Protein AF-0000000072285812 (afdb_homodimer)

Structure (mmCIF, N/CA/C/O backbone):
data_AF-0000000072285812-model_v1
#
loop_
_entity.id
_entity.type
_entity.pdbx_description
1 polymer 'Umta methyltransferase family protein'
#
loop_
_atom_site.group_PDB
_atom_site.id
_atom_site.type_symbol
_atom_site.label_atom_id
_atom_site.label_alt_id
_atom_site.label_comp_id
_atom_site.label_asym_id
_atom_site.label_entity_id
_atom_site.label_seq_id
_atom_site.pdbx_PDB_ins_code
_atom_site.Cartn_x
_atom_site.Cartn_y
_atom_site.Cartn_z
_atom_site.occupancy
_atom_site.B_iso_or_equiv
_atom_site.auth_seq_id
_atom_site.auth_comp_id
_atom_site.auth_asym_id
_atom_site.auth_atom_id
_atom_site.pdbx_PDB_model_num
ATOM 1 N N . MET A 1 1 ? -48.469 -13.789 -26.672 1 27.2 1 MET A N 1
ATOM 2 C CA . MET A 1 1 ? -47.25 -13.008 -26.906 1 27.2 1 MET A CA 1
ATOM 3 C C . MET A 1 1 ? -46.031 -13.672 -26.25 1 27.2 1 MET A C 1
ATOM 5 O O . MET A 1 1 ? -46.062 -14.008 -25.062 1 27.2 1 MET A O 1
ATOM 9 N N . ALA A 1 2 ? -45.156 -14.234 -27.094 1 32.62 2 ALA A N 1
ATOM 10 C CA . ALA A 1 2 ? -44.094 -15.141 -26.703 1 32.62 2 ALA A CA 1
ATOM 11 C C . ALA A 1 2 ? -43.125 -14.461 -25.75 1 32.62 2 ALA A C 1
ATOM 13 O O . ALA A 1 2 ? -42.781 -13.289 -25.922 1 32.62 2 ALA A O 1
ATOM 14 N N . PRO A 1 3 ? -42.906 -15.008 -24.516 1 30.02 3 PRO A N 1
ATOM 15 C CA . PRO A 1 3 ? -42.125 -14.391 -23.438 1 30.02 3 PRO A CA 1
ATOM 16 C C . PRO A 1 3 ? -40.688 -14.07 -23.859 1 30.02 3 PRO A C 1
ATOM 18 O O . PRO A 1 3 ? -40.125 -14.75 -24.719 1 30.02 3 PRO A O 1
ATOM 21 N N . PHE A 1 4 ? -40.281 -12.75 -24.016 1 30.02 4 PHE A N 1
ATOM 22 C CA . PHE A 1 4 ? -38.969 -12.234 -24.328 1 30.02 4 PHE A CA 1
ATOM 23 C C . PHE A 1 4 ? -37.906 -12.883 -23.438 1 30.02 4 PHE A C 1
ATOM 25 O O . PHE A 1 4 ? -37.906 -12.68 -22.219 1 30.02 4 PHE A O 1
ATOM 32 N N . MET A 1 5 ? -37.5 -14.117 -23.688 1 23.75 5 MET A N 1
ATOM 33 C CA . MET A 1 5 ? -36.438 -14.789 -22.984 1 23.75 5 MET A CA 1
ATOM 34 C C . MET A 1 5 ? -35.188 -13.906 -22.969 1 23.75 5 MET A C 1
ATOM 36 O O . MET A 1 5 ? -34.625 -13.562 -24.016 1 23.75 5 MET A O 1
ATOM 40 N N . ALA A 1 6 ? -35.125 -13 -22.047 1 31.92 6 ALA A N 1
ATOM 41 C CA . ALA A 1 6 ? -33.938 -12.203 -21.75 1 31.92 6 ALA A CA 1
ATOM 42 C C . ALA A 1 6 ? -32.656 -13.031 -21.906 1 31.92 6 ALA A C 1
ATOM 44 O O . ALA A 1 6 ? -32.531 -14.078 -21.266 1 31.92 6 ALA A O 1
ATOM 45 N N . SER A 1 7 ? -32.062 -13.094 -23.109 1 28.64 7 SER A N 1
ATOM 46 C CA . SER A 1 7 ? -30.797 -13.742 -23.422 1 28.64 7 SER A CA 1
ATOM 47 C C . SER A 1 7 ? -29.797 -13.586 -22.266 1 28.64 7 SER A C 1
ATOM 49 O O . SER A 1 7 ? -29.703 -12.508 -21.672 1 28.64 7 SER A O 1
ATOM 51 N N . THR A 1 8 ? -29.547 -14.547 -21.531 1 31.12 8 THR A N 1
ATOM 52 C CA . THR A 1 8 ? -28.531 -14.68 -20.484 1 31.12 8 THR A CA 1
ATOM 53 C C . THR A 1 8 ? -27.203 -14.086 -20.938 1 31.12 8 THR A C 1
ATOM 55 O O . THR A 1 8 ? -26.656 -14.492 -21.969 1 31.12 8 THR A O 1
ATOM 58 N N . PRO A 1 9 ? -26.953 -12.805 -20.688 1 32.06 9 PRO A N 1
ATOM 59 C CA . PRO A 1 9 ? -25.672 -12.234 -21.109 1 32.06 9 PRO A CA 1
ATOM 60 C C . PRO A 1 9 ? -24.516 -13.211 -20.969 1 32.06 9 PRO A C 1
ATOM 62 O O . PRO A 1 9 ? -24.438 -13.953 -19.984 1 32.06 9 PRO A O 1
ATOM 65 N N . GLN A 1 10 ? -24.094 -13.922 -22.016 1 32.12 10 GLN A N 1
ATOM 66 C CA . GLN A 1 10 ? -22.875 -14.727 -22.078 1 32.12 10 GLN A CA 1
ATOM 67 C C . GLN A 1 10 ? -21.781 -14.133 -21.203 1 32.12 10 GLN A C 1
ATOM 69 O O . GLN A 1 10 ? -21.484 -12.945 -21.297 1 32.12 10 GLN A O 1
ATOM 74 N N . SER A 1 11 ? -21.609 -14.609 -20.109 1 34.03 11 SER A N 1
ATOM 75 C CA . SER A 1 11 ? -20.484 -14.297 -19.219 1 34.03 11 SER A CA 1
ATOM 76 C C . SER A 1 11 ? -19.188 -14.188 -20.016 1 34.03 11 SER A C 1
ATOM 78 O O . SER A 1 11 ? -18.656 -15.195 -20.484 1 34.03 11 SER A O 1
ATOM 80 N N . VAL A 1 12 ? -19.078 -13.383 -21.031 1 34.56 12 VAL A N 1
ATOM 81 C CA . VAL A 1 12 ? -17.797 -13.125 -21.688 1 34.56 12 VAL A CA 1
ATOM 82 C C . VAL A 1 12 ? -16.672 -13.164 -20.656 1 34.56 12 VAL A C 1
ATOM 84 O O . VAL A 1 12 ? -16.703 -12.43 -19.656 1 34.56 12 VAL A O 1
ATOM 87 N N . ASP A 1 13 ? -16.078 -14.32 -20.531 1 37.75 13 ASP A N 1
ATOM 88 C CA . ASP A 1 13 ? -14.859 -14.43 -19.75 1 37.75 13 ASP A CA 1
ATOM 89 C C . ASP A 1 13 ? -13.898 -13.281 -20.047 1 37.75 13 ASP A C 1
ATOM 91 O O . ASP A 1 13 ? -13.305 -13.227 -21.125 1 37.75 13 ASP A O 1
ATOM 95 N N . THR A 1 14 ? -14.133 -12.281 -19.656 1 42.47 14 THR A N 1
ATOM 96 C CA . THR A 1 14 ? -13.492 -10.992 -19.891 1 42.47 14 THR A CA 1
ATOM 97 C C . THR A 1 14 ? -11.969 -11.148 -19.922 1 42.47 14 THR A C 1
ATOM 99 O O . THR A 1 14 ? -11.289 -10.508 -20.719 1 42.47 14 THR A O 1
ATOM 102 N N . TYR A 1 15 ? -11.445 -12.008 -19.156 1 43.88 15 TYR A N 1
ATOM 103 C CA . TYR A 1 15 ? -9.984 -12.047 -19.141 1 43.88 15 TYR A CA 1
ATOM 104 C C . TYR A 1 15 ? -9.445 -12.773 -20.359 1 43.88 15 TYR A C 1
ATOM 106 O O . TYR A 1 15 ? -8.273 -12.625 -20.719 1 43.88 15 TYR A O 1
ATOM 114 N N . GLU A 1 16 ? -10.234 -13.727 -20.812 1 45.72 16 GLU A N 1
ATOM 115 C CA . GLU A 1 16 ? -9.773 -14.406 -22.031 1 45.72 16 GLU A CA 1
ATOM 116 C C . GLU A 1 16 ? -9.578 -13.414 -23.172 1 45.72 16 GLU A C 1
ATOM 118 O O . GLU A 1 16 ? -8.852 -13.703 -24.125 1 45.72 16 GLU A O 1
ATOM 123 N N . SER A 1 17 ? -10.242 -12.414 -23.031 1 44.28 17 SER A N 1
ATOM 124 C CA . SER A 1 17 ? -10.148 -11.469 -24.141 1 44.28 17 SER A CA 1
ATOM 125 C C . SER A 1 17 ? -8.906 -10.594 -24.016 1 44.28 17 SER A C 1
ATOM 127 O O . SER A 1 17 ? -8.641 -9.758 -24.875 1 44.28 17 SER A O 1
ATOM 129 N N . ILE A 1 18 ? -8.281 -10.727 -22.938 1 47.75 18 ILE A N 1
ATOM 130 C CA . ILE A 1 18 ? -7.078 -9.906 -22.828 1 47.75 18 ILE A CA 1
ATOM 131 C C . ILE A 1 18 ? -5.988 -10.469 -23.734 1 47.75 18 ILE A C 1
ATOM 133 O O . ILE A 1 18 ? -5.594 -11.633 -23.594 1 47.75 18 ILE A O 1
ATOM 137 N N . PRO A 1 19 ? -5.836 -9.906 -24.859 1 41.94 19 PRO A N 1
ATOM 138 C CA . PRO A 1 19 ? -4.711 -10.438 -25.641 1 41.94 19 PRO A CA 1
ATOM 139 C C . PRO A 1 19 ? -3.482 -10.711 -24.781 1 41.94 19 PRO A C 1
ATOM 141 O O . PRO A 1 19 ? -3.201 -9.969 -23.828 1 41.94 19 PRO A O 1
ATOM 144 N N . LYS A 1 20 ? -2.982 -11.953 -24.734 1 41.62 20 LYS A N 1
ATOM 145 C CA . LYS A 1 20 ? -1.859 -12.469 -23.953 1 41.62 20 LYS A CA 1
ATOM 146 C C . LYS A 1 20 ? -0.836 -11.375 -23.672 1 41.62 20 LYS A C 1
ATOM 148 O O . LYS A 1 20 ? -0.332 -11.258 -22.562 1 41.62 20 LYS A O 1
ATOM 153 N N . GLY A 1 21 ? -0.28 -10.766 -24.578 1 39 21 GLY A N 1
ATOM 154 C CA . GLY A 1 21 ? 0.837 -9.836 -24.625 1 39 21 GLY A CA 1
ATOM 155 C C . GLY A 1 21 ? 0.529 -8.5 -23.953 1 39 21 GLY A C 1
ATOM 156 O O . GLY A 1 21 ? 1.438 -7.727 -23.656 1 39 21 GLY A O 1
ATOM 157 N N . VAL A 1 22 ? -0.623 -8.125 -23.938 1 42.41 22 VAL A N 1
ATOM 158 C CA . VAL A 1 22 ? -1 -6.762 -23.578 1 42.41 22 VAL A CA 1
ATOM 159 C C . VAL A 1 22 ? -0.995 -6.605 -22.062 1 42.41 22 VAL A C 1
ATOM 161 O O . VAL A 1 22 ? -0.718 -5.52 -21.547 1 42.41 22 VAL A O 1
ATOM 164 N N . TYR A 1 23 ? -1.388 -7.566 -21.359 1 44.94 23 TYR A N 1
ATOM 165 C CA . TYR A 1 23 ? -1.429 -7.434 -19.906 1 44.94 23 TYR A CA 1
ATOM 166 C C . TYR A 1 23 ? -0.082 -6.973 -19.375 1 44.94 23 TYR A C 1
ATOM 168 O O . TYR A 1 23 ? -0.024 -6.117 -18.484 1 44.94 23 TYR A O 1
ATOM 176 N N . ALA A 1 24 ? 0.96 -7.836 -19.828 1 42.12 24 ALA A N 1
ATOM 177 C CA . ALA A 1 24 ? 2.32 -7.59 -19.359 1 42.12 24 ALA A CA 1
ATOM 178 C C . ALA A 1 24 ? 2.744 -6.148 -19.625 1 42.12 24 ALA A C 1
ATOM 180 O O . ALA A 1 24 ? 3.67 -5.637 -19 1 42.12 24 ALA A O 1
ATOM 181 N N . LEU A 1 25 ? 2.264 -5.586 -20.703 1 42.22 25 LEU A N 1
ATOM 182 C CA . LEU A 1 25 ? 2.963 -4.477 -21.328 1 42.22 25 LEU A CA 1
ATOM 183 C C . LEU A 1 25 ? 2.725 -3.178 -20.562 1 42.22 25 LEU A C 1
ATOM 185 O O . LEU A 1 25 ? 3.447 -2.197 -20.766 1 42.22 25 LEU A O 1
ATOM 189 N N . LYS A 1 26 ? 1.423 -2.879 -19.875 1 52.38 26 LYS A N 1
ATOM 190 C CA . LYS A 1 26 ? 1.472 -1.476 -19.469 1 52.38 26 LYS A CA 1
ATOM 191 C C . LYS A 1 26 ? 1.421 -1.336 -17.953 1 52.38 26 LYS A C 1
ATOM 193 O O . LYS A 1 26 ? 0.407 -0.907 -17.391 1 52.38 26 LYS A O 1
ATOM 198 N N . ARG A 1 27 ? 2.32 -2.158 -17.281 1 68.06 27 ARG A N 1
ATOM 199 C CA . ARG A 1 27 ? 2.373 -1.961 -15.844 1 68.06 27 ARG A CA 1
ATOM 200 C C . ARG A 1 27 ? 3.145 -0.694 -15.492 1 68.06 27 ARG A C 1
ATOM 202 O O . ARG A 1 27 ? 4.375 -0.663 -15.586 1 68.06 27 ARG A O 1
ATOM 209 N N . ASP A 1 28 ? 2.381 0.284 -15.188 1 83.38 28 ASP A N 1
ATOM 210 C CA . ASP A 1 28 ? 2.955 1.599 -14.914 1 83.38 28 ASP A CA 1
ATOM 211 C C . ASP A 1 28 ? 3.088 1.839 -13.414 1 83.38 28 ASP A C 1
ATOM 213 O O . ASP A 1 28 ? 2.994 0.901 -12.617 1 83.38 28 ASP A O 1
ATOM 217 N N . PHE A 1 29 ? 3.545 2.928 -13.078 1 92.94 29 PHE A N 1
ATOM 218 C CA . PHE A 1 29 ? 3.824 3.299 -11.695 1 92.94 29 PHE A CA 1
ATOM 219 C C . PHE A 1 29 ? 2.561 3.215 -10.852 1 92.94 29 PHE A C 1
ATOM 221 O O . PHE A 1 29 ? 2.627 2.906 -9.656 1 92.94 29 PHE A O 1
ATOM 228 N N . ASN A 1 30 ? 1.419 3.377 -11.469 1 91.5 30 ASN A N 1
ATOM 229 C CA . ASN A 1 30 ? 0.169 3.225 -10.727 1 91.5 30 ASN A CA 1
ATOM 230 C C . ASN A 1 30 ? -0.097 1.764 -10.375 1 91.5 30 ASN A C 1
ATOM 232 O O . ASN A 1 30 ? -0.474 1.456 -9.242 1 91.5 30 ASN A O 1
ATOM 236 N N . ALA A 1 31 ? 0.117 0.9 -11.352 1 92.56 31 ALA A N 1
ATOM 237 C CA . ALA A 1 31 ? -0.055 -0.529 -11.102 1 92.56 31 ALA A CA 1
ATOM 238 C C . ALA A 1 31 ? 0.906 -1.021 -10.023 1 92.56 31 ALA A C 1
ATOM 240 O O . ALA A 1 31 ? 0.517 -1.79 -9.141 1 92.56 31 ALA A O 1
ATOM 241 N N . SER A 1 32 ? 2.094 -0.593 -10.133 1 95.38 32 SER A N 1
ATOM 242 C CA . SER A 1 32 ? 3.088 -0.981 -9.141 1 95.38 32 SER A CA 1
ATOM 243 C C . SER A 1 32 ? 2.705 -0.479 -7.75 1 95.38 32 SER A C 1
ATOM 245 O O . SER A 1 32 ? 2.879 -1.19 -6.758 1 95.38 32 SER A O 1
ATOM 247 N N . THR A 1 33 ? 2.23 0.733 -7.684 1 96.88 33 THR A N 1
ATOM 248 C CA . THR A 1 33 ? 1.771 1.307 -6.422 1 96.88 33 THR A CA 1
ATOM 249 C C . THR A 1 33 ? 0.627 0.482 -5.84 1 96.88 33 THR A C 1
ATOM 251 O O . THR A 1 33 ? 0.604 0.205 -4.637 1 96.88 33 THR A O 1
ATOM 254 N N . ARG A 1 34 ? -0.248 0.1 -6.668 1 96.25 34 ARG A N 1
ATOM 255 C CA . ARG A 1 34 ? -1.357 -0.748 -6.242 1 96.25 34 ARG A CA 1
ATOM 256 C C . ARG A 1 34 ? -0.852 -2.08 -5.703 1 96.25 34 ARG A C 1
ATOM 258 O O . ARG A 1 34 ? -1.338 -2.564 -4.676 1 96.25 34 ARG A O 1
ATOM 265 N N . LEU A 1 35 ? 0.121 -2.668 -6.383 1 97 35 LEU A N 1
ATOM 266 C CA . LEU A 1 35 ? 0.687 -3.936 -5.934 1 97 35 LEU A CA 1
ATOM 267 C C . LEU A 1 35 ? 1.321 -3.787 -4.555 1 97 35 LEU A C 1
ATOM 269 O O . LEU A 1 35 ? 1.238 -4.699 -3.727 1 97 35 LEU A O 1
ATOM 273 N N . THR A 1 36 ? 1.909 -2.656 -4.328 1 98.44 36 THR A N 1
ATOM 274 C CA . THR A 1 36 ? 2.52 -2.383 -3.031 1 98.44 36 THR A CA 1
ATOM 275 C C . THR A 1 36 ? 1.457 -2.299 -1.94 1 98.44 36 THR A C 1
ATOM 277 O O . THR A 1 36 ? 1.587 -2.934 -0.89 1 98.44 36 THR A O 1
ATOM 280 N N . ALA A 1 37 ? 0.407 -1.543 -2.232 1 98.5 37 ALA A N 1
ATOM 281 C CA . ALA A 1 37 ? -0.7 -1.469 -1.281 1 98.5 37 ALA A CA 1
ATOM 282 C C . ALA A 1 37 ? -1.284 -2.852 -1.011 1 98.5 37 ALA A C 1
ATOM 284 O O . ALA A 1 37 ? -1.52 -3.219 0.143 1 98.5 37 ALA A O 1
ATOM 285 N N . GLN A 1 38 ? -1.468 -3.584 -2.045 1 98.12 38 GLN A N 1
ATOM 286 C CA . GLN A 1 38 ? -2.037 -4.926 -1.974 1 98.12 38 GLN A CA 1
ATOM 287 C C . GLN A 1 38 ? -1.181 -5.84 -1.101 1 98.12 38 GLN A C 1
ATOM 289 O O . GLN A 1 38 ? -1.707 -6.59 -0.275 1 98.12 38 GLN A O 1
ATOM 294 N N . HIS A 1 39 ? 0.105 -5.75 -1.241 1 98.44 39 HIS A N 1
ATOM 295 C CA . HIS A 1 39 ? 1.01 -6.586 -0.458 1 98.44 39 HIS A CA 1
ATOM 296 C C . HIS A 1 39 ? 0.875 -6.293 1.033 1 98.44 39 HIS A C 1
ATOM 298 O O . HIS A 1 39 ? 0.716 -7.215 1.838 1 98.44 39 HIS A O 1
ATOM 304 N N . TYR A 1 40 ? 0.917 -5.051 1.334 1 98.31 40 TYR A N 1
ATOM 305 C CA . TYR A 1 40 ? 0.938 -4.711 2.752 1 98.31 40 TYR A CA 1
ATOM 306 C C . TYR A 1 40 ? -0.416 -4.98 3.398 1 98.31 40 TYR A C 1
ATOM 308 O O . TYR A 1 40 ? -0.486 -5.402 4.555 1 98.31 40 TYR A O 1
ATOM 316 N N . LEU A 1 41 ? -1.493 -4.75 2.666 1 98.31 41 LEU A N 1
ATOM 317 C CA . LEU A 1 41 ? -2.809 -5.105 3.186 1 98.31 41 LEU A CA 1
ATOM 318 C C . LEU A 1 41 ? -2.938 -6.613 3.355 1 98.31 41 LEU A C 1
ATOM 320 O O . LEU A 1 41 ? -3.535 -7.086 4.324 1 98.31 41 LEU A O 1
ATOM 324 N N . TRP A 1 42 ? -2.404 -7.336 2.35 1 98.56 42 TRP A N 1
ATOM 325 C CA . TRP A 1 42 ? -2.416 -8.789 2.42 1 98.56 42 TRP A CA 1
ATOM 326 C C . TRP A 1 42 ? -1.677 -9.281 3.662 1 98.56 42 TRP A C 1
ATOM 328 O O . TRP A 1 42 ? -2.195 -10.109 4.414 1 98.56 42 TRP A O 1
ATOM 338 N N . LYS A 1 43 ? -0.519 -8.766 3.855 1 97.88 43 LYS A N 1
ATOM 339 C CA . LYS A 1 43 ? 0.288 -9.133 5.016 1 97.88 43 LYS A CA 1
ATOM 340 C C . LYS A 1 43 ? -0.415 -8.758 6.316 1 97.88 43 LYS A C 1
ATOM 342 O O . LYS A 1 43 ? -0.366 -9.5 7.297 1 97.88 43 LYS A O 1
ATOM 347 N N . ASP A 1 44 ? -0.99 -7.605 6.297 1 96.69 44 ASP A N 1
ATOM 348 C CA . ASP A 1 44 ? -1.737 -7.164 7.469 1 96.69 44 ASP A CA 1
ATOM 349 C C . ASP A 1 44 ? -2.869 -8.133 7.801 1 96.69 44 ASP A C 1
ATOM 351 O O . ASP A 1 44 ? -3.15 -8.391 8.969 1 96.69 44 ASP A O 1
ATOM 355 N N . ALA A 1 45 ? -3.541 -8.633 6.812 1 97.12 45 ALA A N 1
ATOM 356 C CA . ALA A 1 45 ? -4.652 -9.562 7.012 1 97.12 45 ALA A CA 1
ATOM 357 C C . ALA A 1 45 ? -4.148 -10.93 7.477 1 97.12 45 ALA A C 1
ATOM 359 O O . ALA A 1 45 ? -4.695 -11.508 8.414 1 97.12 45 ALA A O 1
ATOM 360 N N . LEU A 1 46 ? -3.109 -11.383 6.848 1 97.81 46 LEU A N 1
ATOM 361 C CA . LEU A 1 46 ? -2.635 -12.734 7.125 1 97.81 46 LEU A CA 1
ATOM 362 C C . LEU A 1 46 ? -1.773 -12.766 8.383 1 97.81 46 LEU A C 1
ATOM 364 O O . LEU A 1 46 ? -1.783 -13.75 9.125 1 97.81 46 LEU A O 1
ATOM 368 N N . LYS A 1 47 ? -0.917 -11.781 8.547 1 96.62 47 LYS A N 1
ATOM 369 C CA . LYS A 1 47 ? 0.047 -11.633 9.633 1 96.62 47 LYS A CA 1
ATOM 370 C C . LYS A 1 47 ? 1.309 -12.445 9.367 1 96.62 47 LYS A C 1
ATOM 372 O O . LYS A 1 47 ? 2.143 -12.617 10.258 1 96.62 47 LYS A O 1
ATOM 377 N N . PHE A 1 48 ? 1.448 -12.992 8.164 1 97.81 48 PHE A N 1
ATOM 378 C CA . PHE A 1 48 ? 2.658 -13.695 7.762 1 97.81 48 PHE A CA 1
ATOM 379 C C . PHE A 1 48 ? 2.908 -13.523 6.266 1 97.81 48 PHE A C 1
ATOM 381 O O . PHE A 1 48 ? 1.979 -13.258 5.504 1 97.81 48 PHE A O 1
ATOM 388 N N . ASN A 1 49 ? 4.164 -13.594 5.867 1 98.5 49 ASN A N 1
ATOM 389 C CA . ASN A 1 49 ? 4.504 -13.773 4.461 1 98.5 49 ASN A CA 1
ATOM 390 C C . ASN A 1 49 ? 4.535 -15.25 4.074 1 98.5 49 ASN A C 1
ATOM 392 O O . ASN A 1 49 ? 3.912 -15.656 3.092 1 98.5 49 ASN A O 1
ATOM 396 N N . ILE A 1 50 ? 5.215 -16.031 4.844 1 98.75 50 ILE A N 1
ATOM 397 C CA . ILE A 1 50 ? 5.266 -17.484 4.695 1 98.75 50 ILE A CA 1
ATOM 398 C C . ILE A 1 50 ? 4.406 -18.141 5.773 1 98.75 50 ILE A C 1
ATOM 400 O O . ILE A 1 50 ? 4.535 -17.828 6.957 1 98.75 50 ILE A O 1
ATOM 404 N N . HIS A 1 51 ? 3.51 -18.984 5.352 1 98.75 51 HIS A N 1
ATOM 405 C CA . HIS A 1 51 ? 2.625 -19.641 6.305 1 98.75 51 HIS A CA 1
ATOM 406 C C . HIS A 1 51 ? 3.418 -20.297 7.426 1 98.75 51 HIS A C 1
ATOM 408 O O . HIS A 1 51 ? 4.418 -20.984 7.172 1 98.75 51 HIS A O 1
ATOM 414 N N . PRO A 1 52 ? 2.93 -20.234 8.664 1 97.94 52 PRO A N 1
ATOM 415 C CA . PRO A 1 52 ? 3.707 -20.688 9.82 1 97.94 52 PRO A CA 1
ATOM 416 C C . PRO A 1 52 ? 3.936 -22.203 9.82 1 97.94 52 PRO A C 1
ATOM 418 O O . PRO A 1 52 ? 4.859 -22.688 10.477 1 97.94 52 PRO A O 1
ATOM 421 N N . ASP A 1 53 ? 3.162 -22.938 9.125 1 98.25 53 ASP A N 1
ATOM 422 C CA . ASP A 1 53 ? 3.314 -24.391 9.094 1 98.25 53 ASP A CA 1
ATOM 423 C C . ASP A 1 53 ? 4.391 -24.812 8.094 1 98.25 53 ASP A C 1
ATOM 425 O O . ASP A 1 53 ? 4.742 -25.984 8.008 1 98.25 53 ASP A O 1
ATOM 429 N N . ILE A 1 54 ? 4.93 -23.906 7.355 1 98.5 54 ILE A N 1
ATOM 430 C CA . ILE A 1 54 ? 6.047 -24.172 6.457 1 98.5 54 ILE A CA 1
ATOM 431 C C . ILE A 1 54 ? 7.367 -23.938 7.188 1 98.5 54 ILE A C 1
ATOM 433 O O . ILE A 1 54 ? 7.641 -22.828 7.641 1 98.5 54 ILE A O 1
ATOM 437 N N . PRO A 1 55 ? 8.219 -24.953 7.254 1 97.38 55 PRO A N 1
ATOM 438 C CA . PRO A 1 55 ? 9.492 -24.781 7.957 1 97.38 55 PRO A CA 1
ATOM 439 C C . PRO A 1 55 ? 10.445 -23.828 7.234 1 97.38 55 PRO A C 1
ATOM 441 O O . PRO A 1 55 ? 10.602 -23.922 6.016 1 97.38 55 PRO A O 1
ATOM 444 N N . THR A 1 56 ? 11.023 -22.922 7.992 1 96.88 56 THR A N 1
ATOM 445 C CA . THR A 1 56 ? 11.977 -21.969 7.434 1 96.88 56 THR A CA 1
ATOM 446 C C . THR A 1 56 ? 13.273 -21.969 8.25 1 96.88 56 THR A C 1
ATOM 448 O O . THR A 1 56 ? 14.039 -21 8.195 1 96.88 56 THR A O 1
ATOM 451 N N . ASP A 1 57 ? 13.562 -22.938 9 1 94.12 57 ASP A N 1
ATOM 452 C CA . ASP A 1 57 ? 14.672 -23 9.945 1 94.12 57 ASP A CA 1
ATOM 453 C C . ASP A 1 57 ? 16 -23.219 9.227 1 94.12 57 ASP A C 1
ATOM 455 O O . ASP A 1 57 ? 17.062 -22.891 9.758 1 94.12 57 ASP A O 1
ATOM 459 N N . ASN A 1 58 ? 15.961 -23.797 8.062 1 94.44 58 ASN A N 1
ATOM 460 C CA . ASN A 1 58 ? 17.188 -23.969 7.285 1 94.44 58 ASN A CA 1
ATOM 461 C C . ASN A 1 58 ? 17.781 -22.641 6.867 1 94.44 58 ASN A C 1
ATOM 463 O O . ASN A 1 58 ? 17.172 -21.891 6.094 1 94.44 58 ASN A O 1
ATOM 467 N N . SER A 1 59 ? 19.016 -22.391 7.266 1 95.06 59 SER A N 1
ATOM 468 C CA . SER A 1 59 ? 19.656 -21.094 7.02 1 95.06 59 SER A CA 1
ATOM 469 C C . SER A 1 59 ? 20 -20.922 5.547 1 95.06 59 SER A C 1
ATOM 471 O O . SER A 1 59 ? 20.203 -19.797 5.082 1 95.06 59 SER A O 1
ATOM 473 N N . HIS A 1 60 ? 20.047 -22.016 4.809 1 97.12 60 HIS A N 1
ATOM 474 C CA . HIS A 1 60 ? 20.359 -21.953 3.389 1 97.12 60 HIS A CA 1
ATOM 475 C C . HIS A 1 60 ? 19.141 -22.25 2.533 1 97.12 60 HIS A C 1
ATOM 477 O O . HIS A 1 60 ? 19.266 -22.766 1.421 1 97.12 60 HIS A O 1
ATOM 483 N N . ILE A 1 61 ? 18.047 -21.953 3.053 1 98.25 61 ILE A N 1
ATOM 484 C CA . ILE A 1 61 ? 16.766 -22.234 2.402 1 98.25 61 ILE A CA 1
ATOM 485 C C . ILE A 1 61 ? 16.719 -21.516 1.051 1 98.25 61 ILE A C 1
ATOM 487 O O . ILE A 1 61 ? 17.203 -20.406 0.91 1 98.25 61 ILE A O 1
ATOM 491 N N . ARG A 1 62 ? 16.156 -22.203 0.026 1 98.75 62 ARG A N 1
ATOM 492 C CA . ARG A 1 62 ? 15.914 -21.672 -1.31 1 98.75 62 ARG A CA 1
ATOM 493 C C . ARG A 1 62 ? 14.438 -21.375 -1.523 1 98.75 62 ARG A C 1
ATOM 495 O O . ARG A 1 62 ? 13.594 -22.281 -1.408 1 98.75 62 ARG A O 1
ATOM 502 N N . ILE A 1 63 ? 14.109 -20.109 -1.849 1 98.88 63 ILE A N 1
ATOM 503 C CA . ILE A 1 63 ? 12.719 -19.688 -1.98 1 98.88 63 ILE A CA 1
ATOM 504 C C . ILE A 1 63 ? 12.492 -19.078 -3.357 1 98.88 63 ILE A C 1
ATOM 506 O O . ILE A 1 63 ? 13.273 -18.219 -3.799 1 98.88 63 ILE A O 1
ATOM 510 N N . ALA A 1 64 ? 11.477 -19.531 -4.031 1 98.94 64 ALA A N 1
ATOM 511 C CA . ALA A 1 64 ? 11.039 -18.938 -5.293 1 98.94 64 ALA A CA 1
ATOM 512 C C . ALA A 1 64 ? 9.727 -18.172 -5.113 1 98.94 64 ALA A C 1
ATOM 514 O O . ALA A 1 64 ? 8.797 -18.672 -4.465 1 98.94 64 ALA A O 1
ATOM 515 N N . ASP A 1 65 ? 9.711 -17 -5.609 1 98.88 65 ASP A N 1
ATOM 516 C CA . ASP A 1 65 ? 8.484 -16.219 -5.75 1 98.88 65 ASP A CA 1
ATOM 517 C C . ASP A 1 65 ? 8.07 -16.109 -7.219 1 98.88 65 ASP A C 1
ATOM 519 O O . ASP A 1 65 ? 8.688 -15.375 -7.984 1 98.88 65 ASP A O 1
ATOM 523 N N . VAL A 1 66 ? 6.984 -16.766 -7.594 1 98.62 66 VAL A N 1
ATOM 524 C CA . VAL A 1 66 ? 6.535 -16.828 -8.984 1 98.62 66 VAL A CA 1
ATOM 525 C C . VAL A 1 66 ? 5.434 -15.789 -9.211 1 98.62 66 VAL A C 1
ATOM 527 O O . VAL A 1 66 ? 4.523 -15.648 -8.391 1 98.62 66 VAL A O 1
ATOM 530 N N . ALA A 1 67 ? 5.488 -15.141 -10.461 1 97.25 67 ALA A N 1
ATOM 531 C CA . ALA A 1 67 ? 4.676 -13.953 -10.711 1 97.25 67 ALA A CA 1
ATOM 532 C C . ALA A 1 67 ? 4.914 -12.891 -9.641 1 97.25 67 ALA A C 1
ATOM 534 O O . ALA A 1 67 ? 3.969 -12.391 -9.031 1 97.25 67 ALA A O 1
ATOM 535 N N . THR A 1 68 ? 6.172 -12.562 -9.484 1 97.62 68 THR A N 1
ATOM 536 C CA . THR A 1 68 ? 6.637 -11.773 -8.344 1 97.62 68 THR A CA 1
ATOM 537 C C . THR A 1 68 ? 6.141 -10.336 -8.445 1 97.62 68 THR A C 1
ATOM 539 O O . THR A 1 68 ? 6.164 -9.594 -7.457 1 97.62 68 THR A O 1
ATOM 542 N N . GLY A 1 69 ? 5.727 -9.914 -9.609 1 96 69 GLY A N 1
ATOM 543 C CA . GLY A 1 69 ? 5.266 -8.547 -9.766 1 96 69 GLY A CA 1
ATOM 544 C C . GLY A 1 69 ? 6.363 -7.516 -9.578 1 96 69 GLY A C 1
ATOM 545 O O . GLY A 1 69 ? 7.402 -7.578 -10.242 1 96 69 GLY A O 1
ATOM 546 N N . ASN A 1 70 ? 6.141 -6.641 -8.672 1 96.94 70 ASN A N 1
ATOM 547 C CA . ASN A 1 70 ? 7.164 -5.625 -8.453 1 96.94 70 ASN A CA 1
ATOM 548 C C . ASN A 1 70 ? 8.211 -6.094 -7.445 1 96.94 70 ASN A C 1
ATOM 550 O O . ASN A 1 70 ? 9.109 -5.332 -7.074 1 96.94 70 ASN A O 1
ATOM 554 N N . GLY A 1 71 ? 8.086 -7.277 -6.953 1 97.69 71 GLY A N 1
ATOM 555 C CA . GLY A 1 71 ? 9.109 -7.898 -6.125 1 97.69 71 GLY A CA 1
ATOM 556 C C . GLY A 1 71 ? 8.953 -7.586 -4.648 1 97.69 71 GLY A C 1
ATOM 557 O O . GLY A 1 71 ? 9.797 -7.965 -3.836 1 97.69 71 GLY A O 1
ATOM 558 N N . ILE A 1 72 ? 7.883 -6.965 -4.262 1 98.25 72 ILE A N 1
ATOM 559 C CA . ILE A 1 72 ? 7.75 -6.441 -2.908 1 98.25 72 ILE A CA 1
ATOM 560 C C . ILE A 1 72 ? 7.656 -7.598 -1.915 1 98.25 72 ILE A C 1
ATOM 562 O O . ILE A 1 72 ? 8.219 -7.531 -0.82 1 98.25 72 ILE A O 1
ATOM 566 N N . TRP A 1 73 ? 6.938 -8.625 -2.236 1 98.56 73 TRP A N 1
ATOM 567 C CA . TRP A 1 73 ? 6.871 -9.781 -1.347 1 98.56 73 TRP A CA 1
ATOM 568 C C . TRP A 1 73 ? 8.258 -10.391 -1.144 1 98.56 73 TRP A C 1
ATOM 570 O O . TRP A 1 73 ? 8.648 -10.688 -0.014 1 98.56 73 TRP A O 1
ATOM 580 N N . LEU A 1 74 ? 8.906 -10.594 -2.223 1 98.12 74 LEU A N 1
ATOM 581 C CA . LEU A 1 74 ? 10.234 -11.195 -2.23 1 98.12 74 LEU A CA 1
ATOM 582 C C . LEU A 1 74 ? 11.188 -10.406 -1.338 1 98.12 74 LEU A C 1
ATOM 584 O O . LEU A 1 74 ? 11.906 -10.992 -0.524 1 98.12 74 LEU A O 1
ATOM 588 N N . LEU A 1 75 ? 11.188 -9.172 -1.439 1 97.44 75 LEU A N 1
ATOM 589 C CA . LEU A 1 75 ? 12.094 -8.312 -0.69 1 97.44 75 LEU A CA 1
ATOM 590 C C . LEU A 1 75 ? 11.695 -8.25 0.78 1 97.44 75 LEU A C 1
ATOM 592 O O . LEU A 1 75 ? 12.555 -8.141 1.656 1 97.44 75 LEU A O 1
ATOM 596 N N . ASP A 1 76 ? 10.375 -8.273 1.011 1 97.56 76 ASP A N 1
ATOM 597 C CA . ASP A 1 76 ? 9.898 -8.336 2.387 1 97.56 76 ASP A CA 1
ATOM 598 C C . ASP A 1 76 ? 10.352 -9.633 3.064 1 97.56 76 ASP A C 1
ATOM 600 O O . ASP A 1 76 ? 10.852 -9.602 4.188 1 97.56 76 ASP A O 1
ATOM 604 N N . VAL A 1 77 ? 10.297 -10.734 2.389 1 97.94 77 VAL A N 1
ATOM 605 C CA . VAL A 1 77 ? 10.703 -12.039 2.916 1 97.94 77 VAL A CA 1
ATOM 606 C C . VAL A 1 77 ? 12.219 -12.062 3.113 1 97.94 77 VAL A C 1
ATOM 608 O O . VAL A 1 77 ? 12.719 -12.617 4.098 1 97.94 77 VAL A O 1
ATOM 611 N N . ALA A 1 78 ? 12.922 -11.477 2.221 1 96.31 78 ALA A N 1
ATOM 612 C CA . ALA A 1 78 ? 14.383 -11.453 2.301 1 96.31 78 ALA A CA 1
ATOM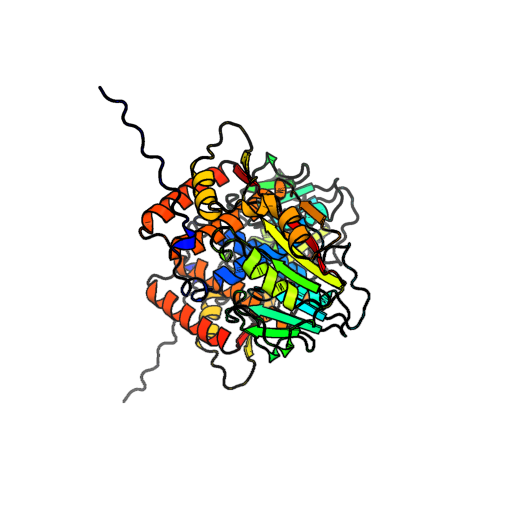 613 C C . ALA A 1 78 ? 14.844 -10.844 3.623 1 96.31 78 ALA A C 1
ATOM 615 O O . ALA A 1 78 ? 15.898 -11.203 4.145 1 96.31 78 ALA A O 1
ATOM 616 N N . ARG A 1 79 ? 14.062 -9.992 4.191 1 93.25 79 ARG A N 1
ATOM 617 C CA . ARG A 1 79 ? 14.422 -9.328 5.441 1 93.25 79 ARG A CA 1
ATOM 618 C C . ARG A 1 79 ? 14.016 -10.172 6.648 1 93.25 79 ARG A C 1
ATOM 620 O O . ARG A 1 79 ? 14.453 -9.906 7.77 1 93.25 79 ARG A O 1
ATOM 627 N N . GLU A 1 80 ? 13.188 -11.125 6.395 1 93.81 80 GLU A N 1
ATOM 628 C CA . GLU A 1 80 ? 12.617 -11.898 7.496 1 93.81 80 GLU A CA 1
ATOM 629 C C . GLU A 1 80 ? 13.367 -13.211 7.688 1 93.81 80 GLU A C 1
ATOM 631 O O . GLU A 1 80 ? 13.242 -13.859 8.727 1 93.81 80 GLU A O 1
ATOM 636 N N . ILE A 1 81 ? 14.094 -13.578 6.676 1 95 81 ILE A N 1
ATOM 637 C CA . ILE A 1 81 ? 14.727 -14.891 6.719 1 95 81 ILE A CA 1
ATOM 638 C C . ILE A 1 81 ? 16.234 -14.734 6.867 1 95 81 ILE A C 1
ATOM 640 O O . ILE A 1 81 ? 16.75 -13.609 6.895 1 95 81 ILE A O 1
ATOM 644 N N . SER A 1 82 ? 16.938 -15.891 6.984 1 94.19 82 SER A N 1
ATOM 645 C CA . SER A 1 82 ? 18.391 -15.891 7.133 1 94.19 82 SER A CA 1
ATOM 646 C C . SER A 1 82 ? 19.062 -15.188 5.957 1 94.19 82 SER A C 1
ATOM 648 O O . SER A 1 82 ? 18.672 -15.375 4.805 1 94.19 82 SER A O 1
ATOM 650 N N . PRO A 1 83 ? 20.109 -14.469 6.242 1 93.94 83 PRO A N 1
ATOM 651 C CA . PRO A 1 83 ? 20.844 -13.82 5.148 1 93.94 83 PRO A CA 1
ATOM 652 C C . PRO A 1 83 ? 21.531 -14.82 4.219 1 93.94 83 PRO A C 1
ATOM 654 O O . PRO A 1 83 ? 21.922 -14.469 3.109 1 93.94 83 PRO A O 1
ATOM 657 N N . SER A 1 84 ? 21.594 -16 4.695 1 96.81 84 SER A N 1
ATOM 658 C CA . SER A 1 84 ? 22.234 -17.031 3.871 1 96.81 84 SER A CA 1
ATOM 659 C C . SER A 1 84 ? 21.203 -17.703 2.959 1 96.81 84 SER A C 1
ATOM 661 O O . SER A 1 84 ? 21.578 -18.484 2.078 1 96.81 84 SER A O 1
ATOM 663 N N . ALA A 1 85 ? 19.984 -17.359 3.162 1 97.81 85 ALA A N 1
ATOM 664 C CA . ALA A 1 85 ? 18.953 -17.844 2.252 1 97.81 85 ALA A CA 1
ATOM 665 C C . ALA A 1 85 ? 19.125 -17.266 0.851 1 97.81 85 ALA A C 1
ATOM 667 O O . ALA A 1 85 ? 19.812 -16.266 0.674 1 97.81 85 ALA A O 1
ATOM 668 N N . ARG A 1 86 ? 18.656 -17.969 -0.121 1 98.31 86 ARG A N 1
ATOM 669 C CA . ARG A 1 86 ? 18.641 -17.469 -1.493 1 98.31 86 ARG A CA 1
ATOM 670 C C . ARG A 1 86 ? 17.219 -17.359 -2.025 1 98.31 86 ARG A C 1
ATOM 672 O O . ARG A 1 86 ? 16.438 -18.312 -1.92 1 98.31 86 ARG A O 1
ATOM 679 N N . LEU A 1 87 ? 16.922 -16.219 -2.555 1 98.69 87 LEU A N 1
ATOM 680 C CA . LEU A 1 87 ? 15.586 -15.953 -3.064 1 98.69 87 LEU A CA 1
ATOM 681 C C . LEU A 1 87 ? 15.625 -15.633 -4.555 1 98.69 87 LEU A C 1
ATOM 683 O O . LEU A 1 87 ? 16.469 -14.859 -5.004 1 98.69 87 LEU A O 1
ATOM 687 N N . ASP A 1 88 ? 14.758 -16.25 -5.297 1 98.88 88 ASP A N 1
ATOM 688 C CA . ASP A 1 88 ? 14.609 -16.016 -6.73 1 98.88 88 ASP A CA 1
ATOM 689 C C . ASP A 1 88 ? 13.18 -15.617 -7.082 1 98.88 88 ASP A C 1
ATOM 691 O O . ASP A 1 88 ? 12.234 -16.328 -6.754 1 98.88 88 ASP A O 1
ATOM 695 N N . GLY A 1 89 ? 13.031 -14.477 -7.699 1 98.75 89 GLY A N 1
ATOM 696 C CA . GLY A 1 89 ? 11.75 -14.039 -8.219 1 98.75 89 GLY A CA 1
ATOM 69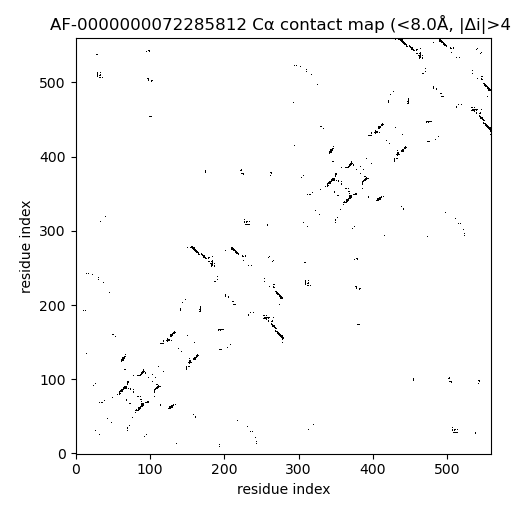7 C C . GLY A 1 89 ? 11.609 -14.258 -9.719 1 98.75 89 GLY A C 1
ATOM 698 O O . GLY A 1 89 ? 12.562 -14.07 -10.469 1 98.75 89 GLY A O 1
ATOM 699 N N . PHE A 1 90 ? 10.398 -14.641 -10.125 1 98.44 90 PHE A N 1
ATOM 700 C CA . PHE A 1 90 ? 10.109 -14.898 -11.531 1 98.44 90 PHE A CA 1
ATOM 701 C C . PHE A 1 90 ? 8.883 -14.109 -11.984 1 98.44 90 PHE A C 1
ATOM 703 O O . PHE A 1 90 ? 7.883 -14.047 -11.273 1 98.44 90 PHE A O 1
ATOM 710 N N . ASP A 1 91 ? 8.992 -13.555 -13.148 1 96.56 91 ASP A N 1
ATOM 711 C CA . ASP A 1 91 ? 7.852 -12.906 -13.773 1 96.56 91 ASP A CA 1
ATOM 712 C C . ASP A 1 91 ? 8.031 -12.828 -15.289 1 96.56 91 ASP A C 1
ATOM 714 O O . ASP A 1 91 ? 9.148 -12.93 -15.797 1 96.56 91 ASP A O 1
ATOM 718 N N . ILE A 1 92 ? 6.914 -12.672 -15.977 1 94.12 92 ILE A N 1
ATOM 719 C CA . ILE A 1 92 ? 6.965 -12.555 -17.438 1 94.12 92 ILE A CA 1
ATOM 720 C C . ILE A 1 92 ? 7.641 -11.242 -17.812 1 94.12 92 ILE A C 1
ATOM 722 O O . ILE A 1 92 ? 8.234 -11.133 -18.891 1 94.12 92 ILE A O 1
ATOM 726 N N . SER A 1 93 ? 7.586 -10.328 -16.906 1 92.06 93 SER A N 1
ATOM 727 C CA . SER A 1 93 ? 8.258 -9.039 -17.078 1 92.06 93 SER A CA 1
ATOM 728 C C . SER A 1 93 ? 8.812 -8.539 -15.75 1 92.06 93 SER A C 1
ATOM 730 O O . SER A 1 93 ? 8.172 -8.68 -14.703 1 92.06 93 SER A O 1
ATOM 732 N N . LEU A 1 94 ? 9.961 -7.93 -15.836 1 93.56 94 LEU A N 1
ATOM 733 C CA . LEU A 1 94 ? 10.594 -7.418 -14.625 1 93.56 94 LEU A CA 1
ATOM 734 C C . LEU A 1 94 ? 10.602 -5.895 -14.609 1 93.56 94 LEU A C 1
ATOM 736 O O . LEU A 1 94 ? 11.336 -5.277 -13.844 1 93.56 94 LEU A O 1
ATOM 740 N N . ASP A 1 95 ? 9.719 -5.32 -15.406 1 89.94 95 ASP A N 1
ATOM 741 C CA . ASP A 1 95 ? 9.711 -3.877 -15.625 1 89.94 95 ASP A CA 1
ATOM 742 C C . ASP A 1 95 ? 9.352 -3.125 -14.352 1 89.94 95 ASP A C 1
ATOM 744 O O . ASP A 1 95 ? 9.68 -1.944 -14.203 1 89.94 95 ASP A O 1
ATOM 748 N N . GLN A 1 96 ? 8.727 -3.775 -13.438 1 93.19 96 GLN A N 1
ATOM 749 C CA . GLN A 1 96 ? 8.266 -3.098 -12.234 1 93.19 96 GLN A CA 1
ATOM 750 C C . GLN A 1 96 ? 9.219 -3.334 -11.07 1 93.19 96 GLN A C 1
ATOM 752 O O . GLN A 1 96 ? 9.055 -2.752 -10 1 93.19 96 GLN A O 1
ATOM 757 N N . CYS A 1 97 ? 10.211 -4.113 -11.281 1 96.06 97 CYS A N 1
ATOM 758 C CA . CYS A 1 97 ? 11.086 -4.523 -10.188 1 96.06 97 CYS A CA 1
ATOM 759 C C . CYS A 1 97 ? 12.258 -3.566 -10.039 1 96.06 97 CYS A C 1
ATOM 761 O O . CYS A 1 97 ? 12.617 -2.867 -10.992 1 96.06 97 CYS A O 1
ATOM 763 N N . PRO A 1 98 ? 12.867 -3.512 -8.828 1 96.69 98 PRO A N 1
ATOM 764 C CA . PRO A 1 98 ? 14.141 -2.805 -8.703 1 96.69 98 PRO A CA 1
ATOM 765 C C . PRO A 1 98 ? 15.234 -3.396 -9.586 1 96.69 98 PRO A C 1
ATOM 767 O O . PRO A 1 98 ? 15.227 -4.598 -9.867 1 96.69 98 PRO A O 1
ATOM 770 N N . PRO A 1 99 ? 16.141 -2.496 -10.016 1 96.31 99 PRO A N 1
ATOM 771 C CA . PRO A 1 99 ? 17.25 -3.033 -10.812 1 96.31 99 PRO A CA 1
ATOM 772 C C . PRO A 1 99 ? 18.172 -3.932 -9.992 1 96.31 99 PRO A C 1
ATOM 774 O O . PRO A 1 99 ? 18.297 -3.764 -8.773 1 96.31 99 PRO A O 1
ATOM 777 N N . SER A 1 100 ? 18.812 -4.766 -10.664 1 95.5 100 SER A N 1
ATOM 778 C CA . SER A 1 100 ? 19.594 -5.84 -10.062 1 95.5 100 SER A CA 1
ATOM 779 C C . SER A 1 100 ? 20.609 -5.297 -9.062 1 95.5 100 SER A C 1
ATOM 781 O O . SER A 1 100 ? 20.75 -5.84 -7.965 1 95.5 100 SER A O 1
ATOM 783 N N . PRO A 1 101 ? 21.297 -4.156 -9.328 1 96.69 101 PRO A N 1
ATOM 784 C CA . PRO A 1 101 ? 22.312 -3.676 -8.391 1 96.69 101 PRO A CA 1
ATOM 785 C C . PRO A 1 101 ? 21.734 -3.211 -7.062 1 96.69 101 PRO A C 1
ATOM 787 O O . PRO A 1 101 ? 22.453 -3.039 -6.086 1 96.69 101 PRO A O 1
ATOM 790 N N . TRP A 1 102 ? 20.438 -2.986 -7.023 1 97.19 102 TRP A N 1
ATOM 791 C CA . TRP A 1 102 ? 19.812 -2.486 -5.801 1 97.19 102 TRP A CA 1
ATOM 792 C C . TRP A 1 102 ? 19.234 -3.631 -4.98 1 97.19 102 TRP A C 1
ATOM 794 O O . TRP A 1 102 ? 18.766 -3.424 -3.855 1 97.19 102 TRP A O 1
ATOM 804 N N . LEU A 1 103 ? 19.297 -4.836 -5.52 1 97.25 103 LEU A N 1
ATOM 805 C CA . LEU A 1 103 ? 18.797 -5.996 -4.797 1 97.25 103 LEU A CA 1
ATOM 806 C C . LEU A 1 103 ? 19.797 -6.484 -3.77 1 97.25 103 LEU A C 1
ATOM 808 O O . LEU A 1 103 ? 21.016 -6.359 -3.973 1 97.25 103 LEU A O 1
ATOM 812 N N . PRO A 1 104 ? 19.234 -7.031 -2.664 1 96 104 PRO A N 1
ATOM 813 C CA . PRO A 1 104 ? 20.172 -7.719 -1.77 1 96 104 PRO A CA 1
ATOM 814 C C . PRO A 1 104 ? 20.953 -8.812 -2.479 1 96 104 PRO A C 1
ATOM 816 O O . PRO A 1 104 ? 20.484 -9.383 -3.467 1 96 104 PRO A O 1
ATOM 819 N N . THR A 1 105 ? 22.062 -9.164 -1.927 1 94.31 105 THR A N 1
ATOM 820 C CA . THR A 1 105 ? 22.969 -10.102 -2.578 1 94.31 105 THR A CA 1
ATOM 821 C C . THR A 1 105 ? 22.328 -11.484 -2.689 1 94.31 105 THR A C 1
ATOM 823 O O . THR A 1 105 ? 22.656 -12.258 -3.592 1 94.31 105 THR A O 1
ATOM 826 N N . ASN A 1 106 ? 21.422 -11.758 -1.864 1 95.75 106 ASN A N 1
ATOM 827 C CA . ASN A 1 106 ? 20.828 -13.086 -1.846 1 95.75 106 ASN A CA 1
ATOM 828 C C . ASN A 1 106 ? 19.516 -13.125 -2.639 1 95.75 106 ASN A C 1
ATOM 830 O O . ASN A 1 106 ? 18.75 -14.078 -2.52 1 95.75 106 ASN A O 1
ATOM 834 N N . THR A 1 107 ? 19.188 -12.102 -3.369 1 97.94 107 THR A N 1
ATOM 835 C CA . THR A 1 107 ? 17.922 -12 -4.094 1 97.94 107 THR A CA 1
ATOM 836 C C . THR A 1 107 ? 18.172 -11.781 -5.586 1 97.94 107 THR A C 1
ATOM 838 O O . THR A 1 107 ? 18.906 -10.867 -5.973 1 97.94 107 THR A O 1
ATOM 841 N N . HIS A 1 108 ? 17.547 -12.641 -6.398 1 98.25 108 HIS A N 1
ATOM 842 C CA . HIS A 1 108 ? 17.719 -12.594 -7.848 1 98.25 108 HIS A CA 1
ATOM 843 C C . HIS A 1 108 ? 16.375 -12.609 -8.57 1 98.25 108 HIS A C 1
ATOM 845 O O . HIS A 1 108 ? 15.398 -13.148 -8.047 1 98.25 108 HIS A O 1
ATOM 851 N N . LEU A 1 109 ? 16.391 -12.023 -9.766 1 98.38 109 LEU A N 1
ATOM 852 C CA . LEU A 1 109 ? 15.172 -11.945 -10.57 1 98.38 109 LEU A CA 1
ATOM 853 C C . LEU A 1 109 ? 15.398 -12.562 -11.945 1 98.38 109 LEU A C 1
ATOM 855 O O . LEU A 1 109 ? 16.469 -12.414 -12.539 1 98.38 109 LEU A O 1
ATOM 859 N N . HIS A 1 110 ? 14.344 -13.211 -12.414 1 98.19 110 HIS A N 1
ATOM 860 C CA . HIS A 1 110 ? 14.398 -13.922 -13.688 1 98.19 110 HIS A CA 1
ATOM 861 C C . HIS A 1 110 ? 13.117 -13.727 -14.484 1 98.19 110 HIS A C 1
ATOM 863 O O . HIS A 1 110 ? 12.023 -13.711 -13.914 1 98.19 110 HIS A O 1
ATOM 869 N N . THR A 1 111 ? 13.328 -13.539 -15.805 1 96.88 111 THR A N 1
ATOM 870 C CA . THR A 1 111 ? 12.164 -13.523 -16.688 1 96.88 111 THR A CA 1
ATOM 871 C C . THR A 1 111 ? 11.742 -14.953 -17.047 1 96.88 111 THR A C 1
ATOM 873 O O . THR A 1 111 ? 12.555 -15.742 -17.516 1 96.88 111 THR A O 1
ATOM 876 N N . TRP A 1 112 ? 10.453 -15.219 -16.766 1 97.12 112 TRP A N 1
ATOM 877 C CA . TRP A 1 112 ? 9.945 -16.562 -17.031 1 97.12 112 TRP A CA 1
ATOM 878 C C . TRP A 1 112 ? 8.422 -16.547 -17.172 1 97.12 112 TRP A C 1
ATOM 880 O O . TRP A 1 112 ? 7.734 -15.867 -16.406 1 97.12 112 TRP A O 1
ATOM 890 N N . ASN A 1 113 ? 7.984 -17.234 -18.188 1 96.19 113 ASN A N 1
ATOM 891 C CA . ASN A 1 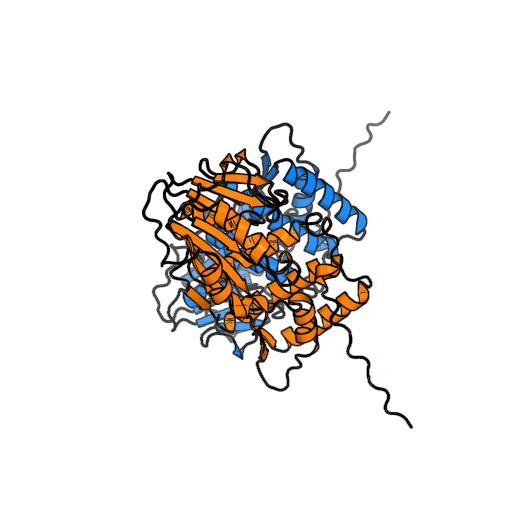113 ? 6.559 -17.5 -18.359 1 96.19 113 ASN A CA 1
ATOM 892 C C . ASN A 1 113 ? 6.137 -18.766 -17.609 1 96.19 113 ASN A C 1
ATOM 894 O O . ASN A 1 113 ? 6.582 -19.875 -17.953 1 96.19 113 ASN A O 1
ATOM 898 N N . VAL A 1 114 ? 5.219 -18.641 -16.719 1 96.69 114 VAL A N 1
ATOM 899 C CA . VAL A 1 114 ? 4.859 -19.719 -15.797 1 96.69 114 VAL A CA 1
ATOM 900 C C . VAL A 1 114 ? 4.23 -20.875 -16.578 1 96.69 114 VAL A C 1
ATOM 902 O O . VAL A 1 114 ? 4.141 -22 -16.062 1 96.69 114 VAL A O 1
ATOM 905 N N . TYR A 1 115 ? 3.826 -20.641 -17.828 1 96.12 115 TYR A N 1
ATOM 906 C CA . TYR A 1 115 ? 3.246 -21.703 -18.641 1 96.12 115 TYR A CA 1
ATOM 907 C C . TYR A 1 115 ? 4.332 -22.516 -19.344 1 96.12 115 TYR A C 1
ATOM 909 O O . TYR A 1 115 ? 4.062 -23.578 -19.891 1 96.12 115 TYR A O 1
ATOM 917 N N . ASN A 1 116 ? 5.492 -22.016 -19.297 1 97.44 116 ASN A N 1
ATOM 918 C CA . ASN A 1 116 ? 6.613 -22.75 -19.875 1 97.44 116 ASN A CA 1
ATOM 919 C C . ASN A 1 116 ? 7.309 -23.609 -18.812 1 97.44 116 ASN A C 1
ATOM 921 O O . ASN A 1 116 ? 7.281 -23.281 -17.625 1 97.44 116 ASN A O 1
ATOM 925 N N . GLU A 1 117 ? 7.938 -24.625 -19.281 1 98.12 117 GLU A N 1
ATOM 926 C CA . GLU A 1 117 ? 8.789 -25.375 -18.375 1 98.12 117 GLU A CA 1
ATOM 927 C C . GLU A 1 117 ? 9.883 -24.5 -17.781 1 98.12 117 GLU A C 1
ATOM 929 O O . GLU A 1 117 ? 10.492 -23.688 -18.484 1 98.12 117 GLU A O 1
ATOM 934 N N . PRO A 1 118 ? 10 -24.641 -16.484 1 98.38 118 PRO A N 1
ATOM 935 C CA . PRO A 1 118 ? 11.062 -23.797 -15.914 1 98.38 118 PRO A CA 1
ATOM 936 C C . PRO A 1 118 ? 12.445 -24.172 -16.453 1 98.38 118 PRO A C 1
ATOM 938 O O . PRO A 1 118 ? 12.695 -25.328 -16.781 1 98.38 118 PRO A O 1
ATOM 941 N N . PRO A 1 119 ? 13.336 -23.172 -16.484 1 97.69 119 PRO A N 1
ATOM 942 C CA . PRO A 1 119 ? 14.703 -23.484 -16.875 1 97.69 119 PRO A CA 1
ATOM 943 C C . PRO A 1 119 ? 15.32 -24.594 -16.016 1 97.69 119 PRO A C 1
ATOM 945 O O . PRO A 1 119 ? 15.047 -24.672 -14.82 1 97.69 119 PRO A O 1
ATOM 948 N N . LYS A 1 120 ? 16.188 -25.375 -16.594 1 98 120 LYS A N 1
ATOM 949 C CA . LYS A 1 120 ? 16.766 -26.562 -15.969 1 98 120 LYS A CA 1
ATOM 950 C C . LYS A 1 120 ? 17.469 -26.203 -14.664 1 98 120 LYS A C 1
ATOM 952 O O . LYS A 1 120 ? 17.375 -26.953 -13.688 1 98 120 LYS A O 1
ATOM 957 N N . GLN A 1 121 ? 18.078 -25.078 -14.594 1 98.12 121 GLN A N 1
ATOM 958 C CA . GLN A 1 121 ? 18.859 -24.688 -13.43 1 98.12 121 GLN A CA 1
ATOM 959 C C . GLN A 1 121 ? 17.969 -24.422 -12.219 1 98.12 121 GLN A C 1
ATOM 961 O O . GLN A 1 121 ? 18.453 -24.359 -11.086 1 98.12 121 GLN A O 1
ATOM 966 N N . PHE A 1 122 ? 16.703 -24.297 -12.484 1 98.75 122 PHE A N 1
ATOM 967 C CA . PHE A 1 122 ? 15.797 -23.984 -11.383 1 98.75 122 PHE A CA 1
ATOM 968 C C . PHE A 1 122 ? 14.906 -25.172 -11.062 1 98.75 122 PHE A C 1
ATOM 970 O O . PHE A 1 122 ? 14.078 -25.109 -10.148 1 98.75 122 PHE A O 1
ATOM 977 N N . GLN A 1 123 ? 14.992 -26.266 -11.797 1 98.62 123 GLN A N 1
ATOM 978 C CA . GLN A 1 123 ? 14.203 -27.453 -11.523 1 98.62 123 GLN A CA 1
ATOM 979 C C . GLN A 1 123 ? 14.703 -28.172 -10.273 1 98.62 123 GLN A C 1
ATOM 981 O O . GLN A 1 123 ? 15.914 -28.281 -10.055 1 98.62 123 GLN A O 1
ATOM 986 N N . GLU A 1 124 ? 13.766 -28.594 -9.375 1 98.56 124 GLU A N 1
ATOM 987 C CA . GLU A 1 124 ? 14.047 -29.297 -8.125 1 98.56 124 GLU A CA 1
ATOM 988 C C . GLU A 1 124 ? 15.07 -28.531 -7.289 1 98.56 124 GLU A C 1
ATOM 990 O O . GLU A 1 124 ? 16.047 -29.125 -6.809 1 98.56 124 GLU A O 1
ATOM 995 N N . THR A 1 125 ? 14.844 -27.281 -7.125 1 98.69 125 THR A N 1
ATOM 996 C CA . THR A 1 125 ? 15.844 -26.406 -6.52 1 98.69 125 THR A CA 1
ATOM 997 C C . THR A 1 125 ? 15.305 -25.781 -5.238 1 98.69 125 THR A C 1
ATOM 999 O O . THR A 1 125 ? 16.062 -25.516 -4.305 1 98.69 125 THR A O 1
ATOM 1002 N N . PHE A 1 126 ? 14.07 -25.594 -5.141 1 98.88 126 PHE A N 1
ATOM 1003 C CA . PHE A 1 126 ? 13.539 -24.703 -4.117 1 98.88 126 PHE A CA 1
ATOM 1004 C C . PHE A 1 126 ? 12.898 -25.5 -2.986 1 98.88 126 PHE A C 1
ATOM 1006 O O . PHE A 1 126 ? 12.234 -26.5 -3.229 1 98.88 126 PHE A O 1
ATOM 1013 N N . ASP A 1 127 ? 13.102 -24.984 -1.792 1 98.88 127 ASP A N 1
ATOM 1014 C CA . ASP A 1 127 ? 12.422 -25.516 -0.605 1 98.88 127 ASP A CA 1
ATOM 1015 C C . ASP A 1 127 ? 11 -24.969 -0.505 1 98.88 127 ASP A C 1
ATOM 1017 O O . ASP A 1 127 ? 10.117 -25.641 0.04 1 98.88 127 ASP A O 1
ATOM 1021 N N . ILE A 1 128 ? 10.797 -23.797 -0.948 1 98.94 128 ILE A N 1
ATOM 1022 C CA . ILE A 1 128 ? 9.5 -23.141 -0.937 1 98.94 128 ILE A CA 1
ATOM 1023 C C . ILE A 1 128 ? 9.25 -22.453 -2.281 1 98.94 128 ILE A C 1
ATOM 1025 O O . ILE A 1 128 ? 10.125 -21.766 -2.803 1 98.94 128 ILE A O 1
ATOM 1029 N N . VAL A 1 129 ? 8.102 -22.672 -2.832 1 98.94 129 VAL A N 1
ATOM 1030 C CA . VAL A 1 129 ? 7.598 -21.922 -3.975 1 98.94 129 VAL A CA 1
ATOM 1031 C C . VAL A 1 129 ? 6.332 -21.172 -3.578 1 98.94 129 VAL A C 1
ATOM 1033 O O . VAL A 1 129 ? 5.375 -21.766 -3.08 1 98.94 129 VAL A O 1
ATOM 1036 N N . HIS A 1 130 ? 6.438 -19.906 -3.762 1 98.94 130 HIS A N 1
ATOM 1037 C CA . HIS A 1 130 ? 5.312 -19.031 -3.469 1 98.94 130 HIS A CA 1
ATOM 1038 C C . HIS A 1 130 ? 4.715 -18.453 -4.75 1 98.94 130 HIS A C 1
ATOM 1040 O O . HIS A 1 130 ? 5.449 -18.094 -5.676 1 98.94 130 HIS A O 1
ATOM 1046 N N . VAL A 1 131 ? 3.42 -18.375 -4.84 1 98.75 131 VAL A N 1
ATOM 1047 C CA . VAL A 1 131 ? 2.699 -17.688 -5.91 1 98.75 131 VAL A CA 1
ATOM 1048 C C . VAL A 1 131 ? 1.437 -17.031 -5.352 1 98.75 131 VAL A C 1
ATOM 1050 O O . VAL A 1 131 ? 0.773 -17.609 -4.48 1 98.75 131 VAL A O 1
ATOM 1053 N N . ARG A 1 132 ? 1.192 -15.859 -5.797 1 98.12 132 ARG A N 1
ATOM 1054 C CA . ARG A 1 132 ? 0.046 -15.148 -5.246 1 98.12 132 ARG A CA 1
ATOM 1055 C C . ARG A 1 132 ? -0.656 -14.328 -6.324 1 98.12 132 ARG A C 1
ATOM 1057 O O . ARG A 1 132 ? -0.004 -13.641 -7.117 1 98.12 132 ARG A O 1
ATOM 1064 N N . LEU A 1 133 ? -1.966 -14.391 -6.328 1 95.5 133 LEU A N 1
ATOM 1065 C CA . LEU A 1 133 ? -2.865 -13.516 -7.074 1 95.5 133 LEU A CA 1
ATOM 1066 C C . LEU A 1 133 ? -2.582 -13.602 -8.57 1 95.5 133 LEU A C 1
ATOM 1068 O O . LEU A 1 133 ? -2.393 -12.57 -9.227 1 95.5 133 LEU A O 1
ATOM 1072 N N . ILE A 1 134 ? -2.645 -14.852 -9.078 1 93.56 134 ILE A N 1
ATOM 1073 C CA . ILE A 1 134 ? -2.402 -15.047 -10.5 1 93.56 134 ILE A CA 1
ATOM 1074 C C . ILE A 1 134 ? -3.66 -15.609 -11.164 1 93.56 134 ILE A C 1
ATOM 1076 O O . ILE A 1 134 ? -3.58 -16.266 -12.203 1 93.56 134 ILE A O 1
ATOM 1080 N N . THR A 1 135 ? -4.816 -15.375 -10.586 1 89.56 135 THR A N 1
ATOM 1081 C CA . THR A 1 135 ? -6.078 -15.906 -11.102 1 89.56 135 THR A CA 1
ATOM 1082 C C . THR A 1 135 ? -6.266 -15.523 -12.562 1 89.56 135 THR A C 1
ATOM 1084 O O . THR A 1 135 ? -6.703 -16.344 -13.375 1 89.56 135 THR A O 1
ATOM 1087 N N . VAL A 1 136 ? -5.898 -14.328 -12.906 1 81.38 136 VAL A N 1
ATOM 1088 C CA . VAL A 1 136 ? -6.109 -13.82 -14.258 1 81.38 136 VAL A CA 1
ATOM 1089 C C . VAL A 1 136 ? -5.199 -14.562 -15.234 1 81.38 136 VAL A C 1
ATOM 1091 O O . VAL A 1 136 ? -5.477 -14.609 -16.438 1 81.38 136 VAL A O 1
ATOM 1094 N N . ALA A 1 137 ? -4.141 -15.117 -14.703 1 85.38 137 ALA A N 1
ATOM 1095 C CA . ALA A 1 137 ? -3.199 -15.844 -15.547 1 85.38 137 ALA A CA 1
ATOM 1096 C C . ALA A 1 137 ? -3.643 -17.297 -15.734 1 85.38 137 ALA A C 1
ATOM 1098 O O . ALA A 1 137 ? -3.121 -18 -16.594 1 85.38 137 ALA A O 1
ATOM 1099 N N . VAL A 1 138 ? -4.539 -17.75 -14.938 1 90.81 138 VAL A N 1
ATOM 1100 C CA . VAL A 1 138 ? -5.02 -19.125 -15.047 1 90.81 138 VAL A CA 1
ATOM 1101 C C . VAL A 1 138 ? -5.949 -19.25 -16.25 1 90.81 138 VAL A C 1
ATOM 1103 O O . VAL A 1 138 ? -7.035 -18.656 -16.266 1 90.81 138 VAL A O 1
ATOM 1106 N N . LYS A 1 139 ? -5.547 -20.062 -17.172 1 87.81 139 LYS A N 1
ATOM 1107 C CA . LYS A 1 139 ? -6.309 -20.234 -18.406 1 87.81 139 LYS A CA 1
ATOM 1108 C C . LYS A 1 139 ? -7.32 -21.375 -18.266 1 87.81 139 LYS A C 1
ATOM 1110 O O . LYS A 1 139 ? -7.051 -22.375 -17.594 1 87.81 139 LYS A O 1
ATOM 1115 N N . ASN A 1 140 ? -8.445 -21.172 -18.906 1 89.06 140 ASN A N 1
ATOM 1116 C CA . ASN A 1 140 ? -9.477 -22.203 -19.031 1 89.06 140 ASN A CA 1
ATOM 1117 C C . ASN A 1 140 ? -9.953 -22.688 -17.672 1 89.06 140 ASN A C 1
ATOM 1119 O O . ASN A 1 140 ? -10.281 -23.859 -17.5 1 89.06 140 ASN A O 1
ATOM 1123 N N . ASN A 1 141 ? -9.805 -21.781 -16.688 1 90.88 141 ASN A N 1
ATOM 1124 C CA . ASN A 1 141 ? -10.234 -22.125 -15.328 1 90.88 141 ASN A CA 1
ATOM 1125 C C . ASN A 1 141 ? -9.547 -23.375 -14.82 1 90.88 141 ASN A C 1
ATOM 1127 O O . ASN A 1 141 ? -10.156 -24.188 -14.117 1 90.88 141 ASN A O 1
ATOM 1131 N N . ASP A 1 142 ? -8.391 -23.625 -15.305 1 94.69 142 ASP A N 1
ATOM 1132 C CA . ASP A 1 142 ? -7.625 -24.812 -14.953 1 94.69 142 ASP A CA 1
ATOM 1133 C C . ASP A 1 142 ? -6.223 -24.453 -14.469 1 94.69 142 ASP A C 1
ATOM 1135 O O . ASP A 1 142 ? -5.363 -24.078 -15.266 1 94.69 142 ASP A O 1
ATOM 1139 N N . PRO A 1 143 ? -5.965 -24.609 -13.156 1 96.75 143 PRO A N 1
ATOM 1140 C CA . PRO A 1 143 ? -4.66 -24.219 -12.625 1 96.75 143 PRO A CA 1
ATOM 1141 C C . PRO A 1 143 ? -3.594 -25.297 -12.844 1 96.75 143 PRO A C 1
ATOM 1143 O O . PRO A 1 143 ? -2.418 -25.062 -12.547 1 96.75 143 PRO A O 1
ATOM 1146 N N . ARG A 1 144 ? -3.939 -26.453 -13.375 1 97.56 144 ARG A N 1
ATOM 1147 C CA . ARG A 1 144 ? -3.08 -27.641 -13.391 1 97.56 144 ARG A CA 1
ATOM 1148 C C . ARG A 1 144 ? -1.835 -27.406 -14.234 1 97.56 144 ARG A C 1
ATOM 1150 O O . ARG A 1 144 ? -0.735 -27.812 -13.859 1 97.56 144 ARG A O 1
ATOM 1157 N N . PRO A 1 145 ? -2.008 -26.688 -15.406 1 97 145 PRO A N 1
ATOM 1158 C CA . PRO A 1 145 ? -0.788 -26.438 -16.172 1 97 145 PRO A CA 1
ATOM 1159 C C . PRO A 1 145 ? 0.232 -25.594 -15.414 1 97 145 PRO A C 1
ATOM 1161 O O . PRO A 1 145 ? 1.436 -25.859 -15.492 1 97 145 PRO A O 1
ATOM 1164 N N . ILE A 1 146 ? -0.188 -24.594 -14.711 1 97.56 146 ILE A N 1
ATOM 1165 C CA . ILE A 1 146 ? 0.688 -23.75 -13.891 1 97.56 146 ILE A CA 1
ATOM 1166 C C . ILE A 1 146 ? 1.241 -24.578 -12.727 1 97.56 146 ILE A C 1
ATOM 1168 O O . ILE A 1 146 ? 2.441 -24.547 -12.453 1 97.56 146 ILE A O 1
ATOM 1172 N N . LEU A 1 147 ? 0.381 -25.359 -12.117 1 98.25 147 LEU A N 1
ATOM 1173 C CA . LEU A 1 147 ? 0.754 -26.188 -10.969 1 98.25 147 LEU A CA 1
ATOM 1174 C C . LEU A 1 147 ? 1.861 -27.172 -11.344 1 98.25 147 LEU A C 1
ATOM 1176 O O . LEU A 1 147 ? 2.791 -27.391 -10.562 1 98.25 147 LEU A O 1
ATOM 1180 N N . ALA A 1 148 ? 1.776 -27.734 -12.5 1 98 148 ALA A N 1
ATOM 1181 C CA . ALA A 1 148 ? 2.781 -28.688 -12.961 1 98 148 ALA A CA 1
ATOM 1182 C C . ALA A 1 148 ? 4.164 -28.047 -13.016 1 98 148 ALA A C 1
ATOM 1184 O O . ALA A 1 148 ? 5.156 -28.656 -12.609 1 98 148 ALA A O 1
ATOM 1185 N N . ASN A 1 149 ? 4.223 -26.828 -13.469 1 98.5 149 ASN A N 1
ATOM 1186 C CA . ASN A 1 149 ? 5.496 -26.141 -13.586 1 98.5 149 ASN A CA 1
ATOM 1187 C C . ASN A 1 149 ? 5.996 -25.656 -12.227 1 98.5 149 ASN A C 1
ATOM 1189 O O . ASN A 1 149 ? 7.203 -25.672 -11.961 1 98.5 149 ASN A O 1
ATOM 1193 N N . LEU A 1 150 ? 5.109 -25.25 -11.352 1 98.75 150 LEU A N 1
ATOM 1194 C CA . LEU A 1 150 ? 5.504 -24.891 -9.992 1 98.75 150 LEU A CA 1
ATOM 1195 C C . LEU A 1 150 ? 6.094 -26.094 -9.258 1 98.75 150 LEU A C 1
ATOM 1197 O O . LEU A 1 150 ? 7.074 -25.953 -8.523 1 98.75 150 LEU A O 1
ATOM 1201 N N . LYS A 1 151 ? 5.496 -27.234 -9.492 1 98.69 151 LYS A N 1
ATOM 1202 C CA . LYS A 1 151 ? 5.969 -28.469 -8.859 1 98.69 151 LYS A CA 1
ATOM 1203 C C . LYS A 1 151 ? 7.387 -28.797 -9.32 1 98.69 151 LYS A C 1
ATOM 1205 O O . LYS A 1 151 ? 8.195 -29.297 -8.531 1 98.69 151 LYS A O 1
ATOM 1210 N N . LYS A 1 152 ? 7.695 -28.547 -10.547 1 98.62 152 LYS A N 1
ATOM 1211 C CA . LYS A 1 152 ? 9.016 -28.828 -11.094 1 98.62 152 LYS A CA 1
ATOM 1212 C C . LYS A 1 152 ? 10.086 -27.969 -10.422 1 98.62 152 LYS A C 1
ATOM 1214 O O . LYS A 1 152 ? 11.258 -28.359 -10.375 1 98.62 152 LYS A O 1
ATOM 1219 N N . LEU A 1 153 ? 9.695 -26.812 -9.906 1 98.88 153 LEU A N 1
ATOM 1220 C CA . LEU A 1 153 ? 10.641 -25.938 -9.211 1 98.88 153 LEU A CA 1
ATOM 1221 C C . LEU A 1 153 ? 11.016 -26.516 -7.852 1 98.88 153 LEU A C 1
ATOM 1223 O O . LEU A 1 153 ? 12.125 -26.297 -7.363 1 98.88 153 LEU A O 1
ATOM 1227 N N . LEU A 1 154 ? 10.125 -27.281 -7.25 1 98.88 154 LEU A N 1
ATOM 1228 C CA . LEU A 1 154 ? 10.25 -27.719 -5.867 1 98.88 154 LEU A CA 1
ATOM 1229 C C . LEU A 1 154 ? 11.18 -28.938 -5.762 1 98.88 154 LEU A C 1
ATOM 1231 O O . LEU A 1 154 ? 11.117 -29.844 -6.594 1 98.88 154 LEU A O 1
ATOM 1235 N N . LYS A 1 155 ? 11.992 -28.938 -4.738 1 98.31 155 LYS A N 1
ATOM 1236 C CA . LYS A 1 155 ? 12.625 -30.188 -4.285 1 98.31 155 LYS A CA 1
ATOM 1237 C C . LYS A 1 155 ? 11.586 -31.172 -3.789 1 98.31 155 LYS A C 1
ATOM 1239 O O . LYS A 1 155 ? 10.508 -30.781 -3.332 1 98.31 155 LYS A O 1
ATOM 1244 N N . PRO A 1 156 ? 12.016 -32.5 -3.926 1 97.75 156 PRO A N 1
ATOM 1245 C CA . PRO A 1 156 ? 11.172 -33.406 -3.152 1 97.75 156 PRO A CA 1
ATOM 1246 C C . PRO A 1 156 ? 11.062 -33 -1.684 1 97.75 156 PRO A C 1
ATOM 1248 O O . PRO A 1 156 ? 12.07 -32.688 -1.047 1 97.75 156 PRO A O 1
ATOM 1251 N N . GLY A 1 157 ? 9.898 -32.906 -1.191 1 98 157 GLY A N 1
ATOM 1252 C CA . GLY A 1 157 ? 9.688 -32.5 0.187 1 98 157 GLY A CA 1
ATOM 1253 C C . GLY A 1 157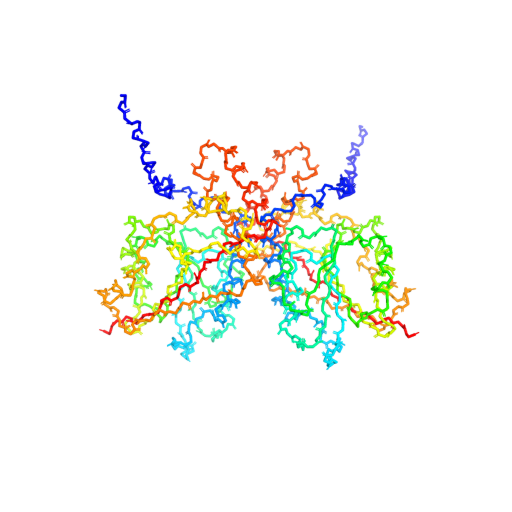 ? 9.523 -30.984 0.34 1 98 157 GLY A C 1
ATOM 1254 O O . GLY A 1 157 ? 9.234 -30.5 1.436 1 98 157 GLY A O 1
ATOM 1255 N N . GLY A 1 158 ? 9.688 -30.25 -0.748 1 98.69 158 GLY A N 1
ATOM 1256 C CA . GLY A 1 158 ? 9.5 -28.797 -0.705 1 98.69 158 GLY A CA 1
ATOM 1257 C C . GLY A 1 158 ? 8.039 -28.391 -0.564 1 98.69 158 GLY A C 1
ATOM 1258 O O . GLY A 1 158 ? 7.145 -29.234 -0.723 1 98.69 158 GLY A O 1
ATOM 1259 N N . PHE A 1 159 ? 7.781 -27.109 -0.286 1 98.88 159 PHE A N 1
ATOM 1260 C CA . PHE A 1 159 ? 6.434 -26.641 -0 1 98.88 159 PHE A CA 1
ATOM 1261 C C . PHE A 1 159 ? 5.984 -25.609 -1.041 1 98.88 159 PHE A C 1
ATOM 1263 O O . PHE A 1 159 ? 6.766 -24.75 -1.447 1 98.88 159 PHE A O 1
ATOM 1270 N N . LEU A 1 160 ? 4.75 -25.766 -1.404 1 98.94 160 LEU A N 1
ATOM 1271 C CA . LEU A 1 160 ? 4.047 -24.766 -2.195 1 98.94 160 LEU A CA 1
ATOM 1272 C C . LEU A 1 160 ? 3.137 -23.922 -1.312 1 98.94 160 LEU A C 1
ATOM 1274 O O . LEU A 1 160 ? 2.404 -24.453 -0.475 1 98.94 160 LEU A O 1
ATOM 1278 N N . GLN A 1 161 ? 3.23 -22.641 -1.412 1 98.94 161 GLN A N 1
ATOM 1279 C CA . GLN A 1 161 ? 2.23 -21.703 -0.905 1 98.94 161 GLN A CA 1
ATOM 1280 C C . GLN A 1 161 ? 1.584 -20.922 -2.043 1 98.94 161 GLN A C 1
ATOM 1282 O O . GLN A 1 161 ? 2.266 -20.203 -2.77 1 98.94 161 GLN A O 1
ATOM 1287 N N . TRP A 1 162 ? 0.31 -21.109 -2.193 1 98.88 162 TRP A N 1
ATOM 1288 C CA . TRP A 1 162 ? -0.46 -20.422 -3.221 1 98.88 162 TRP A CA 1
ATOM 1289 C C . TRP A 1 162 ? -1.559 -19.562 -2.596 1 98.88 162 TRP A C 1
ATOM 1291 O O . TRP A 1 162 ? -2.52 -20.094 -2.031 1 98.88 162 TRP A O 1
ATOM 1301 N N . ASP A 1 163 ? -1.426 -18.219 -2.697 1 98.75 163 ASP A N 1
ATOM 1302 C CA . ASP A 1 163 ? -2.373 -17.266 -2.135 1 98.75 163 ASP A CA 1
ATOM 1303 C C . ASP A 1 163 ? -3.285 -16.688 -3.219 1 98.75 163 ASP A C 1
ATOM 1305 O O . ASP A 1 163 ? -2.811 -16.234 -4.258 1 98.75 163 ASP A O 1
ATOM 1309 N N . GLU A 1 164 ? -4.605 -16.656 -2.963 1 97.44 164 GLU A N 1
ATOM 1310 C CA . GLU A 1 164 ? -5.574 -16.031 -3.859 1 97.44 164 GLU A CA 1
ATOM 1311 C C . GLU A 1 164 ? -6.668 -15.32 -3.076 1 97.44 164 GLU A C 1
ATOM 1313 O O . GLU A 1 164 ? -6.922 -15.641 -1.914 1 97.44 164 GLU A O 1
ATOM 1318 N N . ALA A 1 165 ? -7.262 -14.336 -3.736 1 96.44 165 ALA A N 1
ATOM 1319 C CA . ALA A 1 165 ? -8.523 -13.797 -3.242 1 96.44 165 ALA A CA 1
ATOM 1320 C C . ALA A 1 165 ? -9.688 -14.734 -3.562 1 96.44 165 ALA A C 1
ATOM 1322 O O . ALA A 1 165 ? -9.734 -15.32 -4.645 1 96.44 165 ALA A O 1
ATOM 1323 N N . ASP A 1 166 ? -10.586 -14.883 -2.682 1 95.88 166 ASP A N 1
ATOM 1324 C CA . ASP A 1 166 ? -11.75 -15.734 -2.906 1 95.88 166 ASP A CA 1
ATOM 1325 C C . ASP A 1 166 ? -12.758 -15.047 -3.824 1 95.88 166 ASP A C 1
ATOM 1327 O O . ASP A 1 166 ? -13.836 -14.633 -3.381 1 95.88 166 ASP A O 1
ATOM 1331 N N . SER A 1 167 ? -12.508 -15.094 -5.047 1 90.88 167 SER A N 1
ATOM 1332 C CA . SER A 1 167 ? -13.367 -14.453 -6.043 1 90.88 167 SER A CA 1
ATOM 1333 C C . SER A 1 167 ? -14.602 -15.297 -6.332 1 90.88 167 SER A C 1
ATOM 1335 O O . SER A 1 167 ? -15.367 -14.992 -7.254 1 90.88 167 SER A O 1
ATOM 1337 N N . VAL A 1 168 ? -14.766 -16.328 -5.641 1 91.56 168 VAL A N 1
ATOM 1338 C CA . VAL A 1 168 ? -15.93 -17.188 -5.801 1 91.56 168 VAL A CA 1
ATOM 1339 C C . VAL A 1 168 ? -16.969 -16.875 -4.727 1 91.56 168 VAL A C 1
ATOM 1341 O O . VAL A 1 168 ? -18.125 -16.594 -5.035 1 91.56 168 VAL A O 1
ATOM 1344 N N . ASP A 1 169 ? -16.5 -16.812 -3.49 1 91.81 169 ASP A N 1
ATOM 1345 C CA . ASP A 1 169 ? -17.422 -16.594 -2.369 1 91.81 169 ASP A CA 1
ATOM 1346 C C . ASP A 1 169 ? -17.203 -15.195 -1.765 1 91.81 169 ASP A C 1
ATOM 1348 O O . ASP A 1 169 ? -17.125 -15.055 -0.543 1 91.81 169 ASP A O 1
ATOM 1352 N N . TRP A 1 170 ? -17.078 -14.219 -2.57 1 94.5 170 TRP A N 1
ATOM 1353 C CA . TRP A 1 170 ? -17.016 -12.828 -2.125 1 94.5 170 TRP A CA 1
ATOM 1354 C C . TRP A 1 170 ? -18.422 -12.273 -1.885 1 94.5 170 TRP A C 1
ATOM 1356 O O . TRP A 1 170 ? -19.406 -12.844 -2.35 1 94.5 170 TRP A O 1
ATOM 1366 N N . THR A 1 171 ? -18.531 -11.195 -1.097 1 96 171 THR A N 1
ATOM 1367 C CA . THR A 1 171 ? -19.781 -10.508 -0.813 1 96 171 THR A CA 1
ATOM 1368 C C . THR A 1 171 ? -19.578 -8.992 -0.783 1 96 171 THR A C 1
ATOM 1370 O O . THR A 1 171 ? -18.438 -8.516 -0.83 1 96 171 THR A O 1
ATOM 1373 N N . VAL A 1 172 ? -20.656 -8.289 -0.846 1 97.81 172 VAL A N 1
ATOM 1374 C CA . VAL A 1 172 ? -20.641 -6.855 -0.57 1 97.81 172 VAL A CA 1
ATOM 1375 C C . VAL A 1 172 ? -21.297 -6.582 0.783 1 97.81 172 VAL A C 1
ATOM 1377 O O . VAL A 1 172 ? -22.422 -7.027 1.04 1 97.81 172 VAL A O 1
ATOM 1380 N N . LYS A 1 173 ? -20.547 -5.93 1.641 1 97.94 173 LYS A N 1
ATOM 1381 C CA . LYS A 1 173 ? -21.062 -5.527 2.947 1 97.94 173 LYS A CA 1
ATOM 1382 C C . LYS A 1 173 ? -21.609 -4.105 2.91 1 97.94 173 LYS A C 1
ATOM 1384 O O . LYS A 1 173 ? -21.141 -3.271 2.139 1 97.94 173 LYS A O 1
ATOM 1389 N N . THR A 1 174 ? -22.641 -3.848 3.701 1 98 174 THR A N 1
ATOM 1390 C CA . THR A 1 174 ? -23.266 -2.529 3.771 1 98 174 THR A CA 1
ATOM 1391 C C . THR A 1 174 ? -23.438 -2.09 5.223 1 98 174 THR A C 1
ATOM 1393 O O . THR A 1 174 ? -23.531 -2.926 6.121 1 98 174 THR A O 1
ATOM 1396 N N . ILE A 1 175 ? -23.469 -0.778 5.422 1 97.25 175 ILE A N 1
ATOM 1397 C CA . ILE A 1 175 ? -23.703 -0.24 6.758 1 97.25 175 ILE A CA 1
ATOM 1398 C C . ILE A 1 175 ? -25.172 -0.389 7.125 1 97.25 175 ILE A C 1
ATOM 1400 O O . ILE A 1 175 ? -25.531 -0.437 8.305 1 97.25 175 ILE A O 1
ATOM 1404 N N . ASP A 1 176 ? -25.984 -0.395 6.086 1 95.56 176 ASP A N 1
ATOM 1405 C CA . ASP A 1 176 ? -27.422 -0.641 6.281 1 95.56 176 ASP A CA 1
ATOM 1406 C C . ASP A 1 176 ? -28.094 -1.073 4.98 1 95.56 176 ASP A C 1
ATOM 1408 O O . ASP A 1 176 ? -27.484 -0.999 3.91 1 95.56 176 ASP A O 1
ATOM 1412 N N . SER A 1 177 ? -29.312 -1.537 5.047 1 95.12 177 SER A N 1
ATOM 1413 C CA . SER A 1 177 ? -29.984 -2.201 3.936 1 95.12 177 SER A CA 1
ATOM 1414 C C . SER A 1 177 ? -30.391 -1.201 2.855 1 95.12 177 SER A C 1
ATOM 1416 O O . SER A 1 177 ? -30.75 -1.592 1.741 1 95.12 177 SER A O 1
ATOM 1418 N N . SER A 1 178 ? -30.344 0.057 3.098 1 96.19 178 SER A N 1
ATOM 1419 C CA . SER A 1 178 ? -30.766 1.068 2.141 1 96.19 178 SER A CA 1
ATOM 1420 C C . SER A 1 178 ? -29.672 1.38 1.128 1 96.19 178 SER A C 1
ATOM 1422 O O . SER A 1 178 ? -29.922 2.012 0.102 1 96.19 178 SER A O 1
ATOM 1424 N N . VAL A 1 179 ? -28.516 0.908 1.444 1 97.44 179 VAL A N 1
ATOM 1425 C CA . VAL A 1 179 ? -27.375 1.211 0.581 1 97.44 179 VAL A CA 1
ATOM 1426 C C . VAL A 1 179 ? -27.406 0.312 -0.653 1 97.44 179 VAL A C 1
ATOM 1428 O O . VAL A 1 179 ? -27.438 -0.916 -0.534 1 97.44 179 VAL A O 1
ATOM 1431 N N . ALA A 1 180 ? -27.422 0.957 -1.862 1 97.88 180 ALA A N 1
ATOM 1432 C CA . ALA A 1 180 ? -27.375 0.207 -3.115 1 97.88 180 ALA A CA 1
ATOM 1433 C C . ALA A 1 180 ? -26.016 -0.441 -3.318 1 97.88 180 ALA A C 1
ATOM 1435 O O . ALA A 1 180 ? -24.984 0.126 -2.934 1 97.88 180 ALA A O 1
ATOM 1436 N N . THR A 1 181 ? -26.047 -1.641 -3.934 1 98.25 181 THR A N 1
ATOM 1437 C CA . THR A 1 181 ? -24.797 -2.371 -4.09 1 98.25 181 THR A CA 1
ATOM 1438 C C . THR A 1 181 ? -24.641 -2.879 -5.523 1 98.25 181 THR A C 1
ATOM 1440 O O . THR A 1 181 ? -23.625 -3.488 -5.863 1 98.25 181 THR A O 1
ATOM 1443 N N . ASP A 1 182 ? -25.531 -2.631 -6.422 1 97.94 182 ASP A N 1
ATOM 1444 C CA . ASP A 1 182 ? -25.641 -3.275 -7.727 1 97.94 182 ASP A CA 1
ATOM 1445 C C . ASP A 1 182 ? -24.453 -2.912 -8.617 1 97.94 182 ASP A C 1
ATOM 1447 O O . ASP A 1 182 ? -23.906 -3.773 -9.305 1 97.94 182 ASP A O 1
ATOM 1451 N N . ASP A 1 183 ? -24.094 -1.648 -8.656 1 97.19 183 ASP A N 1
ATOM 1452 C CA . ASP A 1 183 ? -23 -1.215 -9.516 1 97.19 183 ASP A CA 1
ATOM 1453 C C . ASP A 1 183 ? -21.656 -1.756 -9.023 1 97.19 183 ASP A C 1
ATOM 1455 O O . ASP A 1 183 ? -20.812 -2.156 -9.82 1 97.19 183 ASP A O 1
ATOM 1459 N N . LEU A 1 184 ? -21.469 -1.719 -7.688 1 97.44 184 LEU A N 1
ATOM 1460 C CA . LEU A 1 184 ? -20.234 -2.273 -7.137 1 97.44 184 LEU A CA 1
ATOM 1461 C C . LEU A 1 184 ? -20.141 -3.77 -7.414 1 97.44 184 LEU A C 1
ATOM 1463 O O . LEU A 1 184 ? -19.078 -4.273 -7.781 1 97.44 184 LEU A O 1
ATOM 1467 N N . LYS A 1 185 ? -21.266 -4.465 -7.254 1 97.19 185 LYS A N 1
ATOM 1468 C CA . LYS A 1 185 ? -21.312 -5.895 -7.551 1 97.19 185 LYS A CA 1
ATOM 1469 C C . LYS A 1 185 ? -20.984 -6.16 -9.023 1 97.19 185 LYS A C 1
ATOM 1471 O O . LYS A 1 185 ? -20.219 -7.074 -9.336 1 97.19 185 LYS A O 1
ATOM 1476 N N . ARG A 1 186 ? -21.562 -5.383 -9.844 1 94.81 186 ARG A N 1
ATOM 1477 C CA . ARG A 1 186 ? -21.312 -5.527 -11.281 1 94.81 186 ARG A CA 1
ATOM 1478 C C . ARG A 1 186 ? -19.844 -5.316 -11.609 1 94.81 186 ARG A C 1
ATOM 1480 O O . ARG A 1 186 ? -19.266 -6.074 -12.383 1 94.81 186 ARG A O 1
ATOM 1487 N N . LEU A 1 187 ? -19.297 -4.309 -11.039 1 93.62 187 LEU A N 1
ATOM 1488 C CA . LEU A 1 187 ? -17.875 -4 -11.242 1 93.62 187 LEU A CA 1
ATOM 1489 C C . LEU A 1 187 ? -17 -5.168 -10.812 1 93.62 187 LEU A C 1
ATOM 1491 O O . LEU A 1 187 ? -16.141 -5.609 -11.57 1 93.62 187 LEU A O 1
ATOM 1495 N N . PHE A 1 188 ? -17.281 -5.66 -9.664 1 94.06 188 PHE A N 1
ATOM 1496 C CA . PHE A 1 188 ? -16.406 -6.691 -9.117 1 94.06 188 PHE A CA 1
ATOM 1497 C C . PHE A 1 188 ? -16.609 -8.016 -9.83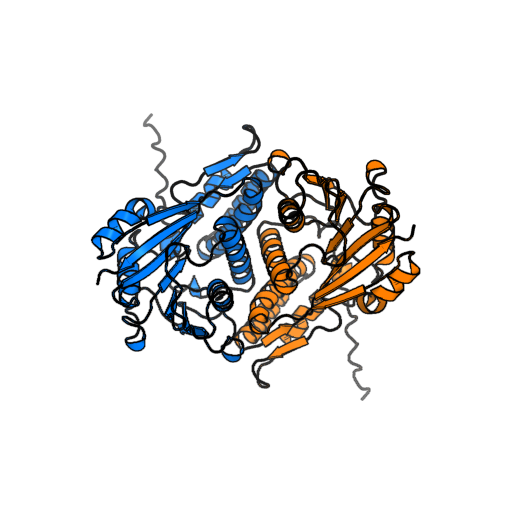6 1 94.06 188 PHE A C 1
ATOM 1499 O O . PHE A 1 188 ? -15.68 -8.797 -10 1 94.06 188 PHE A O 1
ATOM 1506 N N . GLN A 1 189 ? -17.734 -8.25 -10.266 1 90.75 189 GLN A N 1
ATOM 1507 C CA . GLN A 1 189 ? -18 -9.445 -11.055 1 90.75 189 GLN A CA 1
ATOM 1508 C C . GLN A 1 189 ? -17.203 -9.438 -12.352 1 90.75 189 GLN A C 1
ATOM 1510 O O . GLN A 1 189 ? -16.734 -10.484 -12.805 1 90.75 189 GLN A O 1
ATOM 1515 N N . GLN A 1 190 ? -17.109 -8.305 -12.914 1 85.94 190 GLN A N 1
ATOM 1516 C CA . GLN A 1 190 ? -16.312 -8.18 -14.125 1 85.94 190 GLN A CA 1
ATOM 1517 C C . GLN A 1 190 ? -14.852 -8.5 -13.859 1 85.94 190 GLN A C 1
ATOM 1519 O O . GLN A 1 190 ? -14.164 -9.047 -14.727 1 85.94 190 GLN A O 1
ATOM 1524 N N . LEU A 1 191 ? -14.422 -8.188 -12.68 1 84.31 191 LEU A N 1
ATOM 1525 C CA . LEU A 1 191 ? -13.031 -8.453 -12.305 1 84.31 191 LEU A CA 1
ATOM 1526 C C . LEU A 1 191 ? -12.828 -9.938 -12.008 1 84.31 191 LEU A C 1
ATOM 1528 O O . LEU A 1 191 ? -11.82 -10.516 -12.43 1 84.31 191 LEU A O 1
ATOM 1532 N N . CYS A 1 192 ? -13.664 -10.562 -11.242 1 81.81 192 CYS A N 1
ATOM 1533 C CA . CYS A 1 192 ? -13.531 -11.93 -10.758 1 81.81 192 CYS A CA 1
ATOM 1534 C C . CYS A 1 192 ? -13.703 -12.938 -11.891 1 81.81 192 CYS A C 1
ATOM 1536 O O . CYS A 1 192 ? -13.047 -13.977 -11.914 1 81.81 192 CYS A O 1
ATOM 1538 N N . GLY A 1 193 ? -14.547 -12.672 -12.719 1 77.44 193 GLY A N 1
ATOM 1539 C CA . GLY A 1 193 ? -14.844 -13.633 -13.766 1 77.44 193 GLY A CA 1
ATOM 1540 C C . GLY A 1 193 ? -15.492 -14.898 -13.242 1 77.44 193 GLY A C 1
ATOM 1541 O O . GLY A 1 193 ? -16.359 -14.844 -12.359 1 77.44 193 GLY A O 1
ATOM 1542 N N . SER A 1 194 ? -15.18 -16.062 -13.906 1 76 194 SER A N 1
ATOM 1543 C CA . SER A 1 194 ? -15.805 -17.328 -13.562 1 76 194 SER A CA 1
ATOM 1544 C C . SER A 1 194 ? -14.781 -18.328 -13.016 1 76 194 SER A C 1
ATOM 1546 O O . SER A 1 194 ? -14.898 -19.531 -13.227 1 76 194 SER A O 1
ATOM 1548 N N . HIS A 1 195 ? -13.93 -17.906 -12.25 1 78.81 195 HIS A N 1
ATOM 1549 C CA . HIS A 1 195 ? -12.844 -18.75 -11.773 1 78.81 195 HIS A CA 1
ATOM 1550 C C . HIS A 1 195 ? -13.281 -19.578 -10.57 1 78.81 195 HIS A C 1
ATOM 1552 O O . HIS A 1 195 ? -12.93 -19.266 -9.43 1 78.81 195 HIS A O 1
ATOM 1558 N N . ASP A 1 196 ? -13.836 -20.734 -10.82 1 88.38 196 ASP A N 1
ATOM 1559 C CA . ASP A 1 196 ? -14.344 -21.531 -9.719 1 88.38 196 ASP A CA 1
ATOM 1560 C C . ASP A 1 196 ? -13.367 -22.656 -9.359 1 88.38 196 ASP A C 1
ATOM 1562 O O . ASP A 1 196 ? -13.625 -23.453 -8.453 1 88.38 196 ASP A O 1
ATOM 1566 N N . TRP A 1 197 ? -12.203 -22.656 -10.062 1 93.69 197 TRP A N 1
ATOM 1567 C CA . TRP A 1 197 ? -11.211 -23.703 -9.797 1 93.69 197 TRP A CA 1
ATOM 1568 C C . TRP A 1 197 ? -10.766 -23.656 -8.344 1 93.69 197 TRP A C 1
ATOM 1570 O O . TRP A 1 197 ? -10.336 -24.672 -7.789 1 93.69 197 TRP A O 1
ATOM 1580 N N . LYS A 1 198 ? -10.883 -22.562 -7.715 1 95.38 198 LYS A N 1
ATOM 1581 C CA . LYS A 1 198 ? -10.453 -22.391 -6.328 1 95.38 198 LYS A CA 1
ATOM 1582 C C . LYS A 1 198 ? -11.219 -23.312 -5.395 1 95.38 198 LYS A C 1
ATOM 1584 O O . LYS A 1 198 ? -10.688 -23.75 -4.367 1 95.38 198 LYS A O 1
ATOM 1589 N N . ARG A 1 199 ? -12.445 -23.672 -5.773 1 94.44 199 ARG A N 1
ATOM 1590 C CA . ARG A 1 199 ? -13.273 -24.562 -4.969 1 94.44 199 ARG A CA 1
ATOM 1591 C C . ARG A 1 199 ? -12.695 -25.969 -4.938 1 94.44 199 ARG A C 1
ATOM 1593 O O . ARG A 1 199 ? -12.945 -26.734 -3.996 1 94.44 199 ARG A O 1
ATOM 1600 N N . TYR A 1 200 ? -11.883 -26.25 -5.883 1 95.81 200 TYR A N 1
ATOM 1601 C CA . TYR A 1 200 ? -11.406 -27.625 -6.043 1 95.81 200 TYR A CA 1
ATOM 1602 C C . TYR A 1 200 ? -9.898 -27.703 -5.836 1 95.81 200 TYR A C 1
ATOM 1604 O O . TYR A 1 200 ? -9.281 -28.734 -6.117 1 95.81 200 TYR A O 1
ATOM 1612 N N . MET A 1 201 ? -9.336 -26.672 -5.348 1 97.56 201 MET A N 1
ATOM 1613 C CA . MET A 1 201 ? -7.875 -26.578 -5.316 1 97.56 201 MET A CA 1
ATOM 1614 C C . MET A 1 201 ? -7.285 -27.641 -4.395 1 97.56 201 MET A C 1
ATOM 1616 O O . MET A 1 201 ? -6.238 -28.219 -4.695 1 97.56 201 MET A O 1
ATOM 1620 N N . VAL A 1 202 ? -7.914 -27.953 -3.301 1 98.06 202 VAL A N 1
ATOM 1621 C CA . VAL A 1 202 ? -7.41 -28.984 -2.391 1 98.06 202 VAL A CA 1
ATOM 1622 C C . VAL A 1 202 ? -7.363 -30.328 -3.105 1 98.06 202 VAL A C 1
ATOM 1624 O O . VAL A 1 202 ? -6.355 -31.031 -3.045 1 98.06 202 VAL A O 1
ATOM 1627 N N . ASP A 1 203 ? -8.422 -30.641 -3.797 1 97.94 203 ASP A N 1
ATOM 1628 C CA . ASP A 1 203 ? -8.484 -31.891 -4.543 1 97.94 203 ASP A CA 1
ATOM 1629 C C . ASP A 1 203 ? -7.434 -31.922 -5.656 1 97.94 203 ASP A C 1
ATOM 1631 O O . ASP A 1 203 ? -6.773 -32.938 -5.867 1 97.94 203 ASP A O 1
ATOM 1635 N N . ILE A 1 204 ? -7.336 -30.844 -6.328 1 98.06 204 ILE A N 1
ATOM 1636 C CA . ILE A 1 204 ? -6.383 -30.734 -7.43 1 98.06 204 ILE A CA 1
ATOM 1637 C C . ILE A 1 204 ? -4.965 -30.969 -6.914 1 98.06 204 ILE A C 1
ATOM 1639 O O . ILE A 1 204 ? -4.203 -31.734 -7.512 1 98.06 204 ILE A O 1
ATOM 1643 N N . LEU A 1 205 ? -4.605 -30.359 -5.785 1 98.44 205 LEU A N 1
ATOM 1644 C CA . LEU A 1 205 ? -3.275 -30.5 -5.199 1 98.44 205 LEU A CA 1
ATOM 1645 C C . LEU A 1 205 ? -3.035 -31.953 -4.773 1 98.44 205 LEU A C 1
ATOM 1647 O O . LEU A 1 205 ? -1.967 -32.5 -5.031 1 98.44 205 LEU A O 1
ATOM 1651 N N . ASN A 1 206 ? -4.016 -32.562 -4.199 1 97.44 206 ASN A N 1
ATOM 1652 C CA . ASN A 1 206 ? -3.904 -33.938 -3.766 1 97.44 206 ASN A CA 1
ATOM 1653 C C . ASN A 1 206 ? -3.682 -34.875 -4.945 1 97.44 206 ASN A C 1
ATOM 1655 O O . ASN A 1 206 ? -2.922 -35.844 -4.844 1 97.44 206 ASN A O 1
ATOM 1659 N N . GLU A 1 207 ? -4.297 -34.594 -6.008 1 96.88 207 GLU A N 1
ATOM 1660 C CA . GLU A 1 207 ? -4.23 -35.438 -7.191 1 96.88 207 GLU A CA 1
ATOM 1661 C C . GLU A 1 207 ? -2.934 -35.219 -7.965 1 96.88 207 GLU A C 1
ATOM 1663 O O . GLU A 1 207 ? -2.537 -36.031 -8.781 1 96.88 207 GLU A O 1
ATOM 1668 N N . ASP A 1 208 ? -2.314 -34.125 -7.656 1 95.56 208 ASP A N 1
ATOM 1669 C CA . ASP A 1 208 ? -1.136 -33.75 -8.43 1 95.56 208 ASP A CA 1
ATOM 1670 C C . ASP A 1 208 ? 0.148 -34.062 -7.668 1 95.56 208 ASP A C 1
ATOM 1672 O O . ASP A 1 208 ? 1.188 -33.438 -7.902 1 95.56 208 ASP A O 1
ATOM 1676 N N . GLY A 1 209 ? 0.128 -34.938 -6.746 1 94.94 209 GLY A N 1
ATOM 1677 C CA . GLY A 1 209 ? 1.34 -35.406 -6.113 1 94.94 209 GLY A CA 1
ATOM 1678 C C . GLY A 1 209 ? 1.755 -34.594 -4.902 1 94.94 209 GLY A C 1
ATOM 1679 O O . GLY A 1 209 ? 2.891 -34.719 -4.438 1 94.94 209 GLY A O 1
ATOM 1680 N N . PHE A 1 210 ? 0.894 -33.781 -4.41 1 98.38 210 PHE A N 1
ATOM 1681 C CA . PHE A 1 210 ? 1.146 -33.094 -3.154 1 98.38 210 PHE A CA 1
ATOM 1682 C C . PHE A 1 210 ? 0.483 -33.812 -1.989 1 98.38 210 PHE A C 1
ATOM 1684 O O . PHE A 1 210 ? -0.464 -34.562 -2.186 1 98.38 210 PHE A O 1
ATOM 1691 N N . LYS A 1 211 ? 1.044 -33.594 -0.832 1 97.94 211 LYS A N 1
ATOM 1692 C CA . LYS A 1 211 ? 0.482 -34.156 0.395 1 97.94 211 LYS A CA 1
ATOM 1693 C C . LYS A 1 211 ? 0.351 -33.094 1.476 1 97.94 211 LYS A C 1
ATOM 1695 O O . LYS A 1 211 ? 0.83 -31.969 1.306 1 97.94 211 LYS A O 1
ATOM 1700 N N . ASP A 1 212 ? -0.439 -33.406 2.555 1 97.5 212 ASP A N 1
ATOM 1701 C CA . ASP A 1 212 ? -0.655 -32.531 3.697 1 97.5 212 ASP A CA 1
ATOM 1702 C C . ASP A 1 212 ? -1.19 -31.156 3.25 1 97.5 212 ASP A C 1
ATOM 1704 O O . ASP A 1 212 ? -0.689 -30.109 3.676 1 97.5 212 ASP A O 1
ATOM 1708 N N . VAL A 1 213 ? -2.109 -31.266 2.326 1 98.5 213 VAL A N 1
ATOM 1709 C CA . VAL A 1 213 ? -2.686 -30.062 1.752 1 98.5 213 VAL A CA 1
ATOM 1710 C C . VAL A 1 213 ? -3.564 -29.359 2.789 1 98.5 213 VAL A C 1
ATOM 1712 O O . VAL A 1 213 ? -4.398 -30 3.436 1 98.5 213 VAL A O 1
ATOM 1715 N N . GLN A 1 214 ? -3.354 -28.047 2.977 1 98.31 214 GLN A N 1
ATOM 1716 C CA . GLN A 1 214 ? -4.141 -27.219 3.887 1 98.31 214 GLN A CA 1
ATOM 1717 C C . GLN A 1 214 ? -4.652 -25.969 3.189 1 98.31 214 GLN A C 1
ATOM 1719 O O . GLN A 1 214 ? -3.957 -25.391 2.35 1 98.31 214 GLN A O 1
ATOM 1724 N N . LEU A 1 215 ? -5.844 -25.594 3.547 1 98.44 215 LEU A N 1
ATOM 1725 C CA . LEU A 1 215 ? -6.402 -24.297 3.156 1 98.44 215 LEU A CA 1
ATOM 1726 C C . LEU A 1 215 ? -6.598 -23.406 4.371 1 98.44 215 LEU A C 1
ATOM 1728 O O . LEU A 1 215 ? -7.285 -23.781 5.32 1 98.44 215 LEU A O 1
ATOM 1732 N N . HIS A 1 216 ? -5.961 -22.328 4.379 1 98 216 HIS A N 1
ATOM 1733 C CA . HIS A 1 216 ? -6.152 -21.266 5.359 1 98 216 HIS A CA 1
ATOM 1734 C C . HIS A 1 216 ? -6.969 -20.109 4.773 1 98 216 HIS A C 1
ATOM 1736 O O . HIS A 1 216 ? -6.492 -19.391 3.896 1 98 216 HIS A O 1
ATOM 1742 N N . ARG A 1 217 ? -8.195 -19.953 5.223 1 97.5 217 ARG A N 1
ATOM 1743 C CA . ARG A 1 217 ? -9.094 -18.891 4.777 1 97.5 217 ARG A CA 1
ATOM 1744 C C . ARG A 1 217 ? -9.148 -17.766 5.793 1 97.5 217 ARG A C 1
ATOM 1746 O O . ARG A 1 217 ? -9.445 -17.984 6.969 1 97.5 217 ARG A O 1
ATOM 1753 N N . VAL A 1 218 ? -8.898 -16.562 5.355 1 97.25 218 VAL A N 1
ATOM 1754 C CA . VAL A 1 218 ? -8.797 -15.422 6.258 1 97.25 218 VAL A CA 1
ATOM 1755 C C . VAL A 1 218 ? -9.797 -14.344 5.84 1 97.25 218 VAL A C 1
ATOM 1757 O O . VAL A 1 218 ? -9.805 -13.914 4.684 1 97.25 218 VAL A O 1
ATOM 1760 N N . GLU A 1 219 ? -10.578 -13.961 6.816 1 95.25 219 GLU A N 1
ATOM 1761 C CA . GLU A 1 219 ? -11.414 -12.773 6.668 1 95.25 219 GLU A CA 1
ATOM 1762 C C . GLU A 1 219 ? -10.781 -11.562 7.344 1 95.25 219 GLU A C 1
ATOM 1764 O O . GLU A 1 219 ? -9.961 -11.711 8.258 1 95.25 219 GLU A O 1
ATOM 1769 N N . TYR A 1 220 ? -10.984 -10.445 6.832 1 93.19 220 TYR A N 1
ATOM 1770 C CA . TYR A 1 220 ? -10.5 -9.227 7.477 1 93.19 220 TYR A CA 1
ATOM 1771 C C . TYR A 1 220 ? -11.656 -8.406 8.039 1 93.19 220 TYR A C 1
ATOM 1773 O O . TYR A 1 220 ? -12.805 -8.578 7.629 1 93.19 220 TYR A O 1
ATOM 1781 N N . ASP A 1 221 ? -11.305 -7.555 9.008 1 91.94 221 ASP A N 1
ATOM 1782 C CA . ASP A 1 221 ? -12.273 -6.699 9.695 1 91.94 221 ASP A CA 1
ATOM 1783 C C . ASP A 1 221 ? -12.883 -5.688 8.734 1 91.94 221 ASP A C 1
ATOM 1785 O O . ASP A 1 221 ? -12.203 -5.18 7.836 1 91.94 221 ASP A O 1
ATOM 1789 N N . LEU A 1 222 ? -14.148 -5.32 9.031 1 94.38 222 LEU A N 1
ATOM 1790 C CA . LEU A 1 222 ? -14.859 -4.379 8.172 1 94.38 222 LEU A CA 1
ATOM 1791 C C . LEU A 1 222 ? -14.172 -3.018 8.172 1 94.38 222 LEU A C 1
ATOM 1793 O O . LEU A 1 222 ? -14.281 -2.264 7.199 1 94.38 222 LEU A O 1
ATOM 1797 N N . THR A 1 223 ? -13.438 -2.781 9.188 1 93.38 223 THR A N 1
ATOM 1798 C CA . THR A 1 223 ? -12.672 -1.539 9.266 1 93.38 223 THR A CA 1
ATOM 1799 C C . THR A 1 223 ? -11.688 -1.439 8.109 1 93.38 223 THR A C 1
ATOM 1801 O O . THR A 1 223 ? -11.391 -0.342 7.629 1 93.38 223 THR A O 1
ATOM 1804 N N . MET A 1 224 ? -11.266 -2.605 7.641 1 96.38 224 MET A N 1
ATOM 1805 C CA . MET A 1 224 ? -10.25 -2.645 6.59 1 96.38 224 MET A CA 1
ATOM 1806 C C . MET A 1 224 ? -10.898 -2.816 5.219 1 96.38 224 MET A C 1
ATOM 1808 O O . MET A 1 224 ? -10.227 -2.697 4.191 1 96.38 224 MET A O 1
ATOM 1812 N N . ALA A 1 225 ? -12.195 -3.012 5.168 1 96.88 225 ALA A N 1
ATOM 1813 C CA . ALA A 1 225 ? -12.898 -3.352 3.932 1 96.88 225 ALA A CA 1
ATOM 1814 C C . ALA A 1 225 ? -12.82 -2.207 2.924 1 96.88 225 ALA A C 1
ATOM 1816 O O . ALA A 1 225 ? -12.719 -2.439 1.718 1 96.88 225 ALA A O 1
ATOM 1817 N N . ARG A 1 226 ? -12.812 -1.009 3.391 1 96.31 226 ARG A N 1
ATOM 1818 C CA . ARG A 1 226 ? -12.758 0.145 2.498 1 96.31 226 ARG A CA 1
ATOM 1819 C C . ARG A 1 226 ? -11.438 0.181 1.732 1 96.31 226 ARG A C 1
ATOM 1821 O O . ARG A 1 226 ? -11.422 0.449 0.53 1 96.31 226 ARG A O 1
ATOM 1828 N N . PHE A 1 227 ? -10.352 -0.064 2.414 1 98 227 PHE A N 1
ATOM 1829 C CA . PHE A 1 227 ? -9.039 -0.045 1.776 1 98 227 PHE A CA 1
ATOM 1830 C C . PHE A 1 227 ? -8.93 -1.142 0.724 1 98 227 PHE A C 1
ATOM 1832 O O . PHE A 1 227 ? -8.453 -0.9 -0.386 1 98 227 PHE A O 1
ATOM 1839 N N . TRP A 1 228 ? -9.383 -2.285 1.074 1 97.94 228 TRP A N 1
ATOM 1840 C CA . TRP A 1 228 ? -9.391 -3.385 0.114 1 97.94 228 TRP A CA 1
ATOM 1841 C C . TRP A 1 228 ? -10.281 -3.057 -1.081 1 97.94 228 TRP A C 1
ATOM 1843 O O . TRP A 1 228 ? -9.922 -3.344 -2.227 1 97.94 228 TRP A O 1
ATOM 1853 N N . ASN A 1 229 ? -11.438 -2.496 -0.755 1 97.69 229 ASN A N 1
ATOM 1854 C CA . ASN A 1 229 ? -12.344 -2.104 -1.828 1 97.69 229 ASN A CA 1
ATOM 1855 C C . ASN A 1 229 ? -11.656 -1.199 -2.844 1 97.69 229 ASN A C 1
ATOM 1857 O O . ASN A 1 229 ? -11.812 -1.383 -4.051 1 97.69 229 ASN A O 1
ATOM 1861 N N . ASP A 1 230 ? -10.961 -0.246 -2.344 1 97.19 230 ASP A N 1
ATOM 1862 C CA . ASP A 1 230 ? -10.266 0.678 -3.236 1 97.19 230 ASP A CA 1
ATOM 1863 C C . ASP A 1 230 ? -9.219 -0.051 -4.078 1 97.19 230 ASP A C 1
ATOM 1865 O O . ASP A 1 230 ? -9.039 0.256 -5.258 1 97.19 230 ASP A O 1
ATOM 1869 N N . VAL A 1 231 ? -8.508 -1.002 -3.531 1 97.19 231 VAL A N 1
ATOM 1870 C CA . VAL A 1 231 ? -7.531 -1.804 -4.258 1 97.19 231 VAL A CA 1
ATOM 1871 C C . VAL A 1 231 ? -8.234 -2.611 -5.348 1 97.19 231 VAL A C 1
ATOM 1873 O O . VAL A 1 231 ? -7.758 -2.678 -6.484 1 97.19 231 VAL A O 1
ATOM 1876 N N . TYR A 1 232 ? -9.383 -3.201 -5.004 1 96.25 232 TYR A N 1
ATOM 1877 C CA . TYR A 1 232 ? -10.133 -3.98 -5.984 1 96.25 232 TYR A CA 1
ATOM 1878 C C . TYR A 1 232 ? -10.602 -3.102 -7.137 1 96.25 232 TYR A C 1
ATOM 1880 O O . TYR A 1 232 ? -10.492 -3.49 -8.305 1 96.25 232 TYR A O 1
ATOM 1888 N N . MET A 1 233 ? -11.086 -1.964 -6.816 1 95.06 233 MET A N 1
ATOM 1889 C CA . MET A 1 233 ? -11.555 -1.062 -7.863 1 95.06 233 MET A CA 1
ATOM 1890 C C . MET A 1 233 ? -10.391 -0.564 -8.711 1 95.06 233 MET A C 1
ATOM 1892 O O . MET A 1 233 ? -10.531 -0.388 -9.922 1 95.06 233 MET A O 1
ATOM 1896 N N . SER A 1 234 ? -9.297 -0.32 -8.047 1 93.69 234 SER A N 1
ATOM 1897 C CA . SER A 1 234 ? -8.102 0.058 -8.797 1 93.69 234 SER A CA 1
ATOM 1898 C C . SER A 1 234 ? -7.664 -1.057 -9.742 1 93.69 234 SER A C 1
ATOM 1900 O O . SER A 1 234 ? -7.266 -0.793 -10.875 1 93.69 234 SER A O 1
ATOM 1902 N N . THR A 1 235 ? -7.688 -2.293 -9.273 1 92.31 235 THR A N 1
ATOM 1903 C CA . THR A 1 235 ? -7.375 -3.445 -10.109 1 92.31 235 THR A CA 1
ATOM 1904 C C . THR A 1 235 ? -8.32 -3.523 -11.297 1 92.31 235 THR A C 1
ATOM 1906 O O . THR A 1 235 ? -7.887 -3.709 -12.438 1 92.31 235 THR A O 1
ATOM 1909 N N . TRP A 1 236 ? -9.57 -3.354 -11.016 1 90.81 236 TRP A N 1
ATOM 1910 C CA . TRP A 1 236 ? -10.578 -3.373 -12.07 1 90.81 236 TRP A CA 1
ATOM 1911 C C . TRP A 1 236 ? -10.305 -2.287 -13.109 1 90.81 236 TRP A C 1
ATOM 1913 O O . TRP A 1 236 ? -10.422 -2.525 -14.312 1 90.81 236 TRP A O 1
ATOM 1923 N N . ASP A 1 237 ? -9.992 -1.108 -12.602 1 88.69 237 ASP A N 1
ATOM 1924 C CA . ASP A 1 237 ? -9.719 0.028 -13.477 1 88.69 237 ASP A CA 1
ATOM 1925 C C . ASP A 1 237 ? -8.578 -0.286 -14.438 1 88.69 237 ASP A C 1
ATOM 1927 O O . ASP A 1 237 ? -8.641 0.073 -15.617 1 88.69 237 ASP A O 1
ATOM 1931 N N . GLU A 1 238 ? -7.559 -0.915 -13.969 1 84.12 238 GLU A N 1
ATOM 1932 C CA . GLU A 1 238 ? -6.426 -1.335 -14.789 1 84.12 238 GLU A CA 1
ATOM 1933 C C . GLU A 1 238 ? -6.863 -2.322 -15.867 1 84.12 238 GLU A C 1
ATOM 1935 O O . GLU A 1 238 ? -6.477 -2.191 -17.031 1 84.12 238 GLU A O 1
ATOM 1940 N N . PHE A 1 239 ? -7.664 -3.207 -15.477 1 79 239 PHE A N 1
ATOM 1941 C CA . PHE A 1 239 ? -8.141 -4.23 -16.391 1 79 239 PHE A CA 1
ATOM 1942 C C . PHE A 1 239 ? -9.094 -3.635 -17.422 1 79 239 PHE A C 1
ATOM 1944 O O . PHE A 1 239 ? -9.047 -3.996 -18.609 1 79 239 PHE A O 1
ATOM 1951 N N . ALA A 1 240 ? -10.008 -2.799 -16.953 1 79.94 240 ALA A N 1
ATOM 1952 C CA . ALA A 1 240 ? -11 -2.182 -17.828 1 79.94 240 ALA A CA 1
ATOM 1953 C C . ALA A 1 240 ? -10.328 -1.393 -18.953 1 79.94 240 ALA A C 1
ATOM 1955 O O . ALA A 1 240 ? -10.828 -1.355 -20.078 1 79.94 240 ALA A O 1
ATOM 1956 N N . LYS A 1 241 ? -9.297 -0.814 -18.719 1 73.94 241 LYS A N 1
ATOM 1957 C CA . LYS A 1 241 ? -8.562 -0.04 -19.719 1 73.94 241 LYS A CA 1
ATOM 1958 C C . LYS A 1 241 ? -7.969 -0.948 -20.781 1 73.94 241 LYS A C 1
ATOM 1960 O O . LYS A 1 241 ? -7.703 -0.504 -21.906 1 73.94 241 LYS A O 1
ATOM 1965 N N . MET A 1 242 ? -7.863 -2.143 -20.438 1 67.75 242 MET A N 1
ATOM 1966 C CA . MET A 1 242 ? -7.25 -3.086 -21.375 1 67.75 242 MET A CA 1
ATOM 1967 C C . MET A 1 242 ? -8.312 -3.787 -22.219 1 67.75 242 MET A C 1
ATOM 1969 O O . MET A 1 242 ? -8.047 -4.195 -23.344 1 67.75 242 MET A O 1
ATOM 1973 N N . ILE A 1 243 ? -9.469 -3.916 -21.625 1 61.66 243 ILE A N 1
ATOM 1974 C CA . ILE A 1 243 ? -10.422 -4.824 -22.25 1 61.66 243 ILE A CA 1
ATOM 1975 C C . ILE A 1 243 ? -11.578 -4.027 -22.844 1 61.66 243 ILE A C 1
ATOM 1977 O O . ILE A 1 243 ? -12.234 -4.477 -23.781 1 61.66 243 ILE A O 1
ATOM 1981 N N . VAL A 1 244 ? -11.906 -2.994 -22.172 1 59.03 244 VAL A N 1
ATOM 1982 C CA . VAL A 1 244 ? -13.188 -2.379 -22.5 1 59.03 244 VAL A CA 1
ATOM 1983 C C . VAL A 1 244 ? -13.023 -1.44 -23.688 1 59.03 244 VAL A C 1
ATOM 1985 O O . VAL A 1 244 ? -12.156 -0.557 -23.672 1 59.03 244 VAL A O 1
ATOM 1988 N N . ARG A 1 245 ? -13.789 -1.713 -24.594 1 60.31 245 ARG A N 1
ATOM 1989 C CA . ARG A 1 245 ? -13.828 -0.979 -25.859 1 60.31 245 ARG A CA 1
ATOM 1990 C C . ARG A 1 245 ? -14.484 0.386 -25.688 1 60.31 245 ARG A C 1
ATOM 1992 O O . ARG A 1 245 ? -14.266 1.295 -26.484 1 60.31 245 ARG A O 1
ATOM 1999 N N . LYS A 1 246 ? -15.258 0.438 -24.625 1 67.81 246 LYS A N 1
ATOM 2000 C CA . LYS A 1 246 ? -15.93 1.718 -24.422 1 67.81 246 LYS A CA 1
ATOM 2001 C C . LYS A 1 246 ? -15.508 2.369 -23.109 1 67.81 246 LYS A C 1
ATOM 2003 O O . LYS A 1 246 ? -16.141 2.164 -22.078 1 67.81 246 LYS A O 1
ATOM 2008 N N . PRO A 1 247 ? -14.594 3.186 -23.188 1 73.31 247 PRO A N 1
ATOM 2009 C CA . PRO A 1 247 ? -14.023 3.781 -21.984 1 73.31 247 PRO A CA 1
ATOM 2010 C C . PRO A 1 247 ? -15.039 4.609 -21.188 1 73.31 247 PRO A C 1
ATOM 2012 O O . PRO A 1 247 ? -14.961 4.684 -19.969 1 73.31 247 PRO A O 1
ATOM 2015 N N . GLU A 1 248 ? -16.031 4.953 -21.844 1 79.62 248 GLU A N 1
ATOM 2016 C CA . GLU A 1 248 ? -17.016 5.785 -21.172 1 79.62 248 GLU A CA 1
ATOM 2017 C C . GLU A 1 248 ? -17.891 4.953 -20.234 1 79.62 248 GLU A C 1
ATOM 2019 O O . GLU A 1 248 ? -18.234 5.402 -19.141 1 79.62 248 GLU A O 1
ATOM 2024 N N . GLU A 1 249 ? -18.234 3.807 -20.656 1 81.69 249 GLU A N 1
ATOM 2025 C CA . GLU A 1 249 ? -19.062 2.936 -19.844 1 81.69 249 GLU A CA 1
ATOM 2026 C C . GLU A 1 249 ? -18.328 2.492 -18.578 1 81.69 249 GLU A C 1
ATOM 2028 O O . GLU A 1 249 ? -18.922 2.422 -17.5 1 81.69 249 GLU A O 1
ATOM 2033 N N . SER A 1 250 ? -17.141 2.193 -18.781 1 84.5 250 SER A N 1
ATOM 2034 C CA . SER A 1 250 ? -16.328 1.797 -17.625 1 84.5 250 SER A CA 1
ATOM 2035 C C . SER A 1 250 ? -16.172 2.947 -16.641 1 84.5 250 SER A C 1
ATOM 2037 O O . SER A 1 250 ? -16.219 2.742 -15.43 1 84.5 250 SER A O 1
ATOM 2039 N N . LEU A 1 251 ? -16.047 4.082 -17.219 1 86.56 251 LEU A N 1
ATOM 2040 C CA . LEU A 1 251 ? -15.938 5.262 -16.359 1 86.56 251 LEU A CA 1
ATOM 2041 C C . LEU A 1 251 ? -17.219 5.488 -15.578 1 86.56 251 LEU A C 1
ATOM 2043 O O . LEU A 1 251 ? -17.172 5.754 -14.375 1 86.56 251 LEU A O 1
ATOM 2047 N N . GLN A 1 252 ? -18.297 5.379 -16.25 1 89.25 252 GLN A N 1
ATOM 2048 C CA . GLN A 1 252 ? -19.594 5.566 -15.586 1 89.25 252 GLN A CA 1
ATOM 2049 C C . GLN A 1 252 ? -19.797 4.52 -14.492 1 89.25 252 GLN A C 1
ATOM 2051 O O . GLN A 1 252 ? -20.266 4.844 -13.398 1 89.25 252 GLN A O 1
ATOM 2056 N N . LEU A 1 253 ? -19.516 3.309 -14.773 1 92.12 253 LEU A N 1
ATOM 2057 C CA . LEU A 1 253 ? -19.672 2.24 -13.789 1 92.12 253 LEU A CA 1
ATOM 2058 C C . LEU A 1 253 ? -18.797 2.502 -12.562 1 92.12 253 LEU A C 1
ATOM 2060 O O . LEU A 1 253 ? -19.25 2.311 -11.43 1 92.12 253 LEU A O 1
ATOM 2064 N N . SER A 1 254 ? -17.609 2.939 -12.836 1 92.31 254 SER A N 1
ATOM 2065 C CA . SER A 1 254 ? -16.719 3.193 -11.711 1 92.31 254 SER A CA 1
ATOM 2066 C C . SER A 1 254 ? -17.234 4.34 -10.844 1 92.31 254 SER A C 1
ATOM 2068 O O . SER A 1 254 ? -17.125 4.289 -9.617 1 92.31 254 SER A O 1
ATOM 2070 N N . MET A 1 255 ? -17.781 5.336 -11.453 1 91.94 255 MET A N 1
ATOM 2071 C CA . MET A 1 255 ? -18.328 6.469 -10.711 1 91.94 255 MET A CA 1
ATOM 2072 C C . MET A 1 255 ? -19.531 6.043 -9.875 1 91.94 255 MET A C 1
ATOM 2074 O O . MET A 1 255 ? -19.625 6.391 -8.695 1 91.94 255 MET A O 1
ATOM 2078 N N . GLU A 1 256 ? -20.328 5.289 -10.484 1 94.25 256 GLU A N 1
ATOM 2079 C CA . GLU A 1 256 ? -21.531 4.824 -9.789 1 94.25 256 GLU A CA 1
ATOM 2080 C C . GLU A 1 256 ? -21.172 3.871 -8.656 1 94.25 256 GLU A C 1
ATOM 2082 O O . GLU A 1 256 ? -21.75 3.947 -7.57 1 94.25 256 GLU A O 1
ATOM 2087 N N . ALA A 1 257 ? -20.281 3 -8.914 1 96.06 257 ALA A N 1
ATOM 2088 C CA . ALA A 1 257 ? -19.812 2.084 -7.879 1 96.06 257 ALA A CA 1
ATOM 2089 C C . ALA A 1 257 ? -19.203 2.848 -6.711 1 96.06 257 ALA A C 1
ATOM 2091 O O . ALA A 1 257 ? -19.453 2.529 -5.547 1 96.06 257 ALA A O 1
ATOM 2092 N N . MET A 1 258 ? -18.422 3.881 -7.062 1 94.25 258 MET A N 1
ATOM 2093 C CA . MET A 1 258 ? -17.766 4.656 -6.02 1 94.25 258 MET A CA 1
ATOM 2094 C C . MET A 1 258 ? -18.781 5.414 -5.176 1 94.25 258 MET A C 1
ATOM 2096 O O . MET A 1 258 ? -18.594 5.586 -3.969 1 94.25 258 MET A O 1
ATOM 2100 N N . ASP A 1 259 ? -19.812 5.906 -5.82 1 94.19 259 ASP A N 1
ATOM 2101 C CA . ASP A 1 259 ? -20.875 6.555 -5.07 1 94.19 259 ASP A CA 1
ATOM 2102 C C . ASP A 1 259 ? -21.484 5.598 -4.047 1 94.19 259 ASP A C 1
ATOM 2104 O O . ASP A 1 259 ? -21.75 5.984 -2.904 1 94.19 259 ASP A O 1
ATOM 2108 N N . GLN A 1 260 ? -21.703 4.359 -4.465 1 96.44 260 GLN A N 1
ATOM 2109 C CA . GLN A 1 260 ? -22.25 3.352 -3.562 1 96.44 260 GLN A CA 1
ATOM 2110 C C . GLN A 1 260 ? -21.281 3.062 -2.412 1 96.44 260 GLN A C 1
ATOM 2112 O O . GLN A 1 260 ? -21.719 2.879 -1.271 1 96.44 260 GLN A O 1
ATOM 2117 N N . VAL A 1 261 ? -20 3.074 -2.693 1 96.25 261 VAL A N 1
ATOM 2118 C CA . VAL A 1 261 ? -18.984 2.875 -1.666 1 96.25 261 VAL A CA 1
ATOM 2119 C C . VAL A 1 261 ? -19.031 4.02 -0.659 1 96.25 261 VAL A C 1
ATOM 2121 O O . VAL A 1 261 ? -18.984 3.793 0.552 1 96.25 261 VAL A O 1
ATOM 2124 N N . ARG A 1 262 ? -19.172 5.223 -1.132 1 93.75 262 ARG A N 1
ATOM 2125 C CA . ARG A 1 262 ? -19.25 6.387 -0.258 1 93.75 262 ARG A CA 1
ATOM 2126 C C . ARG A 1 262 ? -20.516 6.344 0.602 1 93.75 262 ARG A C 1
ATOM 2128 O O . ARG A 1 262 ? -20.516 6.828 1.735 1 93.75 262 ARG A O 1
ATOM 2135 N N . ASP A 1 263 ? -21.516 5.684 0.026 1 95 263 ASP A N 1
ATOM 2136 C CA . ASP A 1 263 ? -22.766 5.555 0.764 1 95 263 ASP A CA 1
ATOM 2137 C C . ASP A 1 263 ? -22.656 4.477 1.841 1 95 263 ASP A C 1
ATOM 2139 O O . ASP A 1 263 ? -23.516 4.391 2.725 1 95 263 ASP A O 1
ATOM 2143 N N . GLY A 1 264 ? -21.688 3.602 1.733 1 96.25 264 GLY A N 1
ATOM 2144 C CA . GLY A 1 264 ? -21.469 2.723 2.869 1 96.25 264 GLY A CA 1
ATOM 2145 C C . GLY A 1 264 ? -21.438 1.253 2.494 1 96.25 264 GLY A C 1
ATOM 2146 O O . GLY A 1 264 ? -21.953 0.41 3.238 1 96.25 264 GLY A O 1
ATOM 2147 N N . CYS A 1 265 ? -20.984 0.893 1.351 1 97.62 265 CYS A N 1
ATOM 2148 C CA . CYS A 1 265 ? -20.781 -0.516 1.03 1 97.62 265 CYS A CA 1
ATOM 2149 C C . CYS A 1 265 ? -19.344 -0.773 0.582 1 97.62 265 CYS A C 1
ATOM 2151 O O . CYS A 1 265 ? -18.625 0.162 0.236 1 97.62 265 CYS A O 1
ATOM 2153 N N . ALA A 1 266 ? -18.906 -1.96 0.675 1 98 266 ALA A N 1
ATOM 2154 C CA . ALA A 1 266 ? -17.562 -2.367 0.265 1 98 266 ALA A CA 1
ATOM 2155 C C . ALA A 1 266 ? -17.5 -3.861 -0.038 1 98 266 ALA A C 1
ATOM 2157 O O . ALA A 1 266 ? -18.266 -4.645 0.531 1 98 266 ALA A O 1
ATOM 2158 N N . ILE A 1 267 ? -16.641 -4.188 -0.941 1 97.5 267 ILE A N 1
ATOM 2159 C CA . ILE A 1 267 ? -16.406 -5.59 -1.274 1 97.5 267 ILE A CA 1
ATOM 2160 C C . ILE A 1 267 ? -15.711 -6.285 -0.113 1 97.5 267 ILE A C 1
ATOM 2162 O O . ILE A 1 267 ? -14.773 -5.734 0.474 1 97.5 267 ILE A O 1
ATOM 2166 N N . SER A 1 268 ? -16.203 -7.402 0.241 1 96.31 268 SER A N 1
ATOM 2167 C CA . SER A 1 268 ? -15.562 -8.32 1.177 1 96.31 268 SER A CA 1
ATOM 2168 C C . SER A 1 268 ? -15.164 -9.625 0.49 1 96.31 268 SER A C 1
ATOM 2170 O O . SER A 1 268 ? -16.031 -10.422 0.113 1 96.31 268 SER A O 1
ATOM 2172 N N . CYS A 1 269 ? -13.898 -9.805 0.36 1 96.88 269 CYS A N 1
ATOM 2173 C CA . CYS A 1 269 ? -13.344 -10.945 -0.36 1 96.88 269 CYS A CA 1
ATOM 2174 C C . CYS A 1 269 ? -12.281 -11.648 0.472 1 96.88 269 CYS A C 1
ATOM 2176 O O . CYS A 1 269 ? -11.141 -11.188 0.554 1 96.88 269 CYS A O 1
ATOM 2178 N N . PRO A 1 270 ? -12.602 -12.781 1.074 1 97 270 PRO A N 1
ATOM 2179 C CA . PRO A 1 270 ? -11.641 -13.508 1.912 1 97 270 PRO A CA 1
ATOM 2180 C C . PRO A 1 270 ? -10.367 -13.891 1.157 1 97 270 PRO A C 1
ATOM 2182 O O . PRO A 1 270 ? -10.375 -13.953 -0.074 1 97 270 PRO A O 1
ATOM 2185 N N . LYS A 1 271 ? -9.305 -14.055 1.952 1 98.31 271 LYS A N 1
ATOM 2186 C CA . LYS A 1 271 ? -8.031 -14.508 1.401 1 98.31 271 LYS A CA 1
ATOM 2187 C C . LYS A 1 271 ? -7.855 -16.016 1.592 1 98.31 271 LYS A C 1
ATOM 2189 O O . LYS A 1 271 ? -8.172 -16.547 2.656 1 98.31 271 LYS A O 1
ATOM 2194 N N . LEU A 1 272 ? -7.473 -16.656 0.506 1 98.31 272 LEU A N 1
ATOM 2195 C CA . LEU A 1 272 ? -7.223 -18.094 0.516 1 98.31 272 LEU A CA 1
ATOM 2196 C C . LEU A 1 272 ? -5.727 -18.375 0.439 1 98.31 272 LEU A C 1
ATOM 2198 O O . LEU A 1 272 ? -5.035 -17.859 -0.44 1 98.31 272 LEU A O 1
ATOM 2202 N N . VAL A 1 273 ? -5.242 -19.125 1.363 1 98.81 273 VAL A N 1
ATOM 2203 C CA . VAL A 1 273 ? -3.854 -19.578 1.345 1 98.81 273 VAL A CA 1
ATOM 2204 C C . VAL A 1 273 ? -3.803 -21.109 1.355 1 98.81 273 VAL A C 1
ATOM 2206 O O . VAL A 1 273 ? -4.121 -21.734 2.365 1 98.81 273 VAL A O 1
ATOM 2209 N N . TRP A 1 274 ? -3.402 -21.703 0.221 1 98.81 274 TRP A N 1
ATOM 2210 C CA . TRP A 1 274 ? -3.141 -23.141 0.182 1 98.81 274 TRP A CA 1
ATOM 2211 C C . TRP A 1 274 ? -1.663 -23.422 0.427 1 98.81 274 TRP A C 1
ATOM 2213 O O . TRP A 1 274 ? -0.792 -22.797 -0.179 1 98.81 274 TRP A O 1
ATOM 2223 N N . ILE A 1 275 ? -1.396 -24.344 1.307 1 98.88 275 ILE A N 1
ATOM 2224 C CA . ILE A 1 275 ? -0.043 -24.875 1.434 1 98.88 275 ILE A CA 1
ATOM 2225 C C . ILE A 1 275 ? -0.054 -26.391 1.194 1 98.88 275 ILE A C 1
ATOM 2227 O O . ILE A 1 275 ? -1.021 -27.078 1.543 1 98.88 275 ILE A O 1
ATOM 2231 N N . ALA A 1 276 ? 0.967 -26.859 0.569 1 98.81 276 ALA A N 1
ATOM 2232 C CA . ALA A 1 276 ? 1.089 -28.281 0.222 1 98.81 276 ALA A CA 1
ATOM 2233 C C . ALA A 1 276 ? 2.553 -28.688 0.096 1 98.81 276 ALA A C 1
ATOM 2235 O O . ALA A 1 276 ? 3.395 -27.891 -0.322 1 98.81 276 ALA A O 1
ATOM 2236 N N . GLN A 1 277 ? 2.795 -29.922 0.437 1 98.75 277 GLN A N 1
ATOM 2237 C CA . GLN A 1 277 ? 4.156 -30.453 0.346 1 98.75 277 GLN A CA 1
ATOM 2238 C C . GLN A 1 277 ? 4.293 -31.422 -0.826 1 98.75 277 GLN A C 1
ATOM 2240 O O . GLN A 1 277 ? 3.465 -32.312 -0.999 1 98.75 277 GLN A O 1
ATOM 2245 N N . LYS A 1 278 ? 5.285 -31.156 -1.648 1 98.44 278 LYS A N 1
ATOM 2246 C CA . LYS A 1 278 ? 5.574 -32.094 -2.721 1 98.44 278 LYS A CA 1
ATOM 2247 C C . LYS A 1 278 ? 6.008 -33.469 -2.16 1 98.44 278 LYS A C 1
ATOM 2249 O O . LYS A 1 278 ? 6.887 -33.531 -1.299 1 98.44 278 LYS A O 1
ATOM 2254 N N . ALA A 1 279 ? 5.426 -34.469 -2.684 1 92.81 279 ALA A N 1
ATOM 2255 C CA . ALA A 1 279 ? 5.754 -35.812 -2.221 1 92.81 279 ALA A CA 1
ATOM 2256 C C . ALA A 1 279 ? 7.207 -36.156 -2.535 1 92.81 279 ALA A C 1
ATOM 2258 O O . ALA A 1 279 ? 7.781 -35.656 -3.494 1 92.81 279 ALA A O 1
ATOM 2259 N N . GLN A 1 280 ? 7.785 -36.969 -1.662 1 86.69 280 GLN A N 1
ATOM 2260 C CA . GLN A 1 280 ? 9.172 -37.406 -1.799 1 86.69 280 GLN A CA 1
ATOM 2261 C C . GLN A 1 280 ? 9.336 -38.344 -2.99 1 86.69 280 GLN A C 1
ATOM 2263 O O . GLN A 1 280 ? 8.406 -39.062 -3.352 1 86.69 280 GLN A O 1
ATOM 2268 N N . MET B 1 1 ? 24.891 41.344 -31.922 1 27.44 1 MET B N 1
ATOM 2269 C CA . MET B 1 1 ? 23.609 40.656 -31.844 1 27.44 1 MET B CA 1
ATOM 2270 C C . MET B 1 1 ? 23.297 40.281 -30.406 1 27.44 1 MET B C 1
ATOM 2272 O O . MET B 1 1 ? 24.109 39.688 -29.703 1 27.44 1 MET B O 1
ATOM 2276 N N . ALA B 1 2 ? 22.344 40.969 -29.828 1 32.59 2 ALA B N 1
ATOM 2277 C CA . ALA B 1 2 ? 22.078 41.031 -28.391 1 32.59 2 ALA B CA 1
ATOM 2278 C C . ALA B 1 2 ? 21.688 39.656 -27.859 1 32.59 2 ALA B C 1
ATOM 2280 O O . ALA B 1 2 ? 20.906 38.938 -28.5 1 32.59 2 ALA B O 1
ATOM 2281 N N . PRO B 1 3 ? 22.422 39.094 -26.906 1 28.55 3 PRO B N 1
ATOM 2282 C CA . PRO B 1 3 ? 22.266 37.688 -26.438 1 28.55 3 PRO B CA 1
ATOM 2283 C C . PRO B 1 3 ? 20.859 37.406 -25.906 1 28.55 3 PRO B C 1
ATOM 2285 O O . PRO B 1 3 ? 20.188 38.312 -25.406 1 28.55 3 PRO B O 1
ATOM 2288 N N . PHE B 1 4 ? 20.016 36.562 -26.578 1 29.5 4 PHE B N 1
ATOM 2289 C CA . PHE B 1 4 ? 18.688 36.094 -26.203 1 29.5 4 PHE B CA 1
ATOM 2290 C C . PHE B 1 4 ? 18.672 35.625 -24.75 1 29.5 4 PHE B C 1
ATOM 2292 O O . PHE B 1 4 ? 19.344 34.656 -24.406 1 29.5 4 PHE B O 1
ATOM 2299 N N . MET B 1 5 ? 18.594 36.469 -23.766 1 23.7 5 MET B N 1
ATOM 2300 C CA . MET B 1 5 ? 18.438 36.156 -22.359 1 23.7 5 MET B CA 1
ATOM 2301 C C . MET B 1 5 ? 17.281 35.188 -22.141 1 23.7 5 MET B C 1
ATOM 2303 O O . MET B 1 5 ? 16.125 35.5 -22.453 1 23.7 5 MET B O 1
ATOM 2307 N N . ALA B 1 6 ? 17.516 33.938 -22.344 1 32.56 6 ALA B N 1
ATOM 2308 C CA . ALA B 1 6 ? 16.562 32.875 -22.047 1 32.56 6 ALA B CA 1
ATOM 2309 C C . ALA B 1 6 ? 15.781 33.156 -20.766 1 32.56 6 ALA B C 1
ATOM 2311 O O . ALA B 1 6 ? 16.375 33.375 -19.703 1 32.56 6 ALA B O 1
ATOM 2312 N N . SER B 1 7 ? 14.617 33.812 -20.828 1 28.31 7 SER B N 1
ATOM 2313 C CA . SER B 1 7 ? 13.695 34.125 -19.734 1 28.31 7 SER B CA 1
ATOM 2314 C C . SER B 1 7 ? 13.617 32.969 -18.75 1 28.31 7 SER B C 1
ATOM 2316 O O . SER B 1 7 ? 13.594 31.797 -19.156 1 28.31 7 SER B O 1
ATOM 2318 N N . THR B 1 8 ? 14.117 33.031 -17.625 1 30.58 8 THR B N 1
ATOM 2319 C CA . THR B 1 8 ? 14.055 32.156 -16.469 1 30.58 8 THR B CA 1
ATOM 2320 C C . THR B 1 8 ? 12.633 31.656 -16.25 1 30.58 8 THR B C 1
ATOM 2322 O O . THR B 1 8 ? 11.703 32.438 -16.078 1 30.58 8 THR B O 1
ATOM 2325 N N . PRO B 1 9 ? 12.227 30.547 -16.828 1 31.98 9 PRO B N 1
ATOM 2326 C CA . PRO B 1 9 ? 10.859 30.047 -16.609 1 31.98 9 PRO B CA 1
ATOM 2327 C C . PRO B 1 9 ? 10.367 30.297 -15.188 1 31.98 9 PRO B C 1
ATOM 2329 O O . PRO B 1 9 ? 11.117 30.109 -14.227 1 31.98 9 PRO B O 1
ATOM 2332 N N . GLN B 1 10 ? 9.625 31.344 -14.891 1 31.84 10 GLN B N 1
ATOM 2333 C CA . GLN B 1 10 ? 8.914 31.594 -13.641 1 31.84 10 GLN B CA 1
ATOM 2334 C C . GLN B 1 10 ? 8.438 30.281 -13.016 1 31.84 10 GLN B C 1
ATOM 2336 O O . GLN B 1 10 ? 7.828 29.453 -13.688 1 31.84 10 GLN B O 1
ATOM 2341 N N . SER B 1 11 ? 9.102 29.781 -12.125 1 33.81 11 SER B N 1
ATOM 2342 C CA . SER B 1 11 ? 8.703 28.656 -11.289 1 33.81 11 SER B CA 1
ATOM 2343 C C . SER B 1 11 ? 7.23 28.734 -10.914 1 33.81 11 SER B C 1
ATOM 2345 O O . SER B 1 11 ? 6.832 29.578 -10.117 1 33.81 11 SER B O 1
ATOM 2347 N N . VAL B 1 12 ? 6.312 28.844 -11.82 1 34.59 12 VAL B N 1
ATOM 2348 C CA . VAL B 1 12 ? 4.891 28.734 -11.508 1 34.59 12 VAL B CA 1
ATOM 2349 C C . VAL B 1 12 ? 4.684 27.734 -10.367 1 34.59 12 VAL B C 1
ATOM 2351 O O . VAL B 1 12 ? 5.109 26.578 -10.461 1 34.59 12 VAL B O 1
ATOM 2354 N N . ASP B 1 13 ? 4.637 28.266 -9.172 1 37.41 13 ASP B N 1
ATOM 2355 C CA . ASP B 1 13 ? 4.238 27.438 -8.039 1 37.41 13 ASP B CA 1
ATOM 2356 C C . ASP B 1 13 ? 3.027 26.578 -8.383 1 37.41 13 ASP B C 1
ATOM 2358 O O . ASP B 1 13 ? 1.919 27.078 -8.547 1 37.41 13 ASP B O 1
ATOM 2362 N N . THR B 1 14 ? 3.176 25.688 -9.016 1 42.19 14 THR B N 1
ATOM 2363 C CA . THR B 1 14 ? 2.209 24.766 -9.594 1 42.19 14 THR B CA 1
ATOM 2364 C C . THR B 1 14 ? 1.078 24.484 -8.609 1 42.19 14 THR B C 1
ATOM 2366 O O . THR B 1 14 ? -0.087 24.391 -9.008 1 42.19 14 THR B O 1
ATOM 2369 N N . TYR B 1 15 ? 1.358 24.391 -7.398 1 43.72 15 TYR B N 1
ATOM 2370 C CA . TYR B 1 15 ? 0.273 24.016 -6.504 1 43.72 15 TYR B CA 1
ATOM 2371 C C . TYR B 1 15 ? -0.657 25.188 -6.242 1 43.72 15 TYR B C 1
ATOM 2373 O O . TYR B 1 15 ? -1.807 25.016 -5.836 1 43.72 15 TYR B O 1
ATOM 2381 N N . GLU B 1 16 ? -0.069 26.375 -6.262 1 45.31 16 GLU B N 1
ATOM 2382 C CA . GLU B 1 16 ? -0.939 27.531 -6.074 1 45.31 16 GLU B CA 1
ATOM 2383 C C . GLU B 1 16 ? -2.023 27.578 -7.148 1 45.31 16 GLU B C 1
ATOM 2385 O O . GLU B 1 16 ? -3.059 28.219 -6.961 1 45.31 16 GLU B O 1
ATOM 2390 N N . SER B 1 17 ? -1.696 26.984 -8.156 1 43.94 17 SER B N 1
ATOM 2391 C CA . SER B 1 17 ? -2.672 27.062 -9.242 1 43.94 17 SER B CA 1
ATOM 2392 C C . SER B 1 17 ? -3.785 26.047 -9.055 1 43.94 17 SER B C 1
ATOM 2394 O O . SER B 1 17 ? -4.723 25.984 -9.859 1 43.94 17 SER B O 1
ATOM 2396 N N . ILE B 1 18 ? -3.594 25.234 -8.117 1 47 18 ILE B N 1
ATOM 2397 C CA . ILE B 1 18 ? -4.668 24.266 -7.918 1 47 18 ILE B CA 1
ATOM 2398 C C . ILE B 1 18 ? -5.891 24.969 -7.324 1 47 18 ILE B C 1
ATOM 2400 O O . ILE B 1 18 ? -5.805 25.578 -6.254 1 47 18 ILE B O 1
ATOM 2404 N N . PRO B 1 19 ? -6.805 25.297 -8.125 1 41.38 19 PRO B N 1
ATOM 2405 C CA . PRO B 1 19 ? -7.98 25.875 -7.469 1 41.38 19 PRO B CA 1
ATOM 2406 C C . PRO B 1 19 ? -8.344 25.156 -6.172 1 41.38 19 PRO B C 1
ATOM 2408 O O . PRO B 1 19 ? -8.188 23.938 -6.07 1 41.38 19 PRO B O 1
ATOM 2411 N N . LYS B 1 20 ? -8.422 25.875 -5.059 1 41.28 20 LYS B N 1
ATOM 2412 C CA . LYS B 1 20 ? -8.711 25.391 -3.709 1 41.28 20 LYS B CA 1
ATOM 2413 C C . LYS B 1 20 ? -9.594 24.156 -3.74 1 41.28 20 LYS B C 1
ATOM 2415 O O . LYS B 1 20 ? -9.359 23.203 -2.996 1 41.28 20 LYS B O 1
ATOM 2420 N N . GLY B 1 21 ? -10.719 24.203 -4.188 1 38.75 21 GLY B N 1
ATOM 2421 C CA . GLY B 1 21 ? -11.828 23.266 -4.168 1 38.75 21 GLY B CA 1
ATOM 2422 C C . GLY B 1 21 ? -11.531 21.984 -4.906 1 38.75 21 GLY B C 1
ATOM 2423 O O . GLY B 1 21 ? -12.258 21 -4.762 1 38.75 21 GLY B O 1
ATOM 2424 N N . VAL B 1 22 ? -10.703 22 -5.824 1 42.16 22 VAL B N 1
ATOM 2425 C CA . VAL B 1 22 ? -10.547 20.922 -6.785 1 42.16 22 VAL B CA 1
ATOM 2426 C C . VAL B 1 22 ? -9.695 19.812 -6.172 1 42.16 22 VAL B C 1
ATOM 2428 O O . VAL B 1 22 ? -9.844 18.641 -6.531 1 42.16 22 VAL B O 1
ATOM 2431 N N . TYR B 1 23 ? -8.766 20.125 -5.418 1 44.84 23 TYR B N 1
ATOM 2432 C CA . TYR B 1 23 ? -7.918 19.078 -4.852 1 44.84 23 TYR B CA 1
ATOM 2433 C C . TYR B 1 23 ? -8.758 18.016 -4.148 1 44.84 23 TYR B C 1
ATOM 2435 O O . TYR B 1 23 ? -8.492 16.828 -4.266 1 44.84 23 TYR B O 1
ATOM 2443 N N . ALA B 1 24 ? -9.617 18.609 -3.195 1 41.88 24 ALA B N 1
ATOM 2444 C CA . ALA B 1 24 ? -10.453 17.75 -2.375 1 41.88 24 ALA B CA 1
ATOM 2445 C C . ALA B 1 24 ? -11.273 16.797 -3.246 1 41.88 24 ALA B C 1
ATOM 2447 O O . ALA B 1 24 ? -11.797 15.789 -2.76 1 41.88 24 ALA B O 1
ATOM 2448 N N . LEU B 1 25 ? -11.688 17.25 -4.371 1 41.47 25 LEU B N 1
ATOM 2449 C CA . LEU B 1 25 ? -12.875 16.703 -5.008 1 41.47 25 LEU B CA 1
ATOM 2450 C C . LEU B 1 25 ? -12.57 15.328 -5.605 1 41.47 25 LEU B C 1
ATOM 2452 O O . LEU B 1 25 ? -13.484 14.531 -5.836 1 41.47 25 LEU B O 1
ATOM 2456 N N . LYS B 1 26 ? -11.344 15.023 -6.441 1 52.47 26 LYS B N 1
ATOM 2457 C CA . LYS B 1 26 ? -11.578 13.75 -7.117 1 52.47 26 LYS B CA 1
ATOM 2458 C C . LYS B 1 26 ? -10.688 12.648 -6.555 1 52.47 26 LYS B C 1
ATOM 2460 O O . LYS B 1 26 ? -9.656 12.312 -7.148 1 52.47 26 LYS B O 1
ATOM 2465 N N . ARG B 1 27 ? -10.727 12.555 -5.18 1 67.19 27 ARG B N 1
ATOM 2466 C CA . ARG B 1 27 ? -9.984 11.438 -4.602 1 67.19 27 ARG B CA 1
ATOM 2467 C C . ARG B 1 27 ? -10.703 10.117 -4.844 1 67.19 27 ARG B C 1
ATOM 2469 O O . ARG B 1 27 ? -11.68 9.805 -4.164 1 67.19 27 ARG B O 1
ATOM 2476 N N . ASP B 1 28 ? -10.211 9.461 -5.824 1 83.19 28 ASP B N 1
ATOM 2477 C CA . ASP B 1 28 ? -10.844 8.211 -6.246 1 83.19 28 ASP B CA 1
ATOM 2478 C C . ASP B 1 28 ? -10.125 7.004 -5.652 1 83.19 28 ASP B C 1
ATOM 2480 O O . ASP B 1 28 ? -9.328 7.145 -4.723 1 83.19 28 ASP B O 1
ATOM 2484 N N . PHE B 1 29 ? -10.57 5.914 -5.961 1 92.94 29 PHE B N 1
ATOM 2485 C CA . PHE B 1 29 ? -10.07 4.652 -5.426 1 92.94 29 PHE B CA 1
ATOM 2486 C C . PHE B 1 29 ? -8.586 4.484 -5.734 1 92.94 29 PHE B C 1
ATOM 2488 O O . PHE B 1 29 ? -7.852 3.875 -4.953 1 92.94 29 PHE B O 1
ATOM 2495 N N . ASN B 1 30 ? -8.133 5.109 -6.781 1 91.5 30 ASN B N 1
ATOM 2496 C CA . ASN B 1 30 ? -6.703 5.059 -7.086 1 91.5 30 ASN B CA 1
ATOM 2497 C C . ASN B 1 30 ? -5.891 5.895 -6.098 1 91.5 30 ASN B C 1
ATOM 2499 O O . ASN B 1 30 ? -4.852 5.445 -5.605 1 91.5 30 ASN B O 1
ATOM 2503 N N . ALA B 1 31 ? -6.391 7.09 -5.824 1 92.5 31 ALA B N 1
ATOM 2504 C CA . ALA B 1 31 ? -5.723 7.953 -4.855 1 92.5 31 ALA B CA 1
ATOM 2505 C C . ALA B 1 31 ? -5.684 7.305 -3.477 1 92.5 31 ALA B C 1
ATOM 2507 O O . ALA B 1 31 ? -4.66 7.348 -2.791 1 92.5 31 ALA B O 1
ATOM 2508 N N . SER B 1 32 ? -6.77 6.754 -3.127 1 95.38 32 SER B N 1
ATOM 2509 C CA . SER B 1 32 ? -6.836 6.078 -1.835 1 95.38 32 SER B CA 1
ATOM 2510 C C . SER B 1 32 ? -5.867 4.902 -1.776 1 95.38 32 SER B C 1
ATOM 2512 O O . SER B 1 32 ? -5.219 4.676 -0.752 1 95.38 32 SER B O 1
ATOM 2514 N N . THR B 1 33 ? -5.793 4.152 -2.834 1 96.94 33 THR B N 1
ATOM 2515 C CA . THR B 1 33 ? -4.859 3.037 -2.928 1 96.94 33 THR B CA 1
ATOM 2516 C C . THR B 1 33 ? -3.42 3.523 -2.785 1 96.94 33 THR B C 1
ATOM 2518 O O . THR B 1 33 ? -2.621 2.912 -2.076 1 96.94 33 THR B O 1
ATOM 2521 N N . ARG B 1 34 ? -3.139 4.59 -3.41 1 96.25 34 ARG B N 1
ATOM 2522 C CA . ARG B 1 34 ? -1.812 5.191 -3.305 1 96.25 34 ARG B CA 1
ATOM 2523 C C . ARG B 1 34 ? -1.511 5.602 -1.867 1 96.25 34 ARG B C 1
ATOM 2525 O O . ARG B 1 34 ? -0.405 5.375 -1.371 1 96.25 34 ARG B O 1
ATOM 2532 N N . LEU B 1 35 ? -2.486 6.195 -1.201 1 96.94 35 LEU B N 1
ATOM 2533 C CA . LEU B 1 35 ? -2.305 6.605 0.187 1 96.94 35 LEU B CA 1
ATOM 2534 C C . LEU B 1 35 ? -2.016 5.398 1.076 1 96.94 35 LEU B C 1
ATOM 2536 O O . LEU B 1 35 ? -1.214 5.492 2.01 1 96.94 35 LEU B O 1
ATOM 2540 N N . THR B 1 36 ? -2.641 4.305 0.763 1 98.38 36 THR B N 1
ATOM 2541 C CA . THR B 1 36 ? -2.416 3.078 1.52 1 98.38 36 THR B CA 1
ATOM 2542 C C . THR B 1 36 ? -0.988 2.576 1.324 1 98.38 36 THR B C 1
ATOM 2544 O O . THR B 1 36 ? -0.297 2.264 2.295 1 98.38 36 THR B O 1
ATOM 2547 N N . ALA B 1 37 ? -0.57 2.547 0.064 1 98.5 37 ALA B N 1
ATOM 2548 C CA . ALA B 1 37 ? 0.811 2.158 -0.214 1 98.5 37 ALA B CA 1
ATOM 2549 C C . ALA B 1 37 ? 1.794 3.084 0.496 1 98.5 37 ALA B C 1
ATOM 2551 O O . ALA B 1 37 ? 2.754 2.621 1.118 1 98.5 37 ALA B O 1
ATOM 2552 N N . GLN B 1 38 ? 1.526 4.332 0.419 1 98.12 38 GLN B N 1
ATOM 2553 C CA . GLN B 1 38 ? 2.369 5.359 1.022 1 98.12 38 GLN B CA 1
ATOM 2554 C C . GLN B 1 38 ? 2.482 5.164 2.531 1 98.12 38 GLN B C 1
ATOM 2556 O O . GLN B 1 38 ? 3.574 5.27 3.096 1 98.12 38 GLN B O 1
ATOM 2561 N N . HIS B 1 39 ? 1.397 4.836 3.158 1 98.44 39 HIS B N 1
ATOM 2562 C CA . HIS B 1 39 ? 1.397 4.629 4.602 1 98.44 39 HIS B CA 1
ATOM 2563 C C . HIS B 1 39 ? 2.299 3.465 4.992 1 98.44 39 HIS B C 1
ATOM 2565 O O . HIS B 1 39 ? 3.146 3.598 5.879 1 98.44 39 HIS B O 1
ATOM 2571 N N . TYR B 1 40 ? 2.113 2.4 4.316 1 98.31 40 TYR B N 1
ATOM 2572 C CA . TYR B 1 40 ? 2.84 1.206 4.734 1 98.31 40 TYR B CA 1
ATOM 2573 C C . TYR B 1 40 ? 4.324 1.327 4.406 1 98.31 40 TYR B C 1
ATOM 2575 O O . TYR B 1 40 ? 5.172 0.853 5.164 1 98.31 40 TYR B O 1
ATOM 2583 N N . LEU B 1 41 ? 4.645 1.961 3.293 1 98.31 41 LEU B N 1
ATOM 2584 C CA . LEU B 1 41 ? 6.047 2.215 2.99 1 98.31 41 LEU B CA 1
ATOM 2585 C C . LEU B 1 41 ? 6.66 3.172 4.008 1 98.31 41 LEU B C 1
ATOM 2587 O O . LEU B 1 41 ? 7.816 3.006 4.406 1 98.31 41 LEU B O 1
ATOM 2591 N N . TRP B 1 42 ? 5.855 4.191 4.359 1 98.56 42 TRP B N 1
ATOM 2592 C CA . TRP B 1 42 ? 6.305 5.145 5.371 1 98.56 42 TRP B CA 1
ATOM 2593 C C . TRP B 1 42 ? 6.609 4.441 6.688 1 98.56 42 TRP B C 1
ATOM 2595 O O . TRP B 1 42 ? 7.672 4.645 7.277 1 98.56 42 TRP B O 1
ATOM 2605 N N . LYS B 1 43 ? 5.703 3.643 7.109 1 97.81 43 LYS B N 1
ATOM 2606 C CA . LYS B 1 43 ? 5.871 2.891 8.344 1 97.81 43 LYS B CA 1
ATOM 2607 C C . LYS B 1 43 ? 7.07 1.946 8.258 1 97.81 43 LYS B C 1
ATOM 2609 O O . LYS B 1 43 ? 7.812 1.785 9.227 1 97.81 43 LYS B O 1
ATOM 2614 N N . ASP B 1 44 ? 7.188 1.329 7.137 1 96.69 44 ASP B N 1
ATOM 2615 C CA . ASP B 1 44 ? 8.32 0.44 6.922 1 96.69 44 ASP B CA 1
ATOM 2616 C C . ASP B 1 44 ? 9.641 1.194 7.059 1 96.69 44 ASP B C 1
ATOM 2618 O O . ASP B 1 44 ? 10.617 0.659 7.59 1 96.69 44 ASP B O 1
ATOM 2622 N N . ALA B 1 45 ? 9.711 2.393 6.559 1 97.12 45 ALA B N 1
ATOM 2623 C CA . ALA B 1 45 ? 10.93 3.201 6.621 1 97.12 45 ALA B CA 1
ATOM 2624 C C . ALA B 1 45 ? 11.195 3.684 8.047 1 97.12 45 ALA B C 1
ATOM 2626 O O . ALA B 1 45 ? 12.32 3.598 8.539 1 97.12 45 ALA B O 1
ATOM 2627 N N . LEU B 1 46 ? 10.156 4.137 8.68 1 97.81 46 LEU B N 1
ATOM 2628 C CA . LEU B 1 46 ? 10.328 4.75 9.992 1 97.81 46 LEU B CA 1
AT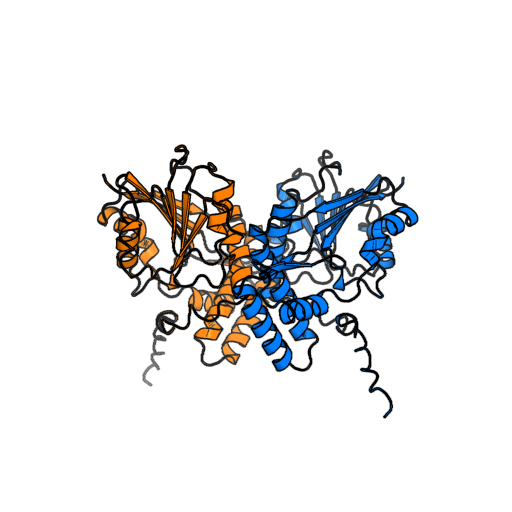OM 2629 C C . LEU B 1 46 ? 10.422 3.686 11.078 1 97.81 46 LEU B C 1
ATOM 2631 O O . LEU B 1 46 ? 11.141 3.861 12.062 1 97.81 46 LEU B O 1
ATOM 2635 N N . LYS B 1 47 ? 9.594 2.66 11 1 96.62 47 LYS B N 1
ATOM 2636 C CA . LYS B 1 47 ? 9.453 1.562 11.953 1 96.62 47 LYS B CA 1
ATOM 2637 C C . LYS B 1 47 ? 8.57 1.959 13.125 1 96.62 47 LYS B C 1
ATOM 2639 O O . LYS B 1 47 ? 8.516 1.256 14.141 1 96.62 47 LYS B O 1
ATOM 2644 N N . PHE B 1 48 ? 7.898 3.102 13.039 1 97.81 48 PHE B N 1
ATOM 2645 C CA . PHE B 1 48 ? 6.934 3.527 14.047 1 97.81 48 PHE B CA 1
ATOM 2646 C C . PHE B 1 48 ? 5.816 4.348 13.414 1 97.81 48 PHE B C 1
ATOM 2648 O O . PHE B 1 48 ? 6 4.93 12.344 1 97.81 48 PHE B O 1
ATOM 2655 N N . ASN B 1 49 ? 4.652 4.32 14.016 1 98.5 49 ASN B N 1
ATOM 2656 C CA . ASN B 1 49 ? 3.613 5.297 13.711 1 98.5 49 ASN B CA 1
ATOM 2657 C C . ASN B 1 49 ? 3.768 6.562 14.555 1 98.5 49 ASN B C 1
ATOM 2659 O O . ASN B 1 49 ? 3.779 7.672 14.023 1 98.5 49 ASN B O 1
ATOM 2663 N N . ILE B 1 50 ? 3.916 6.391 15.828 1 98.75 50 ILE B N 1
ATOM 2664 C CA . ILE B 1 50 ? 4.188 7.473 16.766 1 98.75 50 ILE B CA 1
ATOM 2665 C C . ILE B 1 50 ? 5.656 7.441 17.188 1 98.75 50 ILE B C 1
ATOM 2667 O O . ILE B 1 50 ? 6.172 6.395 17.578 1 98.75 50 ILE B O 1
ATOM 2671 N N . HIS B 1 51 ? 6.316 8.547 17.031 1 98.75 51 HIS B N 1
ATOM 2672 C CA . HIS B 1 51 ? 7.73 8.602 17.375 1 98.75 51 HIS B CA 1
ATOM 2673 C C . HIS B 1 51 ? 7.969 8.086 18.797 1 98.75 51 HIS B C 1
ATOM 2675 O O . HIS B 1 51 ? 7.246 8.445 19.719 1 98.75 51 HIS B O 1
ATOM 2681 N N . PRO B 1 52 ? 9.047 7.348 19.016 1 97.94 52 PRO B N 1
ATOM 2682 C CA . PRO B 1 52 ? 9.258 6.668 20.297 1 97.94 52 PRO B CA 1
ATOM 2683 C C . PRO B 1 52 ? 9.5 7.641 21.453 1 97.94 52 PRO B C 1
ATOM 2685 O O . PRO B 1 52 ? 9.32 7.285 22.609 1 97.94 52 PRO B O 1
ATOM 2688 N N . ASP B 1 53 ? 9.883 8.828 21.188 1 98.19 53 ASP B N 1
ATOM 2689 C CA . ASP B 1 53 ? 10.148 9.805 22.234 1 98.19 53 ASP B CA 1
ATOM 2690 C C . ASP B 1 53 ? 8.859 10.477 22.703 1 98.19 53 ASP B C 1
ATOM 2692 O O . ASP B 1 53 ? 8.859 11.25 23.656 1 98.19 53 ASP B O 1
ATOM 2696 N N . ILE B 1 54 ? 7.754 10.203 22.078 1 98.5 54 ILE B N 1
ATOM 2697 C CA . ILE B 1 54 ? 6.453 10.688 22.516 1 98.5 54 ILE B CA 1
ATOM 2698 C C . ILE B 1 54 ? 5.812 9.672 23.469 1 98.5 54 ILE B C 1
ATOM 2700 O O . ILE B 1 54 ? 5.57 8.531 23.078 1 98.5 54 ILE B O 1
ATOM 2704 N N . PRO B 1 55 ? 5.488 10.078 24.688 1 97.38 55 PRO B N 1
ATOM 2705 C CA . PRO B 1 55 ? 4.891 9.141 25.641 1 97.38 55 PRO B CA 1
ATOM 2706 C C . PRO B 1 55 ? 3.48 8.711 25.234 1 97.38 55 PRO B C 1
ATOM 2708 O O . PRO B 1 55 ? 2.664 9.555 24.844 1 97.38 55 PRO B O 1
ATOM 2711 N N . THR B 1 56 ? 3.227 7.426 25.297 1 96.88 56 THR B N 1
ATOM 2712 C CA . THR B 1 56 ? 1.912 6.887 24.969 1 96.88 56 THR B CA 1
ATOM 2713 C C . THR B 1 56 ? 1.404 5.984 26.078 1 96.88 56 THR B C 1
ATOM 2715 O O . THR B 1 56 ? 0.519 5.152 25.859 1 96.88 56 THR B O 1
ATOM 2718 N N . ASP B 1 57 ? 1.894 6.055 27.25 1 94.25 57 ASP B N 1
ATOM 2719 C CA . ASP B 1 57 ? 1.626 5.16 28.375 1 94.25 57 ASP B CA 1
ATOM 2720 C C . ASP B 1 57 ? 0.246 5.426 28.969 1 94.25 57 ASP B C 1
ATOM 2722 O O . ASP B 1 57 ? -0.339 4.551 29.609 1 94.25 57 ASP B O 1
ATOM 2726 N N . ASN B 1 58 ? -0.252 6.613 28.812 1 94.5 58 ASN B N 1
ATOM 2727 C CA . ASN B 1 58 ? -1.59 6.934 29.312 1 94.5 58 ASN B CA 1
ATOM 2728 C C . ASN B 1 58 ? -2.66 6.129 28.578 1 94.5 58 ASN B C 1
ATOM 2730 O O . ASN B 1 58 ? -2.861 6.309 27.375 1 94.5 58 ASN B O 1
ATOM 2734 N N . SER B 1 59 ? -3.432 5.352 29.312 1 95.19 59 SER B N 1
ATOM 2735 C CA . SER B 1 59 ? -4.41 4.457 28.703 1 95.19 59 SER B CA 1
ATOM 2736 C C . SER B 1 59 ? -5.586 5.238 28.125 1 95.19 59 SER B C 1
ATOM 2738 O O . SER B 1 59 ? -6.32 4.723 27.281 1 95.19 59 SER B O 1
ATOM 2740 N N . HIS B 1 60 ? -5.762 6.477 28.562 1 97.19 60 HIS B N 1
ATOM 2741 C CA . HIS B 1 60 ? -6.859 7.301 28.078 1 97.19 60 HIS B CA 1
ATOM 2742 C C . HIS B 1 60 ? -6.348 8.422 27.172 1 97.19 60 HIS B C 1
ATOM 2744 O O . HIS B 1 60 ? -6.957 9.484 27.094 1 97.19 60 HIS B O 1
ATOM 2750 N N . ILE B 1 61 ? -5.277 8.164 26.562 1 98.25 61 ILE B N 1
ATOM 2751 C CA . ILE B 1 61 ? -4.613 9.141 25.703 1 98.25 61 ILE B CA 1
ATOM 2752 C C . ILE B 1 61 ? -5.562 9.578 24.594 1 98.25 61 ILE B C 1
ATOM 2754 O O . ILE B 1 61 ? -6.332 8.773 24.078 1 98.25 61 ILE B O 1
ATOM 2758 N N . ARG B 1 62 ? -5.562 10.891 24.281 1 98.75 62 ARG B N 1
ATOM 2759 C CA . ARG B 1 62 ? -6.309 11.484 23.172 1 98.75 62 ARG B CA 1
ATOM 2760 C C . ARG B 1 62 ? -5.391 11.828 22 1 98.75 62 ARG B C 1
ATOM 2762 O O . ARG B 1 62 ? -4.438 12.602 22.172 1 98.75 62 ARG B O 1
ATOM 2769 N N . ILE B 1 63 ? -5.68 11.266 20.812 1 98.88 63 ILE B N 1
ATOM 2770 C CA . ILE B 1 63 ? -4.812 11.445 19.656 1 98.88 63 ILE B CA 1
ATOM 2771 C C . ILE B 1 63 ? -5.621 12.008 18.484 1 98.88 63 ILE B C 1
ATOM 2773 O O . ILE B 1 63 ? -6.707 11.508 18.172 1 98.88 63 ILE B O 1
ATOM 2777 N N . ALA B 1 64 ? -5.117 13.062 17.891 1 98.94 64 ALA B N 1
ATOM 2778 C CA . ALA B 1 64 ? -5.691 13.617 16.672 1 98.94 64 ALA B CA 1
ATOM 2779 C C . ALA B 1 64 ? -4.797 13.336 15.469 1 98.94 64 ALA B C 1
ATOM 2781 O O . ALA B 1 64 ? -3.576 13.484 15.547 1 98.94 64 ALA B O 1
ATOM 2782 N N . ASP B 1 65 ? -5.406 12.875 14.438 1 98.88 65 ASP B N 1
ATOM 2783 C CA . ASP B 1 65 ? -4.766 12.781 13.133 1 98.88 65 ASP B CA 1
ATOM 2784 C C . ASP B 1 65 ? -5.352 13.805 12.156 1 98.88 65 ASP B C 1
ATOM 2786 O O . ASP B 1 65 ? -6.473 13.633 11.672 1 98.88 65 ASP B O 1
ATOM 2790 N N . VAL B 1 66 ? -4.555 14.812 11.797 1 98.62 66 VAL B N 1
ATOM 2791 C CA . VAL B 1 66 ? -5.016 15.906 10.953 1 98.62 66 VAL B CA 1
ATOM 2792 C C . VAL B 1 66 ? -4.598 15.656 9.508 1 98.62 66 VAL B C 1
ATOM 2794 O O . VAL B 1 66 ? -3.465 15.242 9.25 1 98.62 66 VAL B O 1
ATOM 2797 N N . ALA B 1 67 ? -5.547 16.031 8.547 1 97.25 67 ALA B N 1
ATOM 2798 C CA . ALA B 1 67 ? -5.398 15.609 7.16 1 97.25 67 ALA B CA 1
ATOM 2799 C C . ALA B 1 67 ? -5.246 14.094 7.059 1 97.25 67 ALA B C 1
ATOM 2801 O O . ALA B 1 67 ? -4.301 13.602 6.441 1 97.25 67 ALA B O 1
ATOM 2802 N N . THR B 1 68 ? -6.195 13.414 7.648 1 97.62 68 THR B N 1
ATOM 2803 C CA . THR B 1 68 ? -6.094 11.977 7.898 1 97.62 68 THR B CA 1
ATOM 2804 C C . THR B 1 68 ? -6.172 11.195 6.59 1 97.62 68 THR B C 1
ATOM 2806 O O . THR B 1 68 ? -5.805 10.016 6.547 1 97.62 68 THR B O 1
ATOM 2809 N N . GLY B 1 69 ? -6.652 11.797 5.543 1 96 69 GLY B N 1
ATOM 2810 C CA . GLY B 1 69 ? -6.773 11.094 4.277 1 96 69 GLY B CA 1
ATOM 2811 C C . GLY B 1 69 ? -7.777 9.961 4.316 1 96 69 GLY B C 1
ATOM 2812 O O . GLY B 1 69 ? -8.938 10.164 4.672 1 96 69 GLY B O 1
ATOM 2813 N N . ASN B 1 70 ? -7.316 8.812 3.996 1 96.94 70 ASN B N 1
ATOM 2814 C CA . ASN B 1 70 ? -8.242 7.684 4.012 1 96.94 70 ASN B CA 1
ATOM 2815 C C . ASN B 1 70 ? -8.32 7.039 5.391 1 96.94 70 ASN B C 1
ATOM 2817 O O . ASN B 1 70 ? -8.984 6.016 5.57 1 96.94 70 ASN B O 1
ATOM 2821 N N . GLY B 1 71 ? -7.617 7.555 6.34 1 97.69 71 GLY B N 1
ATOM 2822 C CA . GLY B 1 71 ? -7.734 7.141 7.73 1 97.69 71 GLY B CA 1
ATOM 2823 C C . GLY B 1 71 ? -6.828 5.98 8.086 1 97.69 71 GLY B C 1
ATOM 2824 O O . GLY B 1 71 ? -6.887 5.457 9.203 1 97.69 71 GLY B O 1
ATOM 2825 N N . ILE B 1 72 ? -5.957 5.582 7.211 1 98.19 72 ILE B N 1
ATOM 2826 C CA . ILE B 1 72 ? -5.203 4.344 7.387 1 98.19 72 ILE B CA 1
ATOM 2827 C C . ILE B 1 72 ? -4.23 4.496 8.555 1 98.19 72 ILE B C 1
ATOM 2829 O O . ILE B 1 72 ? -4.035 3.559 9.336 1 98.19 72 ILE B O 1
ATOM 2833 N N . TRP B 1 73 ? -3.592 5.625 8.68 1 98.56 73 TRP B N 1
ATOM 2834 C CA . TRP B 1 73 ? -2.703 5.836 9.82 1 98.56 73 TRP B CA 1
ATOM 2835 C C . TRP B 1 73 ? -3.467 5.738 11.133 1 98.56 73 TRP B C 1
ATOM 2837 O O . TRP B 1 73 ? -3.02 5.074 12.07 1 98.56 73 TRP B O 1
ATOM 2847 N N . LEU B 1 74 ? -4.535 6.418 11.164 1 98.12 74 LEU B N 1
ATOM 2848 C CA . LEU B 1 74 ? -5.387 6.473 12.352 1 98.12 74 LEU B CA 1
ATOM 2849 C C . LEU B 1 74 ? -5.805 5.07 12.781 1 98.12 74 LEU B C 1
ATOM 2851 O O . LEU B 1 74 ? -5.715 4.73 13.969 1 98.12 74 LEU B O 1
ATOM 2855 N N . LEU B 1 75 ? -6.203 4.297 11.906 1 97.44 75 LEU B N 1
ATOM 2856 C CA . LEU B 1 75 ? -6.691 2.955 12.203 1 97.44 75 LEU B CA 1
ATOM 2857 C C . LEU B 1 75 ? -5.543 2.027 12.578 1 97.44 75 LEU B C 1
ATOM 2859 O O . LEU B 1 75 ? -5.711 1.126 13.398 1 97.44 75 LEU B O 1
ATOM 2863 N N . ASP B 1 76 ? -4.398 2.238 11.922 1 97.5 76 ASP B N 1
ATOM 2864 C CA . ASP B 1 76 ? -3.205 1.488 12.297 1 97.5 76 ASP B CA 1
ATOM 2865 C C . ASP B 1 76 ? -2.799 1.791 13.734 1 97.5 76 ASP B C 1
ATOM 2867 O O . ASP B 1 76 ? -2.531 0.876 14.516 1 97.5 76 ASP B O 1
ATOM 2871 N N . VAL B 1 77 ? -2.852 3.025 14.148 1 97.94 77 VAL B N 1
ATOM 2872 C CA . VAL B 1 77 ? -2.494 3.449 15.5 1 97.94 77 VAL B CA 1
ATOM 2873 C C . VAL B 1 77 ? -3.521 2.916 16.5 1 97.94 77 VAL B C 1
ATOM 2875 O O . VAL B 1 77 ? -3.166 2.498 17.594 1 97.94 77 VAL B O 1
ATOM 2878 N N . ALA B 1 78 ? -4.742 2.922 16.125 1 96.25 78 ALA B N 1
ATOM 2879 C CA . ALA B 1 78 ? -5.809 2.447 17 1 96.25 78 ALA B CA 1
ATOM 2880 C C . ALA B 1 78 ? -5.551 1.013 17.453 1 96.25 78 ALA B C 1
ATOM 2882 O O . ALA B 1 78 ? -5.949 0.621 18.547 1 96.25 78 ALA B O 1
ATOM 2883 N N . ARG B 1 79 ? -4.852 0.264 16.672 1 93.12 79 ARG B N 1
ATOM 2884 C CA . ARG B 1 79 ? -4.574 -1.133 17 1 93.12 79 ARG B CA 1
ATOM 2885 C C . ARG B 1 79 ? -3.328 -1.258 17.859 1 93.12 79 ARG B C 1
ATOM 2887 O O . ARG B 1 79 ? -3.07 -2.316 18.438 1 93.12 79 ARG B O 1
ATOM 2894 N N . GLU B 1 80 ? -2.582 -0.209 17.906 1 93.81 80 GLU B N 1
ATOM 2895 C CA . GLU B 1 80 ? -1.292 -0.263 18.594 1 93.81 80 GLU B CA 1
ATOM 2896 C C . GLU B 1 80 ? -1.388 0.307 20 1 93.81 80 GLU B C 1
ATOM 2898 O O . GLU B 1 80 ? -0.497 0.09 20.828 1 93.81 80 GLU B O 1
ATOM 2903 N N . ILE B 1 81 ? -2.438 1.044 20.219 1 95 81 ILE B N 1
ATOM 2904 C CA . ILE B 1 81 ? -2.531 1.741 21.5 1 95 81 ILE B CA 1
ATOM 2905 C C . ILE B 1 81 ? -3.643 1.121 22.344 1 95 81 ILE B C 1
ATOM 2907 O O . ILE B 1 81 ? -4.32 0.19 21.906 1 95 81 ILE B O 1
ATOM 2911 N N . SER B 1 82 ? -3.801 1.643 23.594 1 94.19 82 SER B N 1
ATOM 2912 C CA . SER B 1 82 ? -4.82 1.145 24.516 1 94.19 82 SER B CA 1
ATOM 2913 C C . SER B 1 82 ? -6.215 1.276 23.906 1 94.19 82 SER B C 1
ATOM 2915 O O . SER B 1 82 ? -6.531 2.287 23.281 1 94.19 82 SER B O 1
ATOM 2917 N N . PRO B 1 83 ? -7.039 0.301 24.172 1 93.94 83 PRO B N 1
ATOM 2918 C CA . PRO B 1 83 ? -8.414 0.396 23.672 1 93.94 83 PRO B CA 1
ATOM 2919 C C . PRO B 1 83 ? -9.203 1.522 24.344 1 93.94 83 PRO B C 1
ATOM 2921 O O . PRO B 1 83 ? -10.266 1.917 23.844 1 93.94 83 PRO B O 1
ATOM 2924 N N . SER B 1 84 ? -8.656 2.002 25.391 1 96.81 84 SER B N 1
ATOM 2925 C CA . SER B 1 84 ? -9.336 3.09 26.094 1 96.81 84 SER B CA 1
ATOM 2926 C C . SER B 1 84 ? -8.914 4.449 25.531 1 96.81 84 SER B C 1
ATOM 2928 O O . SER B 1 84 ? -9.492 5.477 25.891 1 96.81 84 SER B O 1
ATOM 2930 N N . ALA B 1 85 ? -7.953 4.402 24.656 1 97.81 85 ALA B N 1
ATOM 2931 C CA . ALA B 1 85 ? -7.566 5.637 23.984 1 97.81 85 ALA B CA 1
ATOM 2932 C C . ALA B 1 85 ? -8.688 6.133 23.078 1 97.81 85 ALA B C 1
ATOM 2934 O O . ALA B 1 85 ? -9.586 5.375 22.719 1 97.81 85 ALA B O 1
ATOM 2935 N N . ARG B 1 86 ? -8.703 7.395 22.828 1 98.31 86 ARG B N 1
ATOM 2936 C CA . ARG B 1 86 ? -9.633 7.984 21.875 1 98.31 86 ARG B CA 1
ATOM 2937 C C . ARG B 1 86 ? -8.891 8.656 20.719 1 98.31 86 ARG B C 1
ATOM 2939 O O . ARG B 1 86 ? -7.973 9.445 20.953 1 98.31 86 ARG B O 1
ATOM 2946 N N . LEU B 1 87 ? -9.305 8.305 19.547 1 98.69 87 LEU B N 1
ATOM 2947 C CA . LEU B 1 87 ? -8.656 8.828 18.344 1 98.69 87 LEU B CA 1
ATOM 2948 C C . LEU B 1 87 ? -9.656 9.602 17.484 1 98.69 87 LEU B C 1
ATOM 2950 O O . LEU B 1 87 ? -10.773 9.141 17.266 1 98.69 87 LEU B O 1
ATOM 2954 N N . ASP B 1 88 ? -9.25 10.773 17.062 1 98.88 88 ASP B N 1
ATOM 2955 C CA . ASP B 1 88 ? -10.047 11.617 16.172 1 98.88 88 ASP B CA 1
ATOM 2956 C C . ASP B 1 88 ? -9.273 11.977 14.906 1 98.88 88 ASP B C 1
ATOM 2958 O O . ASP B 1 88 ? -8.164 12.5 14.977 1 98.88 88 ASP B O 1
ATOM 2962 N N . GLY B 1 89 ? -9.844 11.641 13.766 1 98.75 89 GLY B N 1
ATOM 2963 C CA . GLY B 1 89 ? -9.297 12.047 12.484 1 98.75 89 GLY B CA 1
ATOM 2964 C C . GLY B 1 89 ? -10.008 13.242 11.875 1 98.75 89 GLY B C 1
ATOM 2965 O O . GLY B 1 89 ? -11.227 13.359 11.984 1 98.75 89 GLY B O 1
ATOM 2966 N N . PHE B 1 90 ? -9.227 14.117 11.242 1 98.44 90 PHE B N 1
ATOM 2967 C CA . PHE B 1 90 ? -9.766 15.32 10.617 1 98.44 90 PHE B CA 1
ATOM 2968 C C . PHE B 1 90 ? -9.312 15.422 9.164 1 98.44 90 PHE B C 1
ATOM 2970 O O . PHE B 1 90 ? -8.148 15.164 8.852 1 98.44 90 PHE B O 1
ATOM 2977 N N . ASP B 1 91 ? -10.234 15.781 8.336 1 96.62 91 ASP B N 1
ATOM 2978 C CA . ASP B 1 91 ? -9.914 16.078 6.941 1 96.62 91 ASP B CA 1
ATOM 2979 C C . ASP B 1 91 ? -10.961 16.984 6.32 1 96.62 91 ASP B C 1
ATOM 2981 O O . ASP B 1 91 ? -12.078 17.094 6.82 1 96.62 91 ASP B O 1
ATOM 2985 N N . ILE B 1 92 ? -10.555 17.672 5.258 1 94.25 92 ILE B N 1
ATOM 2986 C CA . ILE B 1 92 ? -11.484 18.547 4.562 1 94.25 92 ILE B CA 1
ATOM 2987 C C . ILE B 1 92 ? -12.578 17.719 3.895 1 94.25 92 ILE B C 1
ATOM 2989 O O . ILE B 1 92 ? -13.688 18.219 3.684 1 94.25 92 ILE B O 1
ATOM 2993 N N . SER B 1 93 ? -12.25 16.5 3.646 1 92.19 93 SER B N 1
ATOM 2994 C CA . SER B 1 93 ? -13.203 15.539 3.1 1 92.19 93 SER B CA 1
ATOM 2995 C C . SER B 1 93 ? -12.992 14.141 3.684 1 92.19 93 SER B C 1
ATOM 2997 O O . SER B 1 93 ? -11.852 13.719 3.875 1 92.19 93 SER B O 1
ATOM 2999 N N . LEU B 1 94 ? -14.086 13.469 3.91 1 93.56 94 LEU B N 1
ATOM 3000 C CA . LEU B 1 94 ? -14 12.125 4.48 1 93.56 94 LEU B CA 1
ATOM 3001 C C . LEU B 1 94 ? -14.414 11.07 3.461 1 93.56 94 LEU B C 1
ATOM 3003 O O . LEU B 1 94 ? -14.688 9.922 3.822 1 93.56 94 LEU B O 1
ATOM 3007 N N . ASP B 1 95 ? -14.359 11.461 2.207 1 90.12 95 ASP B N 1
ATOM 3008 C CA . ASP B 1 95 ? -14.883 10.625 1.129 1 90.12 95 ASP B CA 1
ATOM 3009 C C . ASP B 1 95 ? -14.062 9.344 0.981 1 90.12 95 ASP B C 1
ATOM 3011 O O . ASP B 1 95 ? -14.547 8.344 0.438 1 90.12 95 ASP B O 1
ATOM 3015 N N . GLN B 1 96 ? -12.867 9.352 1.46 1 93.19 96 GLN B N 1
ATOM 3016 C CA . GLN B 1 96 ? -11.992 8.195 1.27 1 93.19 96 GLN B CA 1
ATOM 3017 C C . GLN B 1 96 ? -11.969 7.309 2.512 1 93.19 96 GLN B C 1
ATOM 3019 O O . GLN B 1 96 ? -11.375 6.23 2.5 1 93.19 96 GLN B O 1
ATOM 3024 N N . CYS B 1 97 ? -12.633 7.711 3.521 1 96.06 97 CYS B N 1
ATOM 3025 C CA . CYS B 1 97 ? -12.539 7.016 4.801 1 96.06 97 CYS B CA 1
ATOM 3026 C C . CYS B 1 97 ? -13.617 5.938 4.91 1 96.06 97 CYS B C 1
ATOM 3028 O O . CYS B 1 97 ? -14.633 5.996 4.219 1 96.06 97 CYS B O 1
ATOM 3030 N N . PRO B 1 98 ? -13.375 4.914 5.777 1 96.75 98 PRO B N 1
ATOM 3031 C CA . PRO B 1 98 ? -14.469 3.996 6.109 1 96.75 98 PRO B CA 1
ATOM 3032 C C . PRO B 1 98 ? -15.656 4.703 6.75 1 96.75 98 PRO B C 1
ATOM 3034 O O . PRO B 1 98 ? -15.484 5.715 7.434 1 96.75 98 PRO B O 1
ATOM 3037 N N . PRO B 1 99 ? -16.844 4.129 6.492 1 96.31 99 PRO B N 1
ATOM 3038 C CA . PRO B 1 99 ? -18.016 4.727 7.152 1 96.31 99 PRO B CA 1
ATOM 3039 C C . PRO B 1 99 ? -17.984 4.535 8.664 1 96.31 99 PRO B C 1
ATOM 3041 O O . PRO B 1 99 ? -17.406 3.568 9.164 1 96.31 99 PRO B O 1
ATOM 3044 N N . SER B 1 100 ? -18.641 5.387 9.305 1 95.56 100 SER B N 1
ATOM 3045 C CA . SER B 1 100 ? -18.594 5.504 10.758 1 95.56 100 SER B CA 1
ATOM 3046 C C . SER B 1 100 ? -18.922 4.176 11.43 1 95.56 100 SER B C 1
ATOM 3048 O O . SER B 1 100 ? -18.25 3.768 12.375 1 95.56 100 SER B O 1
ATOM 3050 N N . PRO B 1 101 ? -19.906 3.393 10.953 1 96.75 101 PRO B N 1
ATOM 3051 C CA . PRO B 1 101 ? -20.266 2.152 11.641 1 96.75 101 PRO B CA 1
ATOM 3052 C C . PRO B 1 101 ? -19.172 1.099 11.578 1 96.75 101 PRO B C 1
ATOM 3054 O O . PRO B 1 101 ? -19.203 0.12 12.328 1 96.75 101 PRO B O 1
ATOM 3057 N N . TRP B 1 102 ? -18.219 1.264 10.688 1 97.19 102 TRP B N 1
ATOM 3058 C CA . TRP B 1 102 ? -17.172 0.267 10.531 1 97.19 102 TRP B CA 1
ATOM 3059 C C . TRP B 1 102 ? -15.93 0.659 11.328 1 97.19 102 TRP B C 1
ATOM 3061 O O . TRP B 1 102 ? -14.969 -0.113 11.414 1 97.19 102 TRP B O 1
ATOM 3071 N N . LEU B 1 103 ? -15.961 1.837 11.93 1 97.25 103 LEU B N 1
ATOM 3072 C CA . LEU B 1 103 ? -14.836 2.285 12.734 1 97.25 103 LEU B CA 1
ATOM 3073 C C . LEU B 1 103 ? -14.867 1.649 14.125 1 97.25 103 LEU B C 1
ATOM 3075 O O . LEU B 1 103 ? -15.945 1.37 14.656 1 97.25 103 LEU B O 1
ATOM 3079 N N . PRO B 1 104 ? -13.641 1.428 14.656 1 95.94 104 PRO B N 1
ATOM 3080 C CA . PRO B 1 104 ? -13.641 1.046 16.062 1 95.94 104 PRO B CA 1
ATOM 3081 C C . PRO B 1 104 ? -14.359 2.061 16.953 1 95.94 104 PRO B C 1
ATOM 3083 O O . PRO B 1 104 ? -14.422 3.244 16.609 1 95.94 104 PRO B O 1
ATOM 3086 N N . THR B 1 105 ? -14.773 1.632 18.094 1 94.31 105 THR B N 1
ATOM 3087 C CA . THR B 1 105 ? -15.594 2.469 18.969 1 94.31 105 THR B CA 1
ATOM 3088 C C . THR B 1 105 ? -14.797 3.666 19.469 1 94.31 105 THR B C 1
ATOM 3090 O O . THR B 1 105 ? -15.359 4.715 19.766 1 94.31 105 THR B O 1
ATOM 3093 N N . ASN B 1 106 ? -13.547 3.549 19.484 1 95.62 106 ASN B N 1
ATOM 3094 C CA . ASN B 1 106 ? -12.719 4.613 20.047 1 95.62 106 ASN B CA 1
ATOM 3095 C C . ASN B 1 106 ? -12.18 5.531 18.953 1 95.62 106 ASN B C 1
ATOM 3097 O O . ASN B 1 106 ? -11.258 6.32 19.188 1 95.62 106 ASN B O 1
ATOM 3101 N N . THR B 1 107 ? -12.633 5.414 17.734 1 97.94 107 THR B N 1
ATOM 3102 C CA . THR B 1 107 ? -12.133 6.18 16.594 1 97.94 107 THR B CA 1
ATOM 3103 C C . THR B 1 107 ? -13.258 6.969 15.93 1 97.94 107 THR B C 1
ATOM 3105 O O . THR B 1 107 ? -14.281 6.398 15.562 1 97.94 107 THR B O 1
ATOM 3108 N N . HIS B 1 108 ? -13.016 8.289 15.781 1 98.25 108 HIS B N 1
ATOM 3109 C CA . HIS B 1 108 ? -14.023 9.18 15.203 1 98.25 108 HIS B CA 1
ATOM 3110 C C . HIS B 1 108 ? -13.414 10.047 14.102 1 98.25 108 HIS B C 1
ATOM 3112 O O . HIS B 1 108 ? -12.219 10.328 14.117 1 98.25 108 HIS B O 1
ATOM 3118 N N . LEU B 1 109 ? -14.289 10.438 13.172 1 98.38 109 LEU B N 1
ATOM 3119 C CA . LEU B 1 109 ? -13.859 11.258 12.047 1 98.38 109 LEU B CA 1
ATOM 3120 C C . LEU B 1 109 ? -14.664 12.547 11.977 1 98.38 109 LEU B C 1
ATOM 3122 O O . LEU B 1 109 ? -15.875 12.547 12.234 1 98.38 109 LEU B O 1
ATOM 3126 N N . HIS B 1 110 ? -13.961 13.602 11.586 1 98.19 110 HIS B N 1
ATOM 3127 C CA . HIS B 1 110 ? -14.555 14.93 11.531 1 98.19 110 HIS B CA 1
ATOM 3128 C C . HIS B 1 110 ? -14.102 15.688 10.281 1 98.19 110 HIS B C 1
ATOM 3130 O O . HIS B 1 110 ? -12.938 15.594 9.883 1 98.19 110 HIS B O 1
ATOM 3136 N N . THR B 1 111 ? -15.094 16.391 9.68 1 96.88 111 THR B N 1
ATOM 3137 C CA . THR B 1 111 ? -14.734 17.297 8.602 1 96.88 111 THR B CA 1
ATOM 3138 C C . THR B 1 111 ? -14.227 18.625 9.148 1 96.88 111 THR B C 1
ATOM 3140 O O . THR B 1 111 ? -14.906 19.266 9.953 1 96.88 111 THR B O 1
ATOM 3143 N N . TRP B 1 112 ? -13.016 18.969 8.703 1 97.12 112 TRP B N 1
ATOM 3144 C CA . TRP B 1 112 ? -12.414 20.219 9.188 1 97.12 112 TRP B CA 1
ATOM 3145 C C . TRP B 1 112 ? -11.336 20.703 8.227 1 97.12 112 TRP B C 1
ATOM 3147 O O . TRP B 1 112 ? -10.547 19.922 7.707 1 97.12 112 TRP B O 1
ATOM 3157 N N . ASN B 1 113 ? -11.422 21.984 7.973 1 96.25 113 ASN B N 1
ATOM 3158 C CA . ASN B 1 113 ? -10.359 22.672 7.242 1 96.25 113 ASN B CA 1
ATOM 3159 C C . ASN B 1 113 ? -9.258 23.156 8.172 1 96.25 113 ASN B C 1
ATOM 3161 O O . ASN B 1 113 ? -9.492 24.016 9.023 1 96.25 113 ASN B O 1
ATOM 3165 N N . VAL B 1 114 ? -8.062 22.719 7.945 1 96.69 114 VAL B N 1
ATOM 3166 C CA . VAL B 1 114 ? -6.953 22.938 8.867 1 96.69 114 VAL B CA 1
ATOM 3167 C C . VAL B 1 114 ? -6.617 24.422 8.93 1 96.69 114 VAL B C 1
ATOM 3169 O O . VAL B 1 114 ? -5.949 24.875 9.859 1 96.69 114 VAL B O 1
ATOM 3172 N N . TYR B 1 115 ? -7.105 25.219 7.977 1 96.19 115 TYR B N 1
ATOM 3173 C CA . TYR B 1 115 ? -6.855 26.656 7.98 1 96.19 115 TYR B CA 1
ATOM 3174 C C . TYR B 1 115 ? -7.871 27.391 8.852 1 96.19 115 TYR B C 1
ATOM 3176 O O . TYR B 1 115 ? -7.699 28.562 9.164 1 96.19 115 TYR B O 1
ATOM 3184 N N . ASN B 1 116 ? -8.867 26.703 9.211 1 97.44 116 ASN B N 1
ATOM 3185 C CA . ASN B 1 116 ? -9.852 27.281 10.117 1 97.44 116 ASN B CA 1
ATOM 3186 C C . ASN B 1 116 ? -9.523 26.969 11.578 1 97.44 116 ASN B C 1
ATOM 3188 O O . ASN B 1 116 ? -8.891 25.953 11.875 1 97.44 116 ASN B O 1
ATOM 3192 N N . GLU B 1 117 ? -10 27.797 12.422 1 98.06 117 GLU B N 1
ATOM 3193 C CA . GLU B 1 117 ? -9.898 27.469 13.844 1 98.06 117 GLU B CA 1
ATOM 3194 C C . GLU B 1 117 ? -10.625 26.172 14.164 1 98.06 117 GLU B C 1
ATOM 3196 O O . GLU B 1 117 ? -11.727 25.922 13.664 1 98.06 117 GLU B O 1
ATOM 3201 N N . PRO B 1 118 ? -9.922 25.359 14.898 1 98.38 118 PRO B N 1
ATOM 3202 C CA . PRO B 1 118 ? -10.625 24.125 15.219 1 98.38 118 PRO B CA 1
ATOM 3203 C C . PRO B 1 118 ? -11.891 24.359 16.047 1 98.38 118 PRO B C 1
ATOM 3205 O O . PRO B 1 118 ? -11.953 25.297 16.828 1 98.38 118 PRO B O 1
ATOM 3208 N N . PRO B 1 119 ? -12.844 23.453 15.867 1 97.62 119 PRO B N 1
ATOM 3209 C CA . PRO B 1 119 ? -14.031 23.562 16.719 1 97.62 119 PRO B CA 1
ATOM 3210 C C . PRO B 1 119 ? -13.695 23.578 18.203 1 97.62 119 PRO B C 1
ATOM 3212 O O . PRO B 1 119 ? -12.758 22.891 18.641 1 97.62 119 PRO B O 1
ATOM 3215 N N . LYS B 1 120 ? -14.5 24.25 19 1 98 120 LYS B N 1
ATOM 3216 C CA . LYS B 1 120 ? -14.242 24.5 20.406 1 98 120 LYS B CA 1
ATOM 3217 C C . LYS B 1 120 ? -14.102 23.188 21.172 1 98 120 LYS B C 1
ATOM 3219 O O . LYS B 1 120 ? -13.25 23.062 22.062 1 98 120 LYS B O 1
ATOM 3224 N N . GLN B 1 121 ? -14.836 22.188 20.812 1 98.12 121 GLN B N 1
ATOM 3225 C CA . GLN B 1 121 ? -14.844 20.938 21.547 1 98.12 121 GLN B CA 1
ATOM 3226 C C . GLN B 1 121 ? -13.531 20.172 21.359 1 98.12 121 GLN B C 1
ATOM 3228 O O . GLN B 1 121 ? -13.242 19.234 22.109 1 98.12 121 GLN B O 1
ATOM 3233 N N . PHE B 1 122 ? -12.758 20.609 20.406 1 98.75 122 PHE B N 1
ATOM 3234 C CA . PHE B 1 122 ? -11.508 19.906 20.156 1 98.75 122 PHE B CA 1
ATOM 3235 C C . PHE B 1 122 ? -10.312 20.75 20.578 1 98.75 122 PHE B C 1
ATOM 3237 O O . PHE B 1 122 ? -9.164 20.312 20.469 1 98.75 122 PHE B O 1
ATOM 3244 N N . GLN B 1 123 ? -10.5 21.969 21.031 1 98.62 123 GLN B N 1
ATOM 3245 C CA . GLN B 1 123 ? -9.414 22.812 21.484 1 98.62 123 GLN B CA 1
ATOM 3246 C C . GLN B 1 123 ? -8.867 22.328 22.828 1 98.62 123 GLN B C 1
ATOM 3248 O O . GLN B 1 123 ? -9.633 21.922 23.703 1 98.62 123 GLN B O 1
ATOM 3253 N N . GLU B 1 124 ? -7.527 22.266 22.969 1 98.56 124 GLU B N 1
ATOM 3254 C CA . GLU B 1 124 ? -6.812 21.812 24.156 1 98.56 124 GLU B CA 1
ATOM 3255 C C . GLU B 1 124 ? -7.309 20.453 24.625 1 98.56 124 GLU B C 1
ATOM 3257 O O . GLU B 1 124 ? -7.609 20.266 25.812 1 98.56 124 GLU B O 1
ATOM 3262 N N . THR B 1 125 ? -7.371 19.547 23.703 1 98.69 125 THR B N 1
ATOM 3263 C CA . THR B 1 125 ? -8.016 18.266 23.984 1 98.69 125 THR B CA 1
ATOM 3264 C C . THR B 1 125 ? -7.027 17.109 23.812 1 98.69 125 THR B C 1
ATOM 3266 O O . THR B 1 125 ? -7.129 16.094 24.5 1 98.69 125 THR B O 1
ATOM 3269 N N . PHE B 1 126 ? -6.066 17.266 23.016 1 98.88 126 PHE B N 1
ATOM 3270 C CA . PHE B 1 126 ? -5.309 16.109 22.562 1 98.88 126 PHE B CA 1
ATOM 3271 C C . PHE B 1 126 ? -3.936 16.062 23.219 1 98.88 126 PHE B C 1
ATOM 3273 O O . PHE B 1 126 ? -3.293 17.109 23.391 1 98.88 126 PHE B O 1
ATOM 3280 N N . ASP B 1 127 ? -3.531 14.859 23.531 1 98.88 127 ASP B N 1
ATOM 3281 C CA . ASP B 1 127 ? -2.176 14.602 24 1 98.88 127 ASP B CA 1
ATOM 3282 C C . ASP B 1 127 ? -1.183 14.555 22.844 1 98.88 127 ASP B C 1
ATOM 3284 O O . ASP B 1 127 ? -0.007 14.891 23.016 1 98.88 127 ASP B O 1
ATOM 3288 N N . ILE B 1 128 ? -1.611 14.109 21.75 1 98.94 128 ILE B N 1
ATOM 3289 C CA . ILE B 1 128 ? -0.8 14.008 20.531 1 98.94 128 ILE B CA 1
ATOM 3290 C C . ILE B 1 128 ? -1.595 14.516 19.328 1 98.94 128 ILE B C 1
ATOM 3292 O O . ILE B 1 128 ? -2.756 14.148 19.156 1 98.94 128 ILE B O 1
ATOM 3296 N N . VAL B 1 129 ? -0.988 15.352 18.562 1 98.94 129 VAL B N 1
ATOM 3297 C CA . VAL B 1 129 ? -1.487 15.742 17.25 1 98.94 129 VAL B CA 1
ATOM 3298 C C . VAL B 1 129 ? -0.496 15.312 16.172 1 98.94 129 VAL B C 1
ATOM 3300 O O . VAL B 1 129 ? 0.688 15.648 16.234 1 98.94 129 VAL B O 1
ATOM 3303 N N . HIS B 1 130 ? -1.036 14.531 15.312 1 98.94 130 HIS B N 1
ATOM 3304 C CA . HIS B 1 130 ? -0.249 14.039 14.188 1 98.94 130 HIS B CA 1
ATOM 3305 C C . HIS B 1 130 ? -0.707 14.672 12.875 1 98.94 130 HIS B C 1
ATOM 3307 O O . HIS B 1 130 ? -1.906 14.852 12.656 1 98.94 130 HIS B O 1
ATOM 3313 N N . VAL B 1 131 ? 0.213 15.031 12.016 1 98.75 131 VAL B N 1
ATOM 3314 C CA . VAL B 1 131 ? -0.056 15.484 10.656 1 98.75 131 VAL B CA 1
ATOM 3315 C C . VAL B 1 131 ? 1.055 15.008 9.719 1 98.75 131 VAL B C 1
ATOM 3317 O O . VAL B 1 131 ? 2.227 14.977 10.102 1 98.75 131 VAL B O 1
ATOM 3320 N N . ARG B 1 132 ? 0.657 14.555 8.586 1 98.12 132 ARG B N 1
ATOM 3321 C CA . ARG B 1 132 ? 1.656 14.008 7.676 1 98.12 132 ARG B CA 1
ATOM 3322 C C . ARG B 1 132 ? 1.331 14.359 6.23 1 98.12 132 ARG B C 1
ATOM 3324 O O . ARG B 1 132 ? 0.182 14.242 5.801 1 98.12 132 ARG B O 1
ATOM 3331 N N . LEU B 1 133 ? 2.352 14.773 5.496 1 95.44 133 LEU B N 1
ATOM 3332 C CA . LEU B 1 133 ? 2.359 14.922 4.047 1 95.44 133 LEU B CA 1
ATOM 3333 C C . LEU B 1 133 ? 1.288 15.906 3.594 1 95.44 133 LEU B C 1
ATOM 3335 O O . LEU B 1 133 ? 0.476 15.594 2.721 1 95.44 133 LEU B O 1
ATOM 3339 N N . ILE B 1 134 ? 1.38 17.125 4.172 1 93.56 134 ILE B N 1
ATOM 3340 C CA . ILE B 1 134 ? 0.414 18.156 3.809 1 93.56 134 ILE B CA 1
ATOM 3341 C C . ILE B 1 134 ? 1.135 19.328 3.146 1 93.56 134 ILE B C 1
ATOM 3343 O O . ILE B 1 134 ? 0.642 20.469 3.164 1 93.56 134 ILE B O 1
ATOM 3347 N N . THR B 1 135 ? 2.301 19.094 2.572 1 89.5 135 THR B N 1
ATOM 3348 C CA . THR B 1 135 ? 3.104 20.156 1.954 1 89.5 135 THR B CA 1
ATOM 3349 C C . THR B 1 135 ? 2.281 20.922 0.927 1 89.5 135 THR B C 1
ATOM 3351 O O . THR B 1 135 ? 2.361 22.156 0.859 1 89.5 135 THR B O 1
ATOM 3354 N N . VAL B 1 136 ? 1.473 20.219 0.191 1 81.38 136 VAL B N 1
ATOM 3355 C CA . VAL B 1 136 ? 0.702 20.844 -0.882 1 81.38 136 VAL B CA 1
ATOM 3356 C C . VAL B 1 136 ? -0.365 21.766 -0.289 1 81.38 136 VAL B C 1
ATOM 3358 O O . VAL B 1 136 ? -0.85 22.672 -0.96 1 81.38 136 VAL B O 1
ATOM 3361 N N . ALA B 1 137 ? -0.706 21.5 0.944 1 85.38 137 ALA B N 1
ATOM 3362 C CA . ALA B 1 137 ? -1.721 22.312 1.61 1 85.38 137 ALA B CA 1
ATOM 3363 C C . ALA B 1 137 ? -1.099 23.562 2.242 1 85.38 137 ALA B C 1
ATOM 3365 O O . ALA B 1 137 ? -1.812 24.484 2.633 1 85.38 137 ALA B O 1
ATOM 3366 N N . VAL B 1 138 ? 0.174 23.578 2.377 1 90.81 138 VAL B N 1
ATOM 3367 C CA . VAL B 1 138 ? 0.85 24.719 2.977 1 90.81 138 VAL B CA 1
ATOM 3368 C C . VAL B 1 138 ? 0.884 25.875 1.98 1 90.81 138 VAL B C 1
ATOM 3370 O O . VAL B 1 138 ? 1.532 25.797 0.935 1 90.81 138 VAL B O 1
ATOM 3373 N N . LYS B 1 139 ? 0.26 26.953 2.357 1 87.94 139 LYS B N 1
ATOM 3374 C CA . LYS B 1 139 ? 0.159 28.109 1.481 1 87.94 139 LYS B CA 1
ATOM 3375 C C . LYS B 1 139 ? 1.322 29.078 1.708 1 87.94 139 LYS B C 1
ATOM 3377 O O . LYS B 1 139 ? 1.784 29.234 2.838 1 87.94 139 LYS B O 1
ATOM 3382 N N . ASN B 1 140 ? 1.746 29.672 0.629 1 89.12 140 ASN B N 1
ATOM 3383 C CA . ASN B 1 140 ? 2.738 30.75 0.653 1 89.12 140 ASN B CA 1
ATOM 3384 C C . ASN B 1 140 ? 4.039 30.281 1.312 1 89.12 140 ASN B C 1
ATOM 3386 O O . ASN B 1 140 ? 4.703 31.078 1.991 1 89.12 140 ASN B O 1
ATOM 3390 N N . ASN B 1 141 ? 4.258 28.969 1.213 1 90.94 141 ASN B N 1
ATOM 3391 C CA . ASN B 1 141 ? 5.473 28.406 1.792 1 90.94 141 ASN B CA 1
ATOM 3392 C C . ASN B 1 141 ? 5.594 28.734 3.277 1 90.94 141 ASN B C 1
ATOM 3394 O O . ASN B 1 141 ? 6.691 28.984 3.771 1 90.94 141 ASN B O 1
ATOM 3398 N N . ASP B 1 142 ? 4.484 28.906 3.9 1 94.69 142 ASP B N 1
ATOM 3399 C CA . ASP B 1 142 ? 4.441 29.281 5.312 1 94.69 142 ASP B CA 1
ATOM 3400 C C . ASP B 1 142 ? 3.557 28.312 6.105 1 94.69 142 ASP B C 1
ATOM 3402 O O . ASP B 1 142 ? 2.33 28.359 5.996 1 94.69 142 ASP B O 1
ATOM 3406 N N . PRO B 1 143 ? 4.172 27.469 6.957 1 96.75 143 PRO B N 1
ATOM 3407 C CA . PRO B 1 143 ? 3.385 26.484 7.707 1 96.75 143 PRO B CA 1
ATOM 3408 C C . PRO B 1 143 ? 2.74 27.078 8.961 1 96.75 143 PRO B C 1
ATOM 3410 O O . PRO B 1 143 ? 1.952 26.406 9.633 1 96.75 143 PRO B O 1
ATOM 3413 N N . ARG B 1 144 ? 3.014 28.344 9.297 1 97.56 144 ARG B N 1
ATOM 3414 C CA . ARG B 1 144 ? 2.678 28.922 10.586 1 97.56 144 ARG B CA 1
ATOM 3415 C C . ARG B 1 144 ? 1.167 29 10.781 1 97.56 144 ARG B C 1
ATOM 3417 O O . ARG B 1 144 ? 0.664 28.719 11.875 1 97.56 144 ARG B O 1
ATOM 3424 N N . PRO B 1 145 ? 0.408 29.344 9.688 1 97.06 145 PRO B N 1
ATOM 3425 C CA . PRO B 1 145 ? -1.042 29.359 9.891 1 97.06 145 PRO B CA 1
ATOM 3426 C C . PRO B 1 145 ? -1.601 27.984 10.266 1 97.06 145 PRO B C 1
ATOM 3428 O O . PRO B 1 145 ? -2.488 27.891 11.117 1 97.06 145 PRO B O 1
ATOM 3431 N N . ILE B 1 146 ? -1.139 26.938 9.656 1 97.56 146 ILE B N 1
ATOM 3432 C CA . ILE B 1 146 ? -1.55 25.562 9.977 1 97.56 146 ILE B CA 1
ATOM 3433 C C . ILE B 1 146 ? -1.062 25.203 11.375 1 97.56 146 ILE B C 1
ATOM 3435 O O . ILE B 1 146 ? -1.823 24.656 12.188 1 97.56 146 ILE B O 1
ATOM 3439 N N . LEU B 1 147 ? 0.171 25.562 11.672 1 98.25 147 LEU B N 1
ATOM 3440 C CA . LEU B 1 147 ? 0.787 25.266 12.961 1 98.25 147 LEU B CA 1
ATOM 3441 C C . LEU B 1 147 ? -0.006 25.875 14.109 1 98.25 147 LEU B C 1
ATOM 3443 O O . LEU B 1 147 ? -0.192 25.25 15.148 1 98.25 147 LEU B O 1
ATOM 3447 N N . ALA B 1 148 ? -0.474 27.062 13.922 1 98 148 ALA B N 1
ATOM 3448 C CA . ALA B 1 148 ? -1.252 27.766 14.945 1 98 148 ALA B CA 1
ATOM 3449 C C . ALA B 1 148 ? -2.51 26.984 15.305 1 98 148 ALA B C 1
ATOM 3451 O O . ALA B 1 148 ? -2.857 26.859 16.484 1 98 148 ALA B O 1
ATOM 3452 N N . ASN B 1 149 ? -3.145 26.438 14.32 1 98.5 149 ASN B N 1
ATOM 3453 C CA . ASN B 1 149 ? -4.375 25.672 14.547 1 98.5 149 ASN B CA 1
ATOM 3454 C C . ASN B 1 149 ? -4.086 24.297 15.133 1 98.5 149 ASN B C 1
ATOM 3456 O O . ASN B 1 149 ? -4.844 23.797 15.961 1 98.5 149 ASN B O 1
ATOM 3460 N N . LEU B 1 150 ? -3.012 23.672 14.734 1 98.75 150 LEU B N 1
ATOM 3461 C CA . LEU B 1 150 ? -2.609 22.406 15.328 1 98.75 150 LEU B CA 1
ATOM 3462 C C . LEU B 1 150 ? -2.299 22.578 16.812 1 98.75 150 LEU B C 1
ATOM 3464 O O . LEU B 1 150 ? -2.648 21.719 17.625 1 98.75 150 LEU B O 1
ATOM 3468 N N . LYS B 1 151 ? -1.668 23.672 17.125 1 98.69 151 LYS B N 1
ATOM 3469 C CA . LYS B 1 151 ? -1.321 23.969 18.516 1 98.69 151 LYS B CA 1
ATOM 3470 C C . LYS B 1 151 ? -2.574 24.125 19.375 1 98.69 151 LYS B C 1
ATOM 3472 O O . LYS B 1 151 ? -2.594 23.703 20.531 1 98.69 151 LYS B O 1
ATOM 3477 N N . LYS B 1 152 ? -3.615 24.688 18.828 1 98.62 152 LYS B N 1
ATOM 3478 C CA . LYS B 1 152 ? -4.863 24.891 19.547 1 98.62 152 LYS B CA 1
ATOM 3479 C C . LYS B 1 152 ? -5.52 23.562 19.906 1 98.62 152 LYS B C 1
ATOM 3481 O O . LYS B 1 152 ? -6.273 23.469 20.875 1 98.62 152 LYS B O 1
ATOM 3486 N N . LEU B 1 153 ? -5.234 22.516 19.125 1 98.88 153 LEU B N 1
ATOM 3487 C CA . LEU B 1 153 ? -5.777 21.188 19.406 1 98.88 153 LEU B CA 1
ATOM 3488 C C . LEU B 1 153 ? -5.109 20.562 20.625 1 98.88 153 LEU B C 1
ATOM 3490 O O . LEU B 1 153 ? -5.727 19.781 21.344 1 98.88 153 LEU B O 1
ATOM 3494 N N . LEU B 1 154 ? -3.861 20.938 20.875 1 98.88 154 LEU B N 1
ATOM 3495 C CA . LEU B 1 154 ? -3.023 20.266 21.875 1 98.88 154 LEU B CA 1
ATOM 3496 C C . LEU B 1 154 ? -3.336 20.766 23.281 1 98.88 154 LEU B C 1
ATOM 3498 O O . LEU B 1 154 ? -3.531 21.969 23.484 1 98.88 154 LEU B O 1
ATOM 3502 N N . LYS B 1 155 ? -3.344 19.875 24.219 1 98.31 155 LYS B N 1
ATOM 3503 C CA . LYS B 1 155 ? -3.217 20.234 25.625 1 98.31 155 LYS B CA 1
ATOM 3504 C C . LYS B 1 155 ? -1.861 20.875 25.906 1 98.31 155 LYS B C 1
ATOM 3506 O O . LYS B 1 155 ? -0.882 20.609 25.219 1 98.31 155 LYS B O 1
ATOM 3511 N N . PRO B 1 156 ? -1.923 21.75 26.984 1 97.75 156 PRO B N 1
ATOM 3512 C CA . PRO B 1 156 ? -0.578 22.094 27.453 1 97.75 156 PRO B CA 1
ATOM 3513 C C . PRO B 1 156 ? 0.267 20.859 27.766 1 97.75 156 PRO B C 1
ATOM 3515 O O . PRO B 1 156 ? -0.209 19.938 28.438 1 97.75 156 PRO B O 1
ATOM 3518 N N . GLY B 1 157 ? 1.414 20.797 27.234 1 98 157 GLY B N 1
ATOM 3519 C CA . GLY B 1 157 ? 2.275 19.641 27.453 1 98 157 GLY B CA 1
ATOM 3520 C C . GLY B 1 157 ? 2.082 18.547 26.406 1 98 157 GLY B C 1
ATOM 3521 O O . GLY B 1 157 ? 2.811 17.547 26.406 1 98 157 GLY B O 1
ATOM 3522 N N . GLY B 1 158 ? 1.112 18.719 25.516 1 98.69 158 GLY B N 1
ATOM 3523 C CA . GLY B 1 158 ? 0.89 17.75 24.453 1 98.69 158 GLY B CA 1
ATOM 3524 C C . GLY B 1 158 ? 1.968 17.766 23.391 1 98.69 158 GLY B C 1
ATOM 3525 O O . GLY B 1 158 ? 2.787 18.688 23.344 1 98.69 158 GLY B O 1
ATOM 3526 N N . PHE B 1 159 ? 1.974 16.766 22.5 1 98.88 159 PHE B N 1
ATOM 3527 C CA . PHE B 1 159 ? 3.039 16.625 21.516 1 98.88 159 PHE B CA 1
ATOM 3528 C C . PHE B 1 159 ? 2.488 16.75 20.094 1 98.88 159 PHE B C 1
ATOM 3530 O O . PHE B 1 159 ? 1.418 16.203 19.797 1 98.88 159 PHE B O 1
ATOM 3537 N N . LEU B 1 160 ? 3.254 17.438 19.312 1 98.94 160 LEU B N 1
ATOM 3538 C CA . LEU B 1 160 ? 3.051 17.469 17.859 1 98.94 160 LEU B CA 1
ATOM 3539 C C . LEU B 1 160 ? 4.027 16.531 17.156 1 98.94 160 LEU B C 1
ATOM 3541 O O . LEU B 1 160 ? 5.223 16.531 17.453 1 98.94 160 LEU B O 1
ATOM 3545 N N . GLN B 1 161 ? 3.543 15.703 16.312 1 98.94 161 GLN B N 1
ATOM 3546 C CA . GLN B 1 161 ? 4.344 14.992 15.312 1 98.94 161 GLN B CA 1
ATOM 3547 C C . GLN B 1 161 ? 3.953 15.398 13.898 1 98.94 161 GLN B C 1
ATOM 3549 O O . GLN B 1 161 ? 2.807 15.203 13.484 1 98.94 161 GLN B O 1
ATOM 3554 N N . TRP B 1 162 ? 4.887 15.977 13.195 1 98.88 162 TRP B N 1
ATOM 3555 C CA . TRP B 1 162 ? 4.68 16.406 11.82 1 98.88 162 TRP B CA 1
ATOM 3556 C C . TRP B 1 162 ? 5.648 15.695 10.875 1 98.88 162 TRP B C 1
ATOM 3558 O O . TRP B 1 162 ? 6.855 15.938 10.922 1 98.88 162 TRP B O 1
ATOM 3568 N N . ASP B 1 163 ? 5.121 14.805 10.008 1 98.75 163 ASP B N 1
ATOM 3569 C CA . ASP B 1 163 ? 5.91 14.031 9.055 1 98.75 163 ASP B CA 1
ATOM 3570 C C . ASP B 1 163 ? 5.809 14.617 7.648 1 98.75 163 ASP B C 1
ATOM 3572 O O . ASP B 1 163 ? 4.711 14.875 7.156 1 98.75 163 ASP B O 1
ATOM 3576 N N . GLU B 1 164 ? 6.957 14.781 6.965 1 97.44 164 GLU B N 1
ATOM 3577 C CA . GLU B 1 164 ? 6.996 15.227 5.574 1 97.44 164 GLU B CA 1
ATOM 3578 C C . GLU B 1 164 ? 8.094 14.5 4.797 1 97.44 164 GLU B C 1
ATOM 3580 O O . GLU B 1 164 ? 9.055 14.016 5.383 1 97.44 164 GLU B O 1
ATOM 3585 N N . ALA B 1 165 ? 7.887 14.43 3.496 1 96.44 165 ALA B N 1
ATOM 3586 C CA . ALA B 1 165 ? 8.992 14.07 2.609 1 96.44 165 ALA B CA 1
ATOM 3587 C C . ALA B 1 165 ? 9.945 15.25 2.416 1 96.44 165 ALA B C 1
ATOM 3589 O O . ALA B 1 165 ? 9.508 16.406 2.303 1 96.44 165 ALA B O 1
ATOM 3590 N N . ASP B 1 166 ? 11.188 15.008 2.375 1 95.94 166 ASP B N 1
ATOM 3591 C CA . ASP B 1 166 ? 12.172 16.062 2.16 1 95.94 166 ASP B CA 1
ATOM 3592 C C . ASP B 1 166 ? 12.211 16.484 0.695 1 95.94 166 ASP B C 1
ATOM 3594 O O . ASP B 1 166 ? 13.188 16.203 -0.011 1 95.94 166 ASP B O 1
ATOM 3598 N N . SER B 1 167 ? 11.312 17.266 0.331 1 91.06 167 SER B N 1
ATOM 3599 C CA . SER B 1 167 ? 11.203 17.734 -1.047 1 91.06 167 SER B CA 1
ATOM 3600 C C . SER B 1 167 ? 12.203 18.859 -1.334 1 91.06 167 SER B C 1
ATOM 3602 O O . SER B 1 167 ? 12.164 19.469 -2.4 1 91.06 167 SER B O 1
ATOM 3604 N N . VAL B 1 168 ? 13.016 19.141 -0.431 1 91.69 168 VAL B N 1
ATOM 3605 C CA . VAL B 1 168 ? 14.039 20.172 -0.599 1 91.69 168 VAL B CA 1
ATOM 3606 C C . VAL B 1 168 ? 15.375 19.516 -0.945 1 91.69 168 VAL B C 1
ATOM 3608 O O . VAL B 1 168 ? 16.016 19.875 -1.942 1 91.69 168 VAL B O 1
ATOM 3611 N N . ASP B 1 169 ? 15.742 18.5 -0.172 1 91.88 169 ASP B N 1
ATOM 3612 C CA . ASP B 1 169 ? 17.031 17.844 -0.357 1 91.88 169 ASP B CA 1
ATOM 3613 C C . ASP B 1 169 ? 16.859 16.438 -0.903 1 91.88 169 ASP B C 1
ATOM 3615 O O . ASP B 1 169 ? 17.484 15.492 -0.416 1 91.88 169 ASP B O 1
ATOM 3619 N N . TRP B 1 170 ? 16.016 16.266 -1.837 1 94.56 170 TRP B N 1
ATOM 3620 C CA . TRP B 1 170 ? 15.844 14.992 -2.535 1 94.56 170 TRP B CA 1
ATOM 3621 C C . TRP B 1 170 ? 16.906 14.836 -3.627 1 94.56 170 TRP B C 1
ATOM 3623 O O . TRP B 1 170 ? 17.531 15.812 -4.039 1 94.56 170 TRP B O 1
ATOM 3633 N N . THR B 1 171 ? 17.156 13.594 -4.062 1 96.06 171 THR B N 1
ATOM 3634 C CA . THR B 1 171 ? 18.078 13.273 -5.141 1 96.06 171 THR B CA 1
ATOM 3635 C C . THR B 1 171 ? 17.516 12.164 -6.023 1 96.06 171 THR B C 1
ATOM 3637 O O . THR B 1 171 ? 16.5 11.562 -5.699 1 96.06 171 THR B O 1
ATOM 3640 N N . VAL B 1 172 ? 18.109 12.008 -7.168 1 97.81 172 VAL B N 1
ATOM 3641 C CA . VAL B 1 172 ? 17.875 10.836 -8 1 97.81 172 VAL B CA 1
ATOM 3642 C C . VAL B 1 172 ? 19.094 9.914 -7.969 1 97.81 172 VAL B C 1
ATOM 3644 O O . VAL B 1 172 ? 20.219 10.352 -8.211 1 97.81 172 VAL B O 1
ATOM 3647 N N . LYS B 1 173 ? 18.844 8.688 -7.586 1 97.94 173 LYS B N 1
ATOM 3648 C CA . LYS B 1 173 ? 19.891 7.676 -7.574 1 97.94 173 LYS B CA 1
ATOM 3649 C C . LYS B 1 173 ? 19.906 6.879 -8.875 1 97.94 173 LYS B C 1
ATOM 3651 O O . LYS B 1 173 ? 18.859 6.699 -9.508 1 97.94 173 LYS B O 1
ATOM 3656 N N . THR B 1 174 ? 21.078 6.449 -9.297 1 98.06 174 THR B N 1
ATOM 3657 C CA . THR B 1 174 ? 21.234 5.668 -10.516 1 98.06 174 THR B CA 1
ATOM 3658 C C . THR B 1 174 ? 22.109 4.441 -10.266 1 98.06 174 THR B C 1
ATOM 3660 O O . THR B 1 174 ? 22.938 4.434 -9.359 1 98.06 174 THR B O 1
ATOM 3663 N N . ILE B 1 175 ? 21.875 3.41 -11.078 1 97.25 175 ILE B N 1
ATOM 3664 C CA . ILE B 1 175 ? 22.703 2.207 -10.977 1 97.25 175 ILE B CA 1
ATOM 3665 C C . ILE B 1 175 ? 24.078 2.471 -11.578 1 97.25 175 ILE B C 1
ATOM 3667 O O . ILE B 1 175 ? 25.062 1.811 -11.211 1 97.25 175 ILE B O 1
ATOM 3671 N N . ASP B 1 176 ? 24.094 3.393 -12.516 1 95.5 176 ASP B N 1
ATOM 3672 C CA . ASP B 1 176 ? 25.359 3.82 -13.102 1 95.5 176 ASP B CA 1
ATOM 3673 C C . ASP B 1 176 ? 25.219 5.176 -13.789 1 95.5 176 ASP B C 1
ATOM 3675 O O . ASP B 1 176 ? 24.109 5.672 -13.969 1 95.5 176 ASP B O 1
ATOM 3679 N N . SER B 1 177 ? 26.328 5.793 -14.172 1 95.06 177 SER B N 1
ATOM 3680 C CA . SER B 1 177 ? 26.359 7.184 -14.617 1 95.06 177 SER B CA 1
ATOM 3681 C C . SER B 1 177 ? 25.75 7.332 -16.016 1 95.06 177 SER B C 1
ATOM 3683 O O . SER B 1 177 ? 25.469 8.445 -16.453 1 95.06 177 SER B O 1
ATOM 3685 N N . SER B 1 178 ? 25.516 6.289 -16.719 1 96.12 178 SER B N 1
ATOM 3686 C CA . SER B 1 178 ? 25.016 6.359 -18.078 1 96.12 178 SER B CA 1
ATOM 3687 C C . SER B 1 178 ? 23.5 6.527 -18.094 1 96.12 178 SER B C 1
ATOM 3689 O O . SER B 1 178 ? 22.906 6.855 -19.141 1 96.12 178 SER B O 1
ATOM 3691 N N . VAL B 1 179 ? 22.922 6.305 -16.953 1 97.44 179 VAL B N 1
ATOM 3692 C CA . VAL B 1 179 ? 21.469 6.367 -16.875 1 97.44 179 VAL B CA 1
ATOM 3693 C C . VAL B 1 179 ? 21.016 7.828 -16.844 1 97.44 179 VAL B C 1
ATOM 3695 O O . VAL B 1 179 ? 21.438 8.594 -15.984 1 97.44 179 VAL B O 1
ATOM 3698 N N . ALA B 1 180 ? 20.141 8.211 -17.828 1 97.88 180 ALA B N 1
ATOM 3699 C CA . ALA B 1 180 ? 19.578 9.555 -17.859 1 97.88 180 ALA B CA 1
ATOM 3700 C C . ALA B 1 180 ? 18.594 9.766 -16.719 1 97.88 180 ALA B C 1
ATOM 3702 O O . ALA B 1 180 ? 17.875 8.836 -16.328 1 97.88 180 ALA B O 1
ATOM 3703 N N . THR B 1 181 ? 18.578 11.008 -16.188 1 98.25 181 THR B N 1
ATOM 3704 C CA . THR B 1 181 ? 17.734 11.266 -15.031 1 98.25 181 THR B CA 1
ATOM 3705 C C . THR B 1 181 ? 16.906 12.539 -15.242 1 98.25 181 THR B C 1
ATOM 3707 O O . THR B 1 181 ? 16.109 12.906 -14.383 1 98.25 181 THR B O 1
ATOM 3710 N N . ASP B 1 182 ? 17 13.234 -16.328 1 97.94 182 ASP B N 1
ATOM 3711 C CA . ASP B 1 182 ? 16.484 14.586 -16.547 1 97.94 182 ASP B CA 1
ATOM 3712 C C . ASP B 1 182 ? 14.961 14.609 -16.484 1 97.94 182 ASP B C 1
ATOM 3714 O O . ASP B 1 182 ? 14.375 15.508 -15.891 1 97.94 182 ASP B O 1
ATOM 3718 N N . ASP B 1 183 ? 14.32 13.672 -17.141 1 97.25 183 ASP B N 1
ATOM 3719 C CA . ASP B 1 183 ? 12.859 13.656 -17.188 1 97.25 183 ASP B CA 1
ATOM 3720 C C . ASP B 1 183 ? 12.273 13.32 -15.812 1 97.25 183 ASP B C 1
ATOM 3722 O O . ASP B 1 183 ? 11.266 13.898 -15.406 1 97.25 183 ASP B O 1
ATOM 3726 N N . LEU B 1 184 ? 12.898 12.344 -15.125 1 97.5 184 LEU B N 1
ATOM 3727 C CA . LEU B 1 184 ? 12.438 12.016 -13.781 1 97.5 184 LEU B CA 1
ATOM 3728 C C . LEU B 1 184 ? 12.617 13.203 -12.844 1 97.5 184 LEU B C 1
ATOM 3730 O O . LEU B 1 184 ? 11.727 13.5 -12.039 1 97.5 184 LEU B O 1
ATOM 3734 N N . LYS B 1 185 ? 13.766 13.875 -12.969 1 97.12 185 LYS B N 1
ATOM 3735 C CA . LYS B 1 185 ? 14.008 15.07 -12.164 1 97.12 185 LYS B CA 1
ATOM 3736 C C . LYS B 1 185 ? 12.977 16.156 -12.445 1 97.12 185 LYS B C 1
ATOM 3738 O O . LYS B 1 185 ? 12.461 16.781 -11.523 1 97.12 185 LYS B O 1
ATOM 3743 N N . ARG B 1 186 ? 12.711 16.344 -13.68 1 94.81 186 ARG B N 1
ATOM 3744 C CA . ARG B 1 186 ? 11.719 17.328 -14.07 1 94.81 186 ARG B CA 1
ATOM 3745 C C . ARG B 1 186 ? 10.352 17 -13.5 1 94.81 186 ARG B C 1
ATOM 3747 O O . ARG B 1 186 ? 9.656 17.891 -12.984 1 94.81 186 ARG B O 1
ATOM 3754 N N . LEU B 1 187 ? 9.992 15.789 -13.594 1 93.56 187 LEU B N 1
ATOM 3755 C CA . LEU B 1 187 ? 8.711 15.328 -13.062 1 93.56 187 LEU B CA 1
ATOM 3756 C C . LEU B 1 187 ? 8.617 15.594 -11.562 1 93.56 187 LEU B C 1
ATOM 3758 O O . LEU B 1 187 ? 7.633 16.172 -11.094 1 93.56 187 LEU B O 1
ATOM 3762 N N . PHE B 1 188 ? 9.641 15.227 -10.875 1 94 188 PHE B N 1
ATOM 3763 C CA . PHE B 1 188 ? 9.578 15.32 -9.422 1 94 188 PHE B CA 1
ATOM 3764 C C . PHE B 1 188 ? 9.68 16.781 -8.977 1 94 188 PHE B C 1
ATOM 3766 O O . PHE B 1 188 ? 9.086 17.156 -7.965 1 94 188 PHE B O 1
ATOM 3773 N N . GLN B 1 189 ? 10.344 17.531 -9.672 1 90.75 189 GLN B N 1
ATOM 3774 C CA . GLN B 1 189 ? 10.414 18.969 -9.375 1 90.75 189 GLN B CA 1
ATOM 3775 C C . GLN B 1 189 ? 9.039 19.625 -9.484 1 90.75 189 GLN B C 1
ATOM 3777 O O . GLN B 1 189 ? 8.703 20.516 -8.703 1 90.75 189 GLN B O 1
ATOM 3782 N N . GLN B 1 190 ? 8.328 19.188 -10.445 1 85.88 190 GLN B N 1
ATOM 3783 C CA . GLN B 1 190 ? 6.969 19.719 -10.602 1 85.88 190 GLN B CA 1
ATOM 3784 C C . GLN B 1 190 ? 6.102 19.344 -9.398 1 85.88 190 GLN B C 1
ATOM 3786 O O . GLN B 1 190 ? 5.219 20.125 -9.016 1 85.88 190 GLN B O 1
ATOM 3791 N N . LEU B 1 191 ? 6.383 18.219 -8.836 1 84.31 191 LEU B N 1
ATOM 3792 C CA . LEU B 1 191 ? 5.629 17.766 -7.676 1 84.31 191 LEU B CA 1
ATOM 3793 C C . LEU B 1 191 ? 6.051 18.531 -6.422 1 84.31 191 LEU B C 1
ATOM 3795 O O . LEU B 1 191 ? 5.207 18.938 -5.625 1 84.31 191 LEU B O 1
ATOM 3799 N N . CYS B 1 192 ? 7.312 18.672 -6.156 1 82 192 CYS B N 1
ATOM 3800 C CA . CYS B 1 192 ? 7.875 19.25 -4.938 1 82 192 CYS B CA 1
ATOM 3801 C C . CYS B 1 192 ? 7.621 20.75 -4.875 1 82 192 CYS B C 1
ATOM 3803 O O . CYS B 1 192 ? 7.398 21.297 -3.797 1 82 192 CYS B O 1
ATOM 3805 N N . GLY B 1 193 ? 7.688 21.344 -5.934 1 77.62 193 GLY B N 1
ATOM 3806 C CA . GLY B 1 193 ? 7.562 22.797 -5.93 1 77.62 193 GLY B CA 1
ATOM 3807 C C . GLY B 1 193 ? 8.719 23.484 -5.238 1 77.62 193 GLY B C 1
ATOM 3808 O O . GLY B 1 193 ? 9.875 23.094 -5.398 1 77.62 193 GLY B O 1
ATOM 3809 N N . SER B 1 194 ? 8.406 24.641 -4.562 1 76 194 SER B N 1
ATOM 3810 C CA . SER B 1 194 ? 9.43 25.453 -3.926 1 76 194 SER B CA 1
ATOM 3811 C C . SER B 1 194 ? 9.258 25.484 -2.41 1 76 194 SER B C 1
ATOM 3813 O O . SER B 1 194 ? 9.594 26.469 -1.761 1 76 194 SER B O 1
ATOM 3815 N N . HIS B 1 195 ? 8.922 24.453 -1.856 1 78.81 195 HIS B N 1
ATOM 3816 C CA . HIS B 1 195 ? 8.617 24.438 -0.431 1 78.81 195 HIS B CA 1
ATOM 3817 C C . HIS B 1 195 ? 9.883 24.281 0.402 1 78.81 195 HIS B C 1
ATOM 3819 O O . HIS B 1 195 ? 10.203 23.188 0.868 1 78.81 195 HIS B O 1
ATOM 3825 N N . ASP B 1 196 ? 10.469 25.391 0.766 1 88.38 196 ASP B N 1
ATOM 3826 C CA . ASP B 1 196 ? 11.727 25.328 1.505 1 88.38 196 ASP B CA 1
ATOM 3827 C C . ASP B 1 196 ? 11.508 25.594 2.992 1 88.38 196 ASP B C 1
ATOM 3829 O O . ASP B 1 196 ? 12.461 25.609 3.773 1 88.38 196 ASP B O 1
ATOM 3833 N N . TRP B 1 197 ? 10.203 25.75 3.357 1 93.69 197 TRP B N 1
ATOM 3834 C CA . TRP B 1 197 ? 9.898 26.016 4.758 1 93.69 197 TRP B CA 1
ATOM 3835 C C . TRP B 1 197 ? 10.406 24.891 5.652 1 93.69 197 TRP B C 1
ATOM 3837 O O . TRP B 1 197 ? 10.688 25.109 6.836 1 93.69 197 TRP B O 1
ATOM 3847 N N . LYS B 1 198 ? 10.562 23.734 5.121 1 95.44 198 LYS B N 1
ATOM 3848 C CA . LYS B 1 198 ? 11.008 22.578 5.875 1 95.44 198 LYS B CA 1
ATOM 3849 C C . LYS B 1 198 ? 12.391 22.797 6.473 1 95.44 198 LYS B C 1
ATOM 3851 O O . LYS B 1 198 ? 12.711 22.25 7.535 1 95.44 198 LYS B O 1
ATOM 3856 N N . ARG B 1 199 ? 13.195 23.625 5.82 1 94.5 199 ARG B N 1
ATOM 3857 C CA . ARG B 1 199 ? 14.547 23.922 6.293 1 94.5 199 ARG B CA 1
ATOM 3858 C C . ARG B 1 199 ? 14.508 24.703 7.598 1 94.5 199 ARG B C 1
ATOM 3860 O O . ARG B 1 199 ? 15.453 24.656 8.383 1 94.5 199 ARG B O 1
ATOM 3867 N N . TYR B 1 200 ? 13.414 25.328 7.836 1 95.88 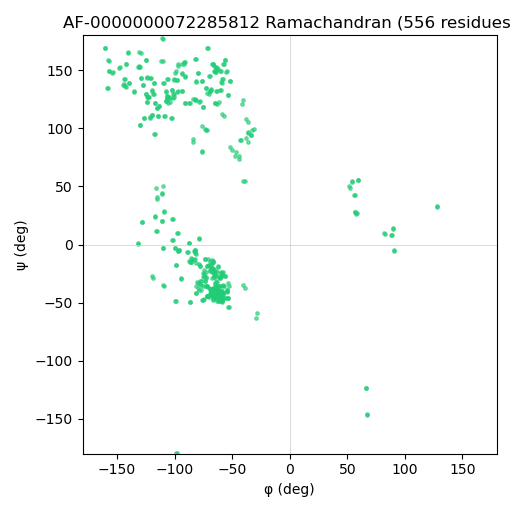200 TYR B N 1
ATOM 3868 C CA . TYR B 1 200 ? 13.328 26.25 8.969 1 95.88 200 TYR B CA 1
ATOM 3869 C C . TYR B 1 200 ? 12.32 25.75 10 1 95.88 200 TYR B C 1
ATOM 3871 O O . TYR B 1 200 ? 11.969 26.469 10.938 1 95.88 200 TYR B O 1
ATOM 3879 N N . MET B 1 201 ? 11.898 24.562 9.867 1 97.56 201 MET B N 1
ATOM 3880 C CA . MET B 1 201 ? 10.789 24.078 10.68 1 97.56 201 MET B CA 1
ATOM 3881 C C . MET B 1 201 ? 11.172 24.031 12.156 1 97.56 201 MET B C 1
ATOM 3883 O O . MET B 1 201 ? 10.352 24.344 13.023 1 97.56 201 MET B O 1
ATOM 3887 N N . VAL B 1 202 ? 12.375 23.672 12.477 1 98.06 202 VAL B N 1
ATOM 3888 C CA . VAL B 1 202 ? 12.812 23.625 13.867 1 98.06 202 VAL B CA 1
ATOM 3889 C C . VAL B 1 202 ? 12.727 25.031 14.484 1 98.06 202 VAL B C 1
ATOM 3891 O O . VAL B 1 202 ? 12.188 25.188 15.578 1 98.06 202 VAL B O 1
ATOM 3894 N N . ASP B 1 203 ? 13.211 26 13.766 1 97.94 203 ASP B N 1
ATOM 3895 C CA . ASP B 1 203 ? 13.156 27.375 14.234 1 97.94 203 ASP B CA 1
ATOM 3896 C C . ASP B 1 203 ? 11.719 27.859 14.375 1 97.94 203 ASP B C 1
ATOM 3898 O O . ASP B 1 203 ? 11.367 28.516 15.359 1 97.94 203 ASP B O 1
ATOM 3902 N N . ILE B 1 204 ? 10.938 27.531 13.406 1 98.06 204 ILE B N 1
ATOM 3903 C CA . ILE B 1 204 ? 9.539 27.953 13.406 1 98.06 204 ILE B CA 1
ATOM 3904 C C . ILE B 1 204 ? 8.836 27.375 14.633 1 98.06 204 ILE B C 1
ATOM 3906 O O . ILE B 1 204 ? 8.109 28.094 15.328 1 98.06 204 ILE B O 1
ATOM 3910 N N . LEU B 1 205 ? 9.055 26.094 14.93 1 98.5 205 LEU B N 1
ATOM 3911 C CA . LEU B 1 205 ? 8.43 25.438 16.078 1 98.5 205 LEU B CA 1
ATOM 3912 C C . LEU B 1 205 ? 8.898 26.078 17.375 1 98.5 205 LEU B C 1
ATOM 3914 O O . LEU B 1 205 ? 8.086 26.344 18.266 1 98.5 205 LEU B O 1
ATOM 3918 N N . ASN B 1 206 ? 10.141 26.375 17.469 1 97.44 206 ASN B N 1
ATOM 3919 C CA . ASN B 1 206 ? 10.695 27 18.672 1 97.44 206 ASN B CA 1
ATOM 3920 C C . ASN B 1 206 ? 10.094 28.375 18.906 1 97.44 206 ASN B C 1
ATOM 3922 O O . ASN B 1 206 ? 9.844 28.766 20.047 1 97.44 206 ASN B O 1
ATOM 3926 N N . GLU B 1 207 ? 9.844 29.047 17.859 1 96.88 207 GLU B N 1
ATOM 3927 C CA . GLU B 1 207 ? 9.336 30.422 17.953 1 96.88 207 GLU B CA 1
ATOM 3928 C C . GLU B 1 207 ? 7.832 30.422 18.203 1 96.88 207 GLU B C 1
ATOM 3930 O O . GLU B 1 207 ? 7.273 31.438 18.625 1 96.88 207 GLU B O 1
ATOM 3935 N N . ASP B 1 208 ? 7.234 29.297 17.969 1 95.5 208 ASP B N 1
ATOM 3936 C CA . ASP B 1 208 ? 5.781 29.234 18.062 1 95.5 208 ASP B CA 1
ATOM 3937 C C . ASP B 1 208 ? 5.336 28.594 19.375 1 95.5 208 ASP B C 1
ATOM 3939 O O . ASP B 1 208 ? 4.23 28.047 19.469 1 95.5 208 ASP B O 1
ATOM 3943 N N . GLY B 1 209 ? 6.125 28.578 20.359 1 94.94 209 GLY B N 1
ATOM 3944 C CA . GLY B 1 209 ? 5.703 28.156 21.688 1 94.94 209 GLY B CA 1
ATOM 3945 C C . GLY B 1 209 ? 5.879 26.672 21.922 1 94.94 209 GLY B C 1
ATOM 3946 O O . GLY B 1 209 ? 5.309 26.109 22.875 1 94.94 209 GLY B O 1
ATOM 3947 N N . PHE B 1 210 ? 6.617 26 21.094 1 98.44 210 PHE B N 1
ATOM 3948 C CA . PHE B 1 210 ? 6.973 24.609 21.328 1 98.44 210 PHE B CA 1
ATOM 3949 C C . PHE B 1 210 ? 8.359 24.5 21.953 1 98.44 210 PHE B C 1
ATOM 3951 O O . PHE B 1 210 ? 9.18 25.422 21.828 1 98.44 210 PHE B O 1
ATOM 3958 N N . LYS B 1 211 ? 8.555 23.438 22.672 1 97.94 211 LYS B N 1
ATOM 3959 C CA . LYS B 1 211 ? 9.852 23.141 23.266 1 97.94 211 LYS B CA 1
ATOM 3960 C C . LYS B 1 211 ? 10.297 21.719 22.953 1 97.94 211 LYS B C 1
ATOM 3962 O O . LYS B 1 211 ? 9.523 20.938 22.406 1 97.94 211 LYS B O 1
ATOM 3967 N N . ASP B 1 212 ? 11.609 21.422 23.172 1 97.5 212 ASP B N 1
ATOM 3968 C CA . ASP B 1 212 ? 12.203 20.094 22.953 1 97.5 212 ASP B CA 1
ATOM 3969 C C . ASP B 1 212 ? 11.977 19.625 21.531 1 97.5 212 ASP B C 1
ATOM 3971 O O . ASP B 1 212 ? 11.555 18.484 21.312 1 97.5 212 ASP B O 1
ATOM 3975 N N . VAL B 1 213 ? 12.172 20.578 20.641 1 98.5 213 VAL B N 1
ATOM 3976 C CA . VAL B 1 213 ? 11.938 20.281 19.234 1 98.5 213 VAL B CA 1
ATOM 3977 C C . VAL B 1 213 ? 13.031 19.359 18.703 1 98.5 213 VAL B C 1
ATOM 3979 O O . VAL B 1 213 ? 14.219 19.578 18.938 1 98.5 213 VAL B O 1
ATOM 3982 N N . GLN B 1 214 ? 12.617 18.266 18.031 1 98.31 214 GLN B N 1
ATOM 3983 C CA . GLN B 1 214 ? 13.531 17.312 17.422 1 98.31 214 GLN B CA 1
ATOM 3984 C C . GLN B 1 214 ? 13.164 17.047 15.961 1 98.31 214 GLN B C 1
ATOM 3986 O O . GLN B 1 214 ? 11.977 17.016 15.609 1 98.31 214 GLN B O 1
ATOM 3991 N N . LEU B 1 215 ? 14.172 16.875 15.164 1 98.44 215 LEU B N 1
ATOM 3992 C CA . LEU B 1 215 ? 14.008 16.406 13.797 1 98.44 215 LEU B CA 1
ATOM 3993 C C . LEU B 1 215 ? 14.625 15.016 13.617 1 98.44 215 LEU B C 1
ATOM 3995 O O . LEU B 1 215 ? 15.812 14.82 13.891 1 98.44 215 LEU B O 1
ATOM 3999 N N . HIS B 1 216 ? 13.852 14.102 13.273 1 98 216 HIS B N 1
ATOM 4000 C CA . HIS B 1 216 ? 14.281 12.758 12.883 1 98 216 HIS B CA 1
ATOM 4001 C C . HIS B 1 216 ? 14.242 12.586 11.367 1 98 216 HIS B C 1
ATOM 4003 O O . HIS B 1 216 ? 13.164 12.539 10.773 1 98 216 HIS B O 1
ATOM 4009 N N . ARG B 1 217 ? 15.398 12.523 10.742 1 97.5 217 ARG B N 1
ATOM 4010 C CA . ARG B 1 217 ? 15.531 12.336 9.305 1 97.5 217 ARG B CA 1
ATOM 4011 C C . ARG B 1 217 ? 15.859 10.891 8.961 1 97.5 217 ARG B C 1
ATOM 4013 O O . ARG B 1 217 ? 16.844 10.328 9.469 1 97.5 217 ARG B O 1
ATOM 4020 N N . VAL B 1 218 ? 15.086 10.297 8.094 1 97.25 218 VAL B N 1
ATOM 4021 C CA . VAL B 1 218 ? 15.234 8.875 7.789 1 97.25 218 VAL B CA 1
ATOM 4022 C C . VAL B 1 218 ? 15.445 8.688 6.289 1 97.25 218 VAL B C 1
ATOM 4024 O O . VAL B 1 218 ? 14.656 9.172 5.477 1 97.25 218 VAL B O 1
ATOM 4027 N N . GLU B 1 219 ? 16.5 7.988 6.008 1 95.31 219 GLU B N 1
ATOM 4028 C CA . GLU B 1 219 ? 16.734 7.504 4.648 1 95.31 219 GLU B CA 1
ATOM 4029 C C . GLU B 1 219 ? 16.297 6.043 4.508 1 95.31 219 GLU B C 1
ATOM 4031 O O . GLU B 1 219 ? 16.234 5.312 5.5 1 95.31 219 GLU B O 1
ATOM 4036 N N . TYR B 1 220 ? 15.875 5.668 3.393 1 93.25 220 TYR B N 1
ATOM 4037 C CA . TYR B 1 220 ? 15.547 4.266 3.148 1 93.25 220 TYR B CA 1
ATOM 4038 C C . TYR B 1 220 ? 16.531 3.641 2.166 1 93.25 220 TYR B C 1
ATOM 4040 O O . TYR B 1 220 ? 17.219 4.352 1.42 1 93.25 220 TYR B O 1
ATOM 4048 N N . ASP B 1 221 ? 16.609 2.305 2.225 1 92.06 221 ASP B N 1
ATOM 4049 C CA . ASP B 1 221 ? 17.516 1.522 1.388 1 92.06 221 ASP B CA 1
ATOM 4050 C C . ASP B 1 221 ? 17.125 1.641 -0.087 1 92.06 221 ASP B C 1
ATOM 4052 O O . ASP B 1 221 ? 15.953 1.705 -0.429 1 92.06 221 ASP B O 1
ATOM 4056 N N . LEU B 1 222 ? 18.172 1.538 -0.942 1 94.44 222 LEU B N 1
ATOM 4057 C CA . LEU B 1 222 ? 17.953 1.662 -2.379 1 94.44 222 LEU B CA 1
ATOM 4058 C C . LEU B 1 222 ? 17.047 0.543 -2.893 1 94.44 222 LEU B C 1
ATOM 4060 O O . LEU B 1 222 ? 16.359 0.711 -3.898 1 94.44 222 LEU B O 1
ATOM 4064 N N . THR B 1 223 ? 17.031 -0.51 -2.158 1 93.44 223 THR B N 1
ATOM 4065 C CA . THR B 1 223 ? 16.156 -1.62 -2.516 1 93.44 223 THR B CA 1
ATOM 4066 C C . THR B 1 223 ? 14.695 -1.18 -2.516 1 93.44 223 THR B C 1
ATOM 4068 O O . THR B 1 223 ? 13.891 -1.683 -3.303 1 93.44 223 THR B O 1
ATOM 4071 N N . MET B 1 224 ? 14.422 -0.192 -1.681 1 96.44 224 MET B N 1
ATOM 4072 C CA . MET B 1 224 ? 13.039 0.266 -1.528 1 96.44 224 MET B CA 1
ATOM 4073 C C . MET B 1 224 ? 12.773 1.484 -2.404 1 96.44 224 MET B C 1
ATOM 4075 O O . MET B 1 224 ? 11.625 1.906 -2.553 1 96.44 224 MET B O 1
ATOM 4079 N N . ALA B 1 225 ? 13.781 2.02 -3.057 1 96.94 225 ALA B N 1
ATOM 4080 C CA . ALA B 1 225 ? 13.68 3.277 -3.789 1 96.94 225 ALA B CA 1
ATOM 4081 C C . ALA B 1 225 ? 12.711 3.15 -4.965 1 96.94 225 ALA B C 1
ATOM 4083 O O . ALA B 1 225 ? 11.992 4.098 -5.289 1 96.94 225 ALA B O 1
ATOM 4084 N N . ARG B 1 226 ? 12.656 2.008 -5.562 1 96.38 226 ARG B N 1
ATOM 4085 C CA . ARG B 1 226 ? 11.773 1.805 -6.707 1 96.38 226 ARG B CA 1
ATOM 4086 C C . ARG B 1 226 ? 10.305 1.932 -6.297 1 96.38 226 ARG B C 1
ATOM 4088 O O . ARG B 1 226 ? 9.508 2.553 -7.004 1 96.38 226 ARG B O 1
ATOM 4095 N N . PHE B 1 227 ? 9.945 1.342 -5.188 1 97.94 227 PHE B N 1
ATOM 4096 C CA . PHE B 1 227 ? 8.57 1.398 -4.711 1 97.94 227 PHE B CA 1
ATOM 4097 C C . PHE B 1 227 ? 8.164 2.832 -4.379 1 97.94 227 PHE B C 1
ATOM 4099 O O . PHE B 1 227 ? 7.082 3.281 -4.758 1 97.94 227 PHE B O 1
ATOM 4106 N N . TRP B 1 228 ? 9.031 3.508 -3.723 1 98 228 TRP B N 1
ATOM 4107 C CA . TRP B 1 228 ? 8.773 4.91 -3.416 1 98 228 TRP B CA 1
ATOM 4108 C C . TRP B 1 228 ? 8.656 5.734 -4.691 1 98 228 TRP B C 1
ATOM 4110 O O . TRP B 1 228 ? 7.793 6.605 -4.801 1 98 228 TRP B O 1
ATOM 4120 N N . ASN B 1 229 ? 9.578 5.445 -5.609 1 97.69 229 ASN B N 1
ATOM 4121 C CA . ASN B 1 229 ? 9.531 6.148 -6.887 1 97.69 229 ASN B CA 1
ATOM 4122 C C . ASN B 1 229 ? 8.156 6.023 -7.543 1 97.69 229 ASN B C 1
ATOM 4124 O O . ASN B 1 229 ? 7.613 7.008 -8.047 1 97.69 229 ASN B O 1
ATOM 4128 N N . ASP B 1 230 ? 7.656 4.848 -7.543 1 97.19 230 ASP B N 1
ATOM 4129 C CA . ASP B 1 230 ? 6.348 4.625 -8.156 1 97.19 230 ASP B CA 1
ATOM 4130 C C . ASP B 1 230 ? 5.258 5.402 -7.426 1 97.19 230 ASP B C 1
ATOM 4132 O O . ASP B 1 230 ? 4.344 5.938 -8.055 1 97.19 230 ASP B O 1
ATOM 4136 N N . VAL B 1 231 ? 5.301 5.496 -6.121 1 97.19 231 VAL B N 1
ATOM 4137 C CA . VAL B 1 231 ? 4.348 6.27 -5.328 1 97.19 231 VAL B CA 1
ATOM 4138 C C . VAL B 1 231 ? 4.465 7.75 -5.684 1 97.19 231 VAL B C 1
ATOM 4140 O O . VAL B 1 231 ? 3.451 8.43 -5.863 1 97.19 231 VAL B O 1
ATOM 4143 N N . TYR B 1 232 ? 5.711 8.234 -5.812 1 96.25 232 TYR B N 1
ATOM 4144 C CA . TYR B 1 232 ? 5.914 9.633 -6.168 1 96.25 232 TYR B CA 1
ATOM 4145 C C . TYR B 1 232 ? 5.352 9.938 -7.551 1 96.25 232 TYR B C 1
ATOM 4147 O O . TYR B 1 232 ? 4.691 10.961 -7.75 1 96.25 232 TYR B O 1
ATOM 4155 N N . MET B 1 233 ? 5.598 9.078 -8.461 1 95.06 233 MET B N 1
ATOM 4156 C CA . MET B 1 233 ? 5.09 9.289 -9.812 1 95.06 233 MET B CA 1
ATOM 4157 C C . MET B 1 233 ? 3.568 9.203 -9.844 1 95.06 233 MET B C 1
ATOM 4159 O O . MET B 1 233 ? 2.916 9.938 -10.586 1 95.06 233 MET B O 1
ATOM 4163 N N . SER B 1 234 ? 3.062 8.289 -9.062 1 93.69 234 SER B N 1
ATOM 4164 C CA . SER B 1 234 ? 1.61 8.203 -8.953 1 93.69 234 SER B CA 1
ATOM 4165 C C . SER B 1 234 ? 1.026 9.484 -8.367 1 93.69 234 SER B C 1
ATOM 4167 O O . SER B 1 234 ? -0.014 9.969 -8.82 1 93.69 234 SER B O 1
ATOM 4169 N N . THR B 1 235 ? 1.659 10.023 -7.336 1 92.38 235 THR B N 1
ATOM 4170 C CA . THR B 1 235 ? 1.242 11.297 -6.75 1 92.38 235 THR B CA 1
ATOM 4171 C C . THR B 1 235 ? 1.287 12.414 -7.785 1 92.38 235 THR B C 1
ATOM 4173 O O . THR B 1 235 ? 0.336 13.188 -7.914 1 92.38 235 THR B O 1
ATOM 4176 N N . TRP B 1 236 ? 2.357 12.453 -8.508 1 90.81 236 TRP B N 1
ATOM 4177 C CA . TRP B 1 236 ? 2.512 13.453 -9.562 1 90.81 236 TRP B CA 1
ATOM 4178 C C . TRP B 1 236 ? 1.398 13.328 -10.594 1 90.81 236 TRP B C 1
ATOM 4180 O O . TRP B 1 236 ? 0.845 14.336 -11.039 1 90.81 236 TRP B O 1
ATOM 4190 N N . ASP B 1 237 ? 1.13 12.094 -10.977 1 88.62 237 ASP B N 1
ATOM 4191 C CA . ASP B 1 237 ? 0.096 11.836 -11.969 1 88.62 237 ASP B CA 1
ATOM 4192 C C . ASP B 1 237 ? -1.254 12.391 -11.516 1 88.62 237 ASP B C 1
ATOM 4194 O O . ASP B 1 237 ? -2 12.945 -12.32 1 88.62 237 ASP B O 1
ATOM 4198 N N . GLU B 1 238 ? -1.58 12.219 -10.273 1 84.06 238 GLU B N 1
ATOM 4199 C CA . GLU B 1 238 ? -2.807 12.75 -9.695 1 84.06 238 GLU B CA 1
ATOM 4200 C C . GLU B 1 238 ? -2.838 14.273 -9.758 1 84.06 238 GLU B C 1
ATOM 4202 O O . GLU B 1 238 ? -3.854 14.867 -10.133 1 84.06 238 GLU B O 1
ATOM 4207 N N . PHE B 1 239 ? -1.754 14.836 -9.461 1 78.75 239 PHE B N 1
ATOM 4208 C CA . PHE B 1 239 ? -1.651 16.281 -9.461 1 78.75 239 PHE B CA 1
ATOM 4209 C C . PHE B 1 239 ? -1.693 16.844 -10.883 1 78.75 239 PHE B C 1
ATOM 4211 O O . PHE B 1 239 ? -2.32 17.875 -11.133 1 78.75 239 PHE B O 1
ATOM 4218 N N . ALA B 1 240 ? -0.959 16.203 -11.773 1 79.69 240 ALA B N 1
ATOM 4219 C CA . ALA B 1 240 ? -0.88 16.641 -13.164 1 79.69 240 ALA B CA 1
ATOM 4220 C C . ALA B 1 240 ? -2.264 16.688 -13.812 1 79.69 240 ALA B C 1
ATOM 4222 O O . ALA B 1 240 ? -2.549 17.547 -14.633 1 79.69 240 ALA B O 1
ATOM 4223 N N . LYS B 1 241 ? -3.078 15.844 -13.484 1 73.69 241 LYS B N 1
ATOM 4224 C CA . LYS B 1 241 ? -4.434 15.789 -14.023 1 73.69 241 LYS B CA 1
ATOM 4225 C C . LYS B 1 241 ? -5.262 16.984 -13.547 1 73.69 241 LYS B C 1
ATOM 4227 O O . LYS B 1 241 ? -6.242 17.359 -14.188 1 73.69 241 LYS B O 1
ATOM 4232 N N . MET B 1 242 ? -4.801 17.531 -12.531 1 67.5 242 MET B N 1
ATOM 4233 C CA . MET B 1 242 ? -5.547 18.656 -11.953 1 67.5 242 MET B CA 1
ATOM 4234 C C . MET B 1 242 ? -5.027 19.984 -12.477 1 67.5 242 MET B C 1
ATOM 4236 O O . MET B 1 242 ? -5.773 20.969 -12.547 1 67.5 242 MET B O 1
ATOM 4240 N N . ILE B 1 243 ? -3.762 19.984 -12.789 1 61.06 243 ILE B N 1
ATOM 4241 C CA . ILE B 1 243 ? -3.141 21.281 -13.023 1 61.06 243 ILE B CA 1
ATOM 4242 C C . ILE B 1 243 ? -2.838 21.453 -14.508 1 61.06 243 ILE B C 1
ATOM 4244 O O . ILE B 1 243 ? -2.781 22.562 -15.016 1 61.06 243 ILE B O 1
ATOM 4248 N N . VAL B 1 244 ? -2.477 20.375 -15.094 1 59.19 244 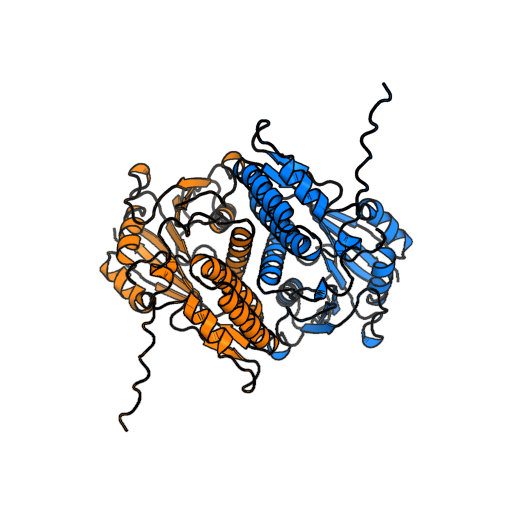VAL B N 1
ATOM 4249 C CA . VAL B 1 244 ? -1.879 20.516 -16.422 1 59.19 244 VAL B CA 1
ATOM 4250 C C . VAL B 1 244 ? -2.979 20.641 -17.469 1 59.19 244 VAL B C 1
ATOM 4252 O O . VAL B 1 244 ? -3.877 19.797 -17.531 1 59.19 244 VAL B O 1
ATOM 4255 N N . ARG B 1 245 ? -2.852 21.656 -18.141 1 60.06 245 ARG B N 1
ATOM 4256 C CA . ARG B 1 245 ? -3.773 22.031 -19.219 1 60.06 245 ARG B CA 1
ATOM 4257 C C . ARG B 1 245 ? -3.568 21.141 -20.438 1 60.06 245 ARG B C 1
ATOM 4259 O O . ARG B 1 245 ? -4.453 21.047 -21.297 1 60.06 245 ARG B O 1
ATOM 4266 N N . LYS B 1 246 ? -2.361 20.594 -20.484 1 67.38 246 LYS B N 1
ATOM 4267 C CA . LYS B 1 246 ? -2.105 19.766 -21.656 1 67.38 246 LYS B CA 1
ATOM 4268 C C . LYS B 1 246 ? -1.838 18.312 -21.266 1 67.38 246 LYS B C 1
ATOM 4270 O O . LYS B 1 246 ? -0.689 17.938 -21.031 1 67.38 246 LYS B O 1
ATOM 4275 N N . PRO B 1 247 ? -2.807 17.531 -21.297 1 73.25 247 PRO B N 1
ATOM 4276 C CA . PRO B 1 247 ? -2.697 16.156 -20.828 1 73.25 247 PRO B CA 1
ATOM 4277 C C . PRO B 1 247 ? -1.692 15.336 -21.641 1 73.25 247 PRO B C 1
ATOM 4279 O O . PRO B 1 247 ? -1.044 14.438 -21.094 1 73.25 247 PRO B O 1
ATOM 4282 N N . GLU B 1 248 ? -1.408 15.805 -22.734 1 79.44 248 GLU B N 1
ATOM 4283 C CA . GLU B 1 248 ? -0.487 15.047 -23.562 1 79.44 248 GLU B CA 1
ATOM 4284 C C . GLU B 1 248 ? 0.957 15.234 -23.109 1 79.44 248 GLU B C 1
ATOM 4286 O O . GLU B 1 248 ? 1.743 14.281 -23.125 1 79.44 248 GLU B O 1
ATOM 4291 N N . GLU B 1 249 ? 1.288 16.391 -22.734 1 81.62 249 GLU B N 1
ATOM 4292 C CA . GLU B 1 249 ? 2.646 16.672 -22.281 1 81.62 249 GLU B CA 1
ATOM 4293 C C . GLU B 1 249 ? 2.951 15.93 -20.984 1 81.62 249 GLU B C 1
ATOM 4295 O O . GLU B 1 249 ? 4.055 15.406 -20.797 1 81.62 249 GLU B O 1
ATOM 4300 N N . SER B 1 250 ? 2.006 15.945 -20.172 1 84.31 250 SER B N 1
ATOM 4301 C CA . SER B 1 250 ? 2.188 15.219 -18.922 1 84.31 250 SER B CA 1
ATOM 4302 C C . SER B 1 250 ? 2.332 13.727 -19.156 1 84.31 250 SER B C 1
ATOM 4304 O O . SER B 1 250 ? 3.137 13.055 -18.5 1 84.31 250 SER B O 1
ATOM 4306 N N . LEU B 1 251 ? 1.592 13.297 -20.094 1 86.5 251 LEU B N 1
ATOM 4307 C CA . LEU B 1 251 ? 1.683 11.883 -20.453 1 86.5 251 LEU B CA 1
ATOM 4308 C C . LEU B 1 251 ? 3.061 11.547 -21.016 1 86.5 251 LEU B C 1
ATOM 4310 O O . LEU B 1 251 ? 3.662 10.539 -20.625 1 86.5 251 LEU B O 1
ATOM 4314 N N . GLN B 1 252 ? 3.508 12.367 -21.875 1 89.25 252 GLN B N 1
ATOM 4315 C CA . GLN B 1 252 ? 4.824 12.148 -22.453 1 89.25 252 GLN B CA 1
ATOM 4316 C C . GLN B 1 252 ? 5.918 12.195 -21.391 1 89.25 252 GLN B C 1
ATOM 4318 O O . GLN B 1 252 ? 6.824 11.359 -21.391 1 89.25 252 GLN B O 1
ATOM 4323 N N . LEU B 1 253 ? 5.867 13.133 -20.531 1 92.19 253 LEU B N 1
ATOM 4324 C CA . LEU B 1 253 ? 6.859 13.25 -19.469 1 92.19 253 LEU B CA 1
ATOM 4325 C C . LEU B 1 253 ? 6.859 12.008 -18.594 1 92.19 253 LEU B C 1
ATOM 4327 O O . LEU B 1 253 ? 7.922 11.5 -18.219 1 92.19 253 LEU B O 1
ATOM 4331 N N . SER B 1 254 ? 5.664 11.555 -18.312 1 92.31 254 SER B N 1
ATOM 4332 C CA . SER B 1 254 ? 5.582 10.375 -17.453 1 92.31 254 SER B CA 1
ATOM 4333 C C . SER B 1 254 ? 6.172 9.148 -18.141 1 92.31 254 SER B C 1
ATOM 4335 O O . SER B 1 254 ? 6.832 8.328 -17.5 1 92.31 254 SER B O 1
ATOM 4337 N N . MET B 1 255 ? 5.961 9.023 -19.391 1 92 255 MET B N 1
ATOM 4338 C CA . MET B 1 255 ? 6.504 7.898 -20.141 1 92 255 MET B CA 1
ATOM 4339 C C . MET B 1 255 ? 8.023 7.961 -20.188 1 92 255 MET B C 1
ATOM 4341 O O . MET B 1 255 ? 8.695 6.953 -19.969 1 92 255 MET B O 1
ATOM 4345 N N . GLU B 1 256 ? 8.477 9.102 -20.438 1 94.31 256 GLU B N 1
ATOM 4346 C CA . GLU B 1 256 ? 9.922 9.281 -20.531 1 94.31 256 GLU B CA 1
ATOM 4347 C C . GLU B 1 256 ? 10.586 9.07 -19.172 1 94.31 256 GLU B C 1
ATOM 4349 O O . GLU B 1 256 ? 11.641 8.445 -19.078 1 94.31 256 GLU B O 1
ATOM 4354 N N . ALA B 1 257 ? 9.992 9.602 -18.172 1 96.12 257 ALA B N 1
ATOM 4355 C CA . ALA B 1 257 ? 10.508 9.406 -16.812 1 96.12 257 ALA B CA 1
ATOM 4356 C C . ALA B 1 257 ? 10.508 7.926 -16.438 1 96.12 257 ALA B C 1
ATOM 4358 O O . ALA B 1 257 ? 11.477 7.43 -15.852 1 96.12 257 ALA B O 1
ATOM 4359 N N . MET B 1 258 ? 9.438 7.246 -16.844 1 94.25 258 MET B N 1
ATOM 4360 C CA . MET B 1 258 ? 9.336 5.828 -16.516 1 94.25 258 MET B CA 1
ATOM 4361 C C . MET B 1 258 ? 10.391 5.016 -17.25 1 94.25 258 MET B C 1
ATOM 4363 O O . MET B 1 258 ? 10.914 4.035 -16.703 1 94.25 258 MET B O 1
ATOM 4367 N N . ASP B 1 259 ? 10.648 5.387 -18.469 1 94.31 259 ASP B N 1
ATOM 4368 C CA . ASP B 1 259 ? 11.734 4.73 -19.188 1 94.31 259 ASP B CA 1
ATOM 4369 C C . ASP B 1 259 ? 13.055 4.863 -18.453 1 94.31 259 ASP B C 1
ATOM 4371 O O . ASP B 1 259 ? 13.82 3.902 -18.359 1 94.31 259 ASP B O 1
ATOM 4375 N N . GLN B 1 260 ? 13.32 6.059 -17.938 1 96.56 260 GLN B N 1
ATOM 4376 C CA . GLN B 1 260 ? 14.539 6.293 -17.172 1 96.56 260 GLN B CA 1
ATOM 4377 C C . GLN B 1 260 ? 14.562 5.453 -15.898 1 96.56 260 GLN B C 1
ATOM 4379 O O . GLN B 1 260 ? 15.609 4.926 -15.516 1 96.56 260 GLN B O 1
ATOM 4384 N N . VAL B 1 261 ? 13.422 5.281 -15.273 1 96.31 261 VAL B N 1
ATOM 4385 C CA . VAL B 1 261 ? 13.305 4.449 -14.078 1 96.31 261 VAL B CA 1
ATOM 4386 C C . VAL B 1 261 ? 13.625 2.998 -14.43 1 96.31 261 VAL B C 1
ATOM 4388 O O . VAL B 1 261 ? 14.359 2.326 -13.711 1 96.31 261 VAL B O 1
ATOM 4391 N N . ARG B 1 262 ? 13.133 2.527 -15.531 1 93.81 262 ARG B N 1
ATOM 4392 C CA . ARG B 1 262 ? 13.383 1.16 -15.969 1 93.81 262 ARG B CA 1
ATOM 4393 C C . ARG B 1 262 ? 14.859 0.956 -16.297 1 93.81 262 ARG B C 1
ATOM 4395 O O . ARG B 1 262 ? 15.398 -0.141 -16.125 1 93.81 262 ARG B O 1
ATOM 4402 N N . ASP B 1 263 ? 15.461 2.07 -16.688 1 95.12 263 ASP B N 1
ATOM 4403 C CA . ASP B 1 263 ? 16.891 2.004 -17.016 1 95.12 263 ASP B CA 1
ATOM 4404 C C . ASP B 1 263 ? 17.734 1.988 -15.742 1 95.12 263 ASP B C 1
ATOM 4406 O O . ASP B 1 263 ? 18.922 1.686 -15.789 1 95.12 263 ASP B O 1
ATOM 4410 N N . GLY B 1 264 ? 17.172 2.393 -14.633 1 96.38 264 GLY B N 1
ATOM 4411 C CA . GLY B 1 264 ? 17.906 2.166 -13.398 1 96.38 264 GLY B CA 1
ATOM 4412 C C . GLY B 1 264 ? 18.062 3.422 -12.562 1 96.38 264 GLY B C 1
ATOM 4413 O O . GLY B 1 264 ? 19.109 3.639 -11.953 1 96.38 264 GLY B O 1
ATOM 4414 N N . CYS B 1 265 ? 17.141 4.324 -12.562 1 97.62 265 CYS B N 1
ATOM 4415 C CA . CYS B 1 265 ? 17.188 5.453 -11.633 1 97.62 265 CYS B CA 1
ATOM 4416 C C . CYS B 1 265 ? 15.898 5.535 -10.82 1 97.62 265 CYS B C 1
ATOM 4418 O O . CYS B 1 265 ? 14.891 4.926 -11.18 1 97.62 265 CYS B O 1
ATOM 4420 N N . ALA B 1 266 ? 15.945 6.164 -9.719 1 98 266 ALA B N 1
ATOM 4421 C CA . ALA B 1 266 ? 14.789 6.352 -8.836 1 98 266 ALA B CA 1
ATOM 4422 C C . ALA B 1 266 ? 14.984 7.57 -7.934 1 98 266 ALA B C 1
ATOM 4424 O O . ALA B 1 266 ? 16.109 7.93 -7.602 1 98 266 ALA B O 1
ATOM 4425 N N . ILE B 1 267 ? 13.883 8.172 -7.609 1 97.56 267 ILE B N 1
ATOM 4426 C CA . ILE B 1 267 ? 13.891 9.289 -6.68 1 97.56 267 ILE B CA 1
ATOM 4427 C C . ILE B 1 267 ? 14.234 8.797 -5.277 1 97.56 267 ILE B C 1
ATOM 4429 O O . ILE B 1 267 ? 13.719 7.766 -4.836 1 97.56 267 ILE B O 1
ATOM 4433 N N . SER B 1 268 ? 15.117 9.453 -4.66 1 96.44 268 SER B N 1
ATOM 4434 C CA . SER B 1 268 ? 15.438 9.273 -3.246 1 96.44 268 SER B CA 1
ATOM 4435 C C . SER B 1 268 ? 15.094 10.523 -2.441 1 96.44 268 SER B C 1
ATOM 4437 O O . SER B 1 268 ? 15.742 11.555 -2.58 1 96.44 268 SER B O 1
ATOM 4439 N N . CYS B 1 269 ? 14.094 10.391 -1.633 1 96.94 269 CYS B N 1
ATOM 4440 C CA . CYS B 1 269 ? 13.57 11.508 -0.858 1 96.94 269 CYS B CA 1
ATOM 4441 C C . CYS B 1 269 ? 13.438 11.141 0.615 1 96.94 269 CYS B C 1
ATOM 4443 O O . CYS B 1 269 ? 12.492 10.453 1.007 1 96.94 269 CYS B O 1
ATOM 4445 N N . PRO B 1 270 ? 14.352 11.586 1.46 1 97 270 PRO B N 1
ATOM 4446 C CA . PRO B 1 270 ? 14.305 11.258 2.885 1 97 270 PRO B CA 1
ATOM 4447 C C . PRO B 1 270 ? 13 11.68 3.551 1 97 270 PRO B C 1
ATOM 4449 O O . PRO B 1 270 ? 12.297 12.562 3.041 1 97 270 PRO B O 1
ATOM 4452 N N . LYS B 1 271 ? 12.703 10.969 4.645 1 98.31 271 LYS B N 1
ATOM 4453 C CA . LYS B 1 271 ? 11.531 11.305 5.453 1 98.31 271 LYS B CA 1
ATOM 4454 C C . LYS B 1 271 ? 11.922 12.156 6.656 1 98.31 271 LYS B C 1
ATOM 4456 O O . LYS B 1 271 ? 12.938 11.891 7.309 1 98.31 271 LYS B O 1
ATOM 4461 N N . LEU B 1 272 ? 11.172 13.234 6.824 1 98.31 272 LEU B N 1
ATOM 4462 C CA . LEU B 1 272 ? 11.375 14.141 7.945 1 98.31 272 LEU B CA 1
ATOM 4463 C C . LEU B 1 272 ? 10.273 13.984 8.984 1 98.31 272 LEU B C 1
ATOM 4465 O O . LEU B 1 272 ? 9.086 14.039 8.648 1 98.31 272 LEU B O 1
ATOM 4469 N N . VAL B 1 273 ? 10.656 13.734 10.195 1 98.81 273 VAL B N 1
ATOM 4470 C CA . VAL B 1 273 ? 9.711 13.68 11.305 1 98.81 273 VAL B CA 1
ATOM 4471 C C . VAL B 1 273 ? 10.094 14.703 12.367 1 98.81 273 VAL B C 1
ATOM 4473 O O . VAL B 1 273 ? 11.102 14.539 13.062 1 98.81 273 VAL B O 1
ATOM 4476 N N . TRP B 1 274 ? 9.289 15.773 12.492 1 98.81 274 TRP B N 1
ATOM 4477 C CA . TRP B 1 274 ? 9.461 16.703 13.594 1 98.81 274 TRP B CA 1
ATOM 4478 C C . TRP B 1 274 ? 8.562 16.344 14.773 1 98.81 274 TRP B C 1
ATOM 4480 O O . TRP B 1 274 ? 7.371 16.078 14.594 1 98.81 274 TRP B O 1
ATOM 4490 N N . ILE B 1 275 ? 9.133 16.312 15.953 1 98.88 275 ILE B N 1
ATOM 4491 C CA . ILE B 1 275 ? 8.328 16.219 17.172 1 98.88 275 ILE B CA 1
ATOM 4492 C C . ILE B 1 275 ? 8.609 17.422 18.062 1 98.88 275 ILE B C 1
ATOM 4494 O O . ILE B 1 275 ? 9.734 17.922 18.109 1 98.88 275 ILE B O 1
ATOM 4498 N N . ALA B 1 276 ? 7.594 17.891 18.703 1 98.81 276 ALA B N 1
ATOM 4499 C CA . ALA B 1 276 ? 7.68 19.062 19.562 1 98.81 276 ALA B CA 1
ATOM 4500 C C . ALA B 1 276 ? 6.605 19.031 20.641 1 98.81 276 ALA B C 1
ATOM 4502 O O . ALA B 1 276 ? 5.5 18.531 20.422 1 98.81 276 ALA B O 1
ATOM 4503 N N . GLN B 1 277 ? 6.961 19.578 21.781 1 98.75 277 GLN B N 1
ATOM 4504 C CA . GLN B 1 277 ? 6.02 19.625 22.891 1 98.75 277 GLN B CA 1
ATOM 4505 C C . GLN B 1 277 ? 5.488 21.047 23.094 1 98.75 277 GLN B C 1
ATOM 4507 O O . GLN B 1 277 ? 6.262 22 23.141 1 98.75 277 GLN B O 1
ATOM 4512 N N . LYS B 1 278 ? 4.176 21.141 23.141 1 98.44 278 LYS B N 1
ATOM 4513 C CA . LYS B 1 278 ? 3.582 22.438 23.469 1 98.44 278 LYS B CA 1
ATOM 4514 C C . LYS B 1 278 ? 3.953 22.875 24.875 1 98.44 278 LYS B C 1
ATOM 4516 O O . LYS B 1 278 ? 3.811 22.094 25.828 1 98.44 278 LYS B O 1
ATOM 4521 N N . ALA B 1 279 ? 4.367 24.078 24.969 1 92.75 279 ALA B N 1
ATOM 4522 C CA . ALA B 1 279 ? 4.762 24.609 26.281 1 92.75 279 ALA B CA 1
ATOM 4523 C C . ALA B 1 279 ? 3.568 24.656 27.219 1 92.75 279 ALA B C 1
ATOM 4525 O O . ALA B 1 279 ? 2.422 24.781 26.797 1 92.75 279 ALA B O 1
ATOM 4526 N N . GLN B 1 280 ? 3.865 24.469 28.5 1 86.75 280 GLN B N 1
ATOM 4527 C CA . GLN B 1 280 ? 2.854 24.469 29.562 1 86.75 280 GLN B CA 1
ATOM 4528 C C . GLN B 1 280 ? 2.27 25.875 29.75 1 86.75 280 GLN B C 1
ATOM 4530 O O . GLN B 1 280 ? 2.953 26.875 29.531 1 86.75 280 GLN B O 1
#

Solvent-accessible surface area (backbone atoms only — not comparable to full-atom values): 30670 Å² total; per-residue (Å²): 132,81,80,80,72,74,73,71,76,72,78,67,56,55,64,76,64,42,58,81,71,55,70,75,65,72,66,43,40,56,54,47,22,42,52,49,22,48,48,53,52,49,33,65,60,68,73,46,92,65,61,85,90,55,88,75,81,58,52,67,39,28,36,34,30,42,61,34,55,48,36,60,66,58,56,54,47,58,71,72,47,52,80,63,22,39,36,40,34,26,15,75,52,62,75,60,33,63,50,72,88,43,42,59,91,41,47,45,78,43,79,42,54,64,82,42,77,66,59,74,90,47,44,51,56,18,47,32,40,36,35,50,69,52,68,84,71,40,54,91,56,41,60,60,66,45,48,55,31,56,51,44,28,29,23,71,63,12,34,40,38,44,36,36,68,32,62,68,77,46,50,75,47,59,78,48,91,84,52,62,52,66,50,43,50,52,52,49,47,63,61,46,52,81,54,58,44,71,81,44,42,67,60,52,42,51,74,66,51,30,39,84,67,44,78,50,77,42,74,70,58,65,57,51,24,47,62,51,28,21,44,51,51,37,51,37,52,58,50,43,71,69,60,49,86,50,65,63,59,56,49,51,45,51,52,51,19,48,52,28,37,65,64,30,33,31,48,44,58,34,37,36,36,36,38,30,28,35,50,116,132,81,79,81,73,75,73,72,77,72,78,67,56,54,65,76,64,41,58,79,72,55,72,75,65,75,65,42,41,56,52,46,23,43,51,49,23,49,48,54,53,49,32,65,60,68,73,46,93,66,62,84,88,55,89,74,81,56,50,67,39,30,36,33,31,40,61,33,56,47,36,60,66,58,56,55,47,56,73,72,48,50,80,62,23,39,38,40,32,26,14,76,55,62,74,58,32,62,50,73,88,41,44,58,91,42,48,47,77,44,78,42,54,64,83,41,77,66,57,75,90,48,45,52,55,16,46,32,39,35,35,51,67,53,69,84,72,40,54,91,56,41,59,58,65,45,47,57,32,57,53,45,29,31,22,72,61,10,34,40,38,43,35,37,68,34,61,70,78,47,49,73,47,57,79,47,91,83,53,62,54,66,50,44,49,53,53,48,47,62,62,43,50,80,52,56,46,70,80,43,42,66,60,52,42,52,73,68,52,31,39,84,69,44,78,49,75,42,74,70,59,66,58,51,25,46,61,51,28,20,42,52,49,37,52,36,52,59,49,43,71,70,60,49,88,50,64,62,59,56,49,49,44,50,52,52,19,48,52,30,39,65,64,30,34,30,51,44,59,34,38,36,36,36,37,30,28,35,50,116

Radius of gyration: 24.76 Å; Cα contacts (8 Å, |Δi|>4): 993; chains: 2; bounding box: 74×78×61 Å

Sequence (560 aa):
MAPFMASTPQSVDTYESIPKGVYALKRDFNASTRLTAQHYLWKDALKFNIHPDIPTDNSHIRIADVATGNGIWLLDVAREISPSARLDGFDISLDQCPPSPWLPTNTHLHTWNVYNEPPKQFQETFDIVHVRLITVAVKNNDPRPILANLKKLLKPGGFLQWDEADSVDWTVKTIDSSVATDDLKRLFQQLCGSHDWKRYMVDILNEDGFKDVQLHRVEYDLTMARFWNDVYMSTWDEFAKMIVRKPEESLQLSMEAMDQVRDGCAISCPKLVWIAQKAQMAPFMASTPQSVDTYESIPKGVYALKRDFNASTRLTAQHYLWKDALKFNIHPDIPTDNSHIRIADVATGNGIWLLDVAREISPSARLDGFDISLDQCPPSPWLPTNTHLHTWNVYNEPPKQFQETFDIVHVRLITVAVKNNDPRPILANLKKLLKPGGFLQWDEADSVDWTVKTIDSSVATDDLKRLFQQLCGSHDWKRYMVDILNEDGFKDVQLHRVEYDLTMARFWNDVYMSTWDEFAKMIVRKPEESLQLSMEAMDQVRDGCAISCPKLVWIAQKAQ

Nearest PDB structures (foldseek):
  5wp5-assembly2_B  TM=5.330E-01  e=2.030E-12  Arabidopsis thaliana
  9fd3-assembly1_A  TM=5.477E-01  e=9.719E-10  Kitasatospora cystarginea
  9fcy-assembly3_C  TM=5.547E-01  e=7.308E-09  Kitasatospora cystarginea
  2p8j-assembly1_A  TM=5.826E-01  e=3.071E-07  Clostridium acetobutylicum
  2p8j-assembly1_B  TM=5.594E-01  e=3.894E-07  Clostridium acetobutylicum

Organism: Botryotinia fuckeliana (strain B05.10) (NCBI:txid332648)

Secondary structure (DSSP, 8-state):
-------------GGGGS-HHHHHHT--HHHHHHHHHHHHHHHHHHS-SS-TTS----TT-EEEEET-TTSHHHHHHHTTS-TT-EEEEEES--TTSPPGGGS-TTEEEEE--TTSPPPGGGTT-EEEEEEES-GGG-GGG--HHHHHHHHHHEEEEEEEEEEEE-SSS-EEEESSTTS--HHHHHHHHHHHTT-GGGGGHHHHHHHTTEEEEEEEEE---HHHHHHHHHHHHHHHHHHHHHH-S-HHHHHHHHHHHHHHHHHTEEEE--EEEEEEEE--/-------------GGGGS-HHHHTTT--HHHHHHHHHHHHHHHHHHS-SS-TTS----TT-EEEEET-TTSHHHHHHHTTS-TT-EEEEEES--TTSPPGGGS-TTEEEEE--TTSPPPGGGTT-EEEEEEES-GGG-GGG--HHHHHHHHHHEEEEEEEEEEEE-SSS-EEEESSTTS--HHHHHHHHHHHTT-GGGGGHHHHHHHTTEEEEEEEEE---HHHHHHHHHHHHHHHHHHHHHH-S-HHHHHHHHHHHHHHHHHTEEEE--EEEEEEEE--

pLDDT: mean 89.26, std 17.92, range [23.7, 98.94]

Foldseek 3Di:
DPPPPPPPPPLPLLLVQQPPPPLVPDCDPLNLVLVVLVVVVVCVQVVDLDDPVQDQPDLAAEEEEEQCRQVPSVQVVCVVHHVNYAYEYEHCDNVNYDDPVVDRPRYYYDYDDLLDADDPVQFQPHQEYEYEACLSVDPPLDCLSSVVRSLRNHHQFHKYKYKYWQLPPKDKDFPDPPQDQVLVVVLSCSVSRDNPNVVCVQVSCVVNQWPPKDKDKTWDDPVCQLSVQVSSLSSSLSSCVRRPPDPVVNVVSSVVNVVSVVNGMGMTIIMIIIMTTHHD/DDPPPPPPPPLPLLLVQQPPPPLPPPCDPLNLVLVVLVVVVVCVQVVDLDDPVQDQPDLQAEEEEEQCRQVPSVQVVCVVHHVNYAYEYEHCDNVNYDDPVVDRPRYYYDYDDLLDADDPVQFQPHQEYEYEACLSVDPPLDCLSSVVRSLRNHHQFHKYKYKYWQLPPKDKDFPDPVQDQVLVVVLSCSVSRDNPNVVCVQVSCVVNQWPPKDKDKTWDDPVCQLSVQVSSLSSSLSSCVRRPPDVVVNVVSSVVNVVSVVNGMGMTIIMIIIMTTHHD

InterPro domains:
  IPR029063 S-adenosyl-L-methionine-dependent methyltransferase superfamily [G3DSA:3.40.50.150] (57-280)
  IPR029063 S-adenosyl-L-methionine-dependent methyltransferase superfamily [SSF53335] (57-247)